Protein 6N6R (pdb70)

Sequence (433 aa):
MQIFVKTLTGKTITLEVEPSDTIENVKAKIQDKEGIPPDQQRLIFAGKQLEDGRTLSDYNIQKESTLHLVLRLRGGMQIFVKTLTGKTITLEVEPSDTIENVKAKIQDKEGIPPDQQRLIFAGKQLEDGRTLSDYNIQKESTLHLVLRRKQELVTQNELLKQQVKIFEEDFQRERSDRERMNEEKEELKKQVEKLQAQVTLTNAQLKTLKEEEKAKKQELVTQNELLKQQVKIFEEDFQRERSDRERMNEEKEELKKQVEKLQAQVTLTNAQLKTLKEEEKAKMQIFVKTLTGKTITLEVEPSDTIENVKAKIQDKEGIPPDQQRLIFAGKQLEDGRTLSDYNIQKESTLHLVLRLRGGMQIFVKTLTGKTITLEVEPSDTIENVKAKIQDKEGIPPDQQRLIFAGKQLEDGRTLSDYNIQKESTLHLVLRLR

Organism: Homo sapiens (NCBI:txid9606)

Radius of gyration: 28.18 Å; Cα contacts (8 Å, |Δi|>4): 672; chains: 4; bounding box: 55×62×99 Å

Secondary structure (DSSP, 8-state):
-EEEEE-SSS-EEEEE--TT-BHHHHHHHHHHHH---GGGEEEEETTEEPPTTSBSGGGT--TT-EEEEEE-S--SEEEEEEETTS-EEEEEE-TT-BHHHHHHHHHHHH---GGGEEEEETTEEPPTTSBTGGGT--TT-EEEEEE-/-HHHHHHHHHHHHHHHHHHHHHHHHHHHHHHHHHHHHHHHHHHHHHHHHHHHHHHHHHHHHHHHHHT-/-EEEEEETTS-EEEEE--TT-BHHHHHHHHHHHSS--GGGEEEEETTEE--TTSBTTTTT--TT-EEEEEE-S--SEEEEEEETTS-EEEEEE-TT-BHHHHHHHHHHHH---GGGEEEEETTEEPPTTSBTGGGT--TT-EEEEEE---/-HHHHHHHHHHHHHHHHHHHHHHHHHHHHHHHHHHHHHHHHHHHHHHHHHHHHHHHHHHHHHHHHH-

B-factor: mean 37.73, std 14.91, range [12.45, 88.71]

Nearest PDB structures (foldseek):
  7eb9-assembly1_A  TM=9.933E-01  e=2.176E-29  Homo sapiens
  5h07-assembly1_A  TM=9.664E-01  e=3.183E-29  Homo sapiens
  5oe7-assembly1_B  TM=5.869E-01  e=2.133E-28  Homo sapiens
  6njd-assembly2_C  TM=5.797E-01  e=1.289E-25  Homo sapiens
  6jh1-assembly1_C  TM=4.983E-01  e=5.734E-14  Bos taurus

Solvent-accessible surface area: 23587 Å² total; per-residue (Å²): 60,80,1,74,4,87,23,55,100,70,106,68,20,42,8,121,8,108,67,81,23,24,0,79,59,1,14,43,71,0,57,126,124,56,56,36,18,38,61,34,5,34,0,0,45,97,23,114,66,5,102,68,55,106,37,0,58,76,26,124,4,123,134,105,21,47,1,34,7,3,72,26,34,7,2,38,21,0,0,0,0,22,23,161,117,34,93,20,10,4,2,36,5,39,70,79,12,39,0,70,67,0,7,42,58,0,76,130,111,66,57,33,52,26,109,82,0,81,0,51,45,96,79,110,87,4,108,64,64,100,29,0,65,76,23,104,2,101,78,18,18,14,0,65,7,36,94,148,174,120,160,88,24,62,56,60,14,88,9,6,103,48,7,14,106,11,8,72,60,1,3,90,134,0,22,59,20,0,38,80,0,2,41,60,20,16,93,19,92,111,63,12,127,138,19,89,62,86,15,96,105,9,67,52,73,15,136,69,20,84,101,108,37,154,91,183,123,127,156,37,52,47,60,7,85,9,7,83,7,28,18,74,0,8,68,66,0,2,84,104,0,19,60,12,0,35,81,1,4,52,65,16,23,91,23,93,80,80,10,115,138,20,81,58,85,18,88,103,11,59,48,76,21,142,68,33,112,103,103,64,152,90,209,59,74,0,70,1,69,17,43,120,53,91,75,11,61,3,122,18,112,69,60,27,38,0,107,71,1,15,44,97,0,69,125,115,48,59,27,20,49,66,16,0,79,2,7,42,83,67,110,116,11,101,69,69,101,24,0,61,70,8,124,8,143,120,106,18,60,0,51,4,2,44,26,27,17,10,62,22,4,0,0,0,31,24,151,112,37,140,24,7,0,3,26,9,92,65,74,16,35,0,93,66,0,13,40,34,0,75,110,109,90,55,35,56,45,123,57,0,72,0,40,44,97,81,123,105,8,106,65,50,124,27,0,65,92,41,110,3,98,108,18,16,15,0,64,4,57,72,122,117,259

Structure (mmCIF, N/CA/C/O backbone):
data_6N6R
#
_entry.id   6N6R
#
_cell.length_a   52.900
_cell.length_b   88.180
_cell.length_c   105.900
_cell.angle_alpha   90.00
_cell.angle_beta   90.00
_cell.angle_gamma   90.00
#
_symmetry.space_group_name_H-M   'P 21 21 21'
#
loop_
_entity.id
_entity.type
_entity.pdbx_description
1 polymer Ubiquitin
2 polymer 'TNFAIP3-interacting protein 1'
3 water water
#
loop_
_atom_site.group_PDB
_atom_site.id
_atom_site.type_symbol
_atom_site.label_atom_id
_atom_site.label_alt_id
_atom_site.label_comp_id
_atom_site.label_asym_id
_atom_site.label_entity_id
_atom_site.label_seq_id
_atom_site.pdbx_PDB_ins_code
_atom_site.Cartn_x
_atom_site.Cartn_y
_atom_site.Cartn_z
_atom_site.occupancy
_atom_site.B_iso_or_equiv
_atom_site.auth_seq_id
_atom_site.auth_comp_id
_atom_site.auth_asym_id
_atom_site.auth_atom_id
_atom_site.pdbx_PDB_model_num
ATOM 1 N N . MET A 1 6 ? 11.553 -49.524 -5.797 1.00 72.63 1 MET A N 1
ATOM 2 C CA . MET A 1 6 ? 11.594 -48.040 -5.990 1.00 71.45 1 MET A CA 1
ATOM 3 C C . MET A 1 6 ? 12.828 -47.435 -5.313 1.00 69.16 1 MET A C 1
ATOM 4 O O . MET A 1 6 ? 13.192 -47.824 -4.202 1.00 68.48 1 MET A O 1
ATOM 9 N N . GLN A 1 7 ? 13.459 -46.487 -6.004 1.00 66.95 2 GLN A N 1
ATOM 10 C CA . GLN A 1 7 ? 14.711 -45.864 -5.572 1.00 64.85 2 GLN A CA 1
ATOM 11 C C . GLN A 1 7 ? 14.607 -44.348 -5.768 1.00 61.06 2 GLN A C 1
ATOM 12 O O . GLN A 1 7 ? 14.354 -43.879 -6.880 1.00 61.10 2 GLN A O 1
ATOM 18 N N . ILE A 1 8 ? 14.816 -43.598 -4.685 1.00 56.77 3 ILE A N 1
ATOM 19 C CA . ILE A 1 8 ? 14.481 -42.166 -4.619 1.00 53.53 3 ILE A CA 1
ATOM 20 C C . ILE A 1 8 ? 15.660 -41.326 -4.118 1.00 51.20 3 ILE A C 1
ATOM 21 O O . ILE A 1 8 ? 16.462 -41.795 -3.314 1.00 50.24 3 ILE A O 1
ATOM 26 N N . PHE A 1 9 ? 15.740 -40.084 -4.605 1.00 49.44 4 PHE A N 1
ATOM 27 C CA . PHE A 1 9 ? 16.736 -39.099 -4.164 1.00 48.62 4 PHE A CA 1
ATOM 28 C C . PHE A 1 9 ? 16.145 -38.182 -3.089 1.00 45.80 4 PHE A C 1
ATOM 29 O O . PHE A 1 9 ? 14.951 -37.870 -3.120 1.00 44.80 4 PHE A O 1
ATOM 37 N N . VAL A 1 10 ? 16.984 -37.755 -2.146 1.00 44.00 5 VAL A N 1
ATOM 38 C CA . VAL A 1 10 ? 16.606 -36.757 -1.137 1.00 42.65 5 VAL A CA 1
ATOM 39 C C . VAL A 1 10 ? 17.696 -35.691 -1.088 1.00 43.50 5 VAL A C 1
ATOM 40 O O . VAL A 1 10 ? 18.868 -36.013 -0.889 1.00 43.41 5 VAL A O 1
ATOM 44 N N . LYS A 1 11 ? 17.286 -34.431 -1.235 1.00 43.99 6 LYS A N 1
ATOM 45 C CA . LYS A 1 11 ? 18.201 -33.309 -1.450 1.00 45.23 6 LYS A CA 1
ATOM 46 C C . LYS A 1 11 ? 17.838 -32.113 -0.561 1.00 44.46 6 LYS A C 1
ATOM 47 O O . LYS A 1 11 ? 16.661 -31.799 -0.401 1.00 42.55 6 LYS A O 1
ATOM 53 N N . THR A 1 12 ? 18.848 -31.457 0.014 1.00 45.14 7 THR A N 1
ATOM 54 C CA . THR A 1 12 ? 18.643 -30.246 0.833 1.00 45.87 7 THR A CA 1
ATOM 55 C C . THR A 1 12 ? 18.936 -28.965 0.041 1.00 48.18 7 THR A C 1
ATOM 56 O O . THR A 1 12 ? 19.325 -29.016 -1.126 1.00 49.24 7 THR A O 1
ATOM 60 N N . LEU A 1 13 ? 18.714 -27.822 0.690 1.00 49.62 8 LEU A N 1
ATOM 61 C CA . LEU A 1 13 ? 19.100 -26.502 0.163 1.00 51.39 8 LEU A CA 1
ATOM 62 C C . LEU A 1 13 ? 20.618 -26.297 0.052 1.00 52.54 8 LEU A C 1
ATOM 63 O O . LEU A 1 13 ? 21.071 -25.452 -0.722 1.00 53.16 8 LEU A O 1
ATOM 68 N N . THR A 1 14 ? 21.392 -27.061 0.824 1.00 53.09 9 THR A N 1
ATOM 69 C CA . THR A 1 14 ? 22.839 -27.184 0.591 1.00 54.79 9 THR A CA 1
ATOM 70 C C . THR A 1 14 ? 23.029 -28.101 -0.631 1.00 56.45 9 THR A C 1
ATOM 71 O O . THR A 1 14 ? 22.056 -28.523 -1.257 1.00 56.57 9 THR A O 1
ATOM 75 N N . GLY A 1 15 ? 24.271 -28.426 -0.967 1.00 58.45 10 GLY A N 1
ATOM 76 C CA . GLY A 1 15 ? 24.542 -29.409 -2.027 1.00 59.34 10 GLY A CA 1
ATOM 77 C C . GLY A 1 15 ? 24.229 -30.866 -1.686 1.00 58.63 10 GLY A C 1
ATOM 78 O O . GLY A 1 15 ? 24.379 -31.742 -2.540 1.00 59.35 10 GLY A O 1
ATOM 79 N N . LYS A 1 16 ? 23.799 -31.122 -0.448 1.00 57.04 11 LYS A N 1
ATOM 80 C CA . LYS A 1 16 ? 23.589 -32.472 0.076 1.00 55.99 11 LYS A CA 1
ATOM 81 C C . LYS A 1 16 ? 22.496 -33.232 -0.673 1.00 54.06 11 LYS A C 1
ATOM 82 O O . LYS A 1 16 ? 21.377 -32.740 -0.805 1.00 52.12 11 LYS A O 1
ATOM 88 N N . THR A 1 17 ? 22.841 -34.419 -1.171 1.00 52.80 12 THR A N 1
ATOM 89 C CA . THR A 1 17 ? 21.858 -35.349 -1.740 1.00 52.02 12 THR A CA 1
ATOM 90 C C . THR A 1 17 ? 22.249 -36.809 -1.470 1.00 50.73 12 THR A C 1
ATOM 91 O O . THR A 1 17 ? 23.429 -37.171 -1.508 1.00 50.74 12 THR A O 1
ATOM 95 N N . ILE A 1 18 ? 21.229 -37.618 -1.182 1.00 48.88 13 ILE A N 1
ATOM 96 C CA . ILE A 1 18 ? 21.363 -39.044 -0.866 1.00 48.20 13 ILE A CA 1
ATOM 97 C C . ILE A 1 18 ? 20.303 -39.843 -1.623 1.00 47.64 13 ILE A C 1
ATOM 98 O O . ILE A 1 18 ? 19.367 -39.266 -2.178 1.00 46.42 13 ILE A O 1
ATOM 103 N N . THR A 1 19 ? 20.454 -41.167 -1.618 1.00 47.74 14 THR A N 1
ATOM 104 C CA . THR A 1 19 ? 19.494 -42.081 -2.245 1.00 48.04 14 THR A CA 1
ATOM 105 C C . THR A 1 19 ? 18.906 -43.047 -1.214 1.00 47.89 14 THR A C 1
ATOM 106 O O . THR A 1 19 ? 19.622 -43.542 -0.339 1.00 47.33 14 THR A O 1
ATOM 110 N N . LEU A 1 20 ? 17.606 -43.310 -1.342 1.00 48.52 15 LEU A N 1
ATOM 111 C CA . LEU A 1 20 ? 16.863 -44.178 -0.421 1.00 49.72 15 LEU A CA 1
ATOM 112 C C . LEU A 1 20 ? 16.214 -45.351 -1.145 1.00 52.65 15 LEU A C 1
ATOM 113 O O . LEU A 1 20 ? 15.749 -45.207 -2.277 1.00 51.64 15 LEU A O 1
ATOM 118 N N . GLU A 1 21 ? 16.183 -46.502 -0.469 1.00 57.25 16 GLU A N 1
ATOM 119 C CA . GLU A 1 21 ? 15.475 -47.699 -0.937 1.00 61.07 16 GLU A CA 1
ATOM 120 C C . GLU A 1 21 ? 14.080 -47.747 -0.314 1.00 61.31 16 GLU A C 1
ATOM 121 O O . GLU A 1 21 ? 13.932 -48.064 0.869 1.00 61.14 16 GLU A O 1
ATOM 127 N N . VAL A 1 22 ? 13.065 -47.423 -1.115 1.00 62.23 17 VAL A N 1
ATOM 128 C CA . VAL A 1 22 ? 11.677 -47.337 -0.638 1.00 63.07 17 VAL A CA 1
ATOM 129 C C . VAL A 1 22 ? 10.729 -48.222 -1.451 1.00 64.44 17 VAL A C 1
ATOM 130 O O . VAL A 1 22 ? 11.134 -48.878 -2.412 1.00 64.91 17 VAL A O 1
ATOM 134 N N . GLU A 1 23 ? 9.469 -48.237 -1.024 1.00 65.13 18 GLU A N 1
ATOM 135 C CA . GLU A 1 23 ? 8.369 -48.862 -1.757 1.00 65.97 18 GLU A CA 1
ATOM 136 C C . GLU A 1 23 ? 7.218 -47.851 -1.828 1.00 63.51 18 GLU A C 1
ATOM 137 O O . GLU A 1 23 ? 7.061 -47.052 -0.908 1.00 61.69 18 GLU A O 1
ATOM 143 N N . PRO A 1 24 ? 6.406 -47.871 -2.910 1.00 61.91 19 PRO A N 1
ATOM 144 C CA . PRO A 1 24 ? 5.280 -46.916 -3.013 1.00 60.49 19 PRO A CA 1
ATOM 145 C C . PRO A 1 24 ? 4.261 -46.948 -1.854 1.00 58.87 19 PRO A C 1
ATOM 146 O O . PRO A 1 24 ? 3.575 -45.950 -1.621 1.00 57.98 19 PRO A O 1
ATOM 150 N N . SER A 1 25 ? 4.168 -48.077 -1.152 1.00 57.58 20 SER A N 1
ATOM 151 C CA . SER A 1 25 ? 3.354 -48.193 0.065 1.00 56.55 20 SER A CA 1
ATOM 152 C C . SER A 1 25 ? 3.955 -47.499 1.298 1.00 54.37 20 SER A C 1
ATOM 153 O O . SER A 1 25 ? 3.221 -47.206 2.243 1.00 54.09 20 SER A O 1
ATOM 156 N N . ASP A 1 26 ? 5.273 -47.265 1.303 1.00 52.28 21 ASP A N 1
ATOM 157 C CA . ASP A 1 26 ? 5.952 -46.609 2.436 1.00 50.42 21 ASP A CA 1
ATOM 158 C C . ASP A 1 26 ? 5.337 -45.260 2.746 1.00 47.94 21 ASP A C 1
ATOM 159 O O . ASP A 1 26 ? 5.121 -44.440 1.849 1.00 46.08 21 ASP A O 1
ATOM 164 N N . THR A 1 27 ? 5.068 -45.046 4.028 1.00 46.44 22 THR A N 1
ATOM 165 C CA . THR A 1 27 ? 4.573 -43.773 4.510 1.00 45.66 22 THR A CA 1
ATOM 166 C C . THR A 1 27 ? 5.733 -42.798 4.615 1.00 44.25 22 THR A C 1
ATOM 167 O O . THR A 1 27 ? 6.896 -43.199 4.651 1.00 43.22 22 THR A O 1
ATOM 171 N N . ILE A 1 28 ? 5.392 -41.519 4.698 1.00 43.94 23 ILE A N 1
ATOM 172 C CA . ILE A 1 28 ? 6.383 -40.451 4.844 1.00 43.57 23 ILE A CA 1
ATOM 173 C C . ILE A 1 28 ? 7.140 -40.622 6.169 1.00 42.82 23 ILE A C 1
ATOM 174 O O . ILE A 1 28 ? 8.344 -40.366 6.230 1.00 41.07 23 ILE A O 1
ATOM 179 N N . GLU A 1 29 ? 6.437 -41.075 7.210 1.00 43.19 24 GLU A N 1
ATOM 180 C CA . GLU A 1 29 ? 7.050 -41.343 8.518 1.00 43.73 24 GLU A CA 1
ATOM 181 C C . GLU A 1 29 ? 8.118 -42.444 8.452 1.00 42.57 24 GLU A C 1
ATOM 182 O O . GLU A 1 29 ? 9.137 -42.356 9.138 1.00 41.23 24 GLU A O 1
ATOM 188 N N . ASN A 1 30 ? 7.883 -43.459 7.616 1.00 41.90 25 ASN A N 1
ATOM 189 C CA . ASN A 1 30 ? 8.861 -44.521 7.374 1.00 41.20 25 ASN A CA 1
ATOM 190 C C . ASN A 1 30 ? 10.049 -43.977 6.594 1.00 38.61 25 ASN A C 1
ATOM 191 O O . ASN A 1 30 ? 11.185 -44.354 6.864 1.00 38.45 25 ASN A O 1
ATOM 196 N N . VAL A 1 31 ? 9.774 -43.103 5.622 1.00 36.00 26 VAL A N 1
ATOM 197 C CA . VAL A 1 31 ? 10.823 -42.432 4.842 1.00 34.54 26 VAL A CA 1
ATOM 198 C C . VAL A 1 31 ? 11.712 -41.607 5.776 1.00 32.88 26 VAL A C 1
ATOM 199 O O . VAL A 1 31 ? 12.935 -41.632 5.645 1.00 31.93 26 VAL A O 1
ATOM 203 N N . LYS A 1 32 ? 11.095 -40.888 6.715 1.00 32.16 27 LYS A N 1
ATOM 204 C CA . LYS A 1 32 ? 11.845 -40.156 7.744 1.00 31.36 27 LYS A CA 1
ATOM 205 C C . LYS A 1 32 ? 12.690 -41.074 8.632 1.00 30.89 27 LYS A C 1
ATOM 206 O O . LYS A 1 32 ? 13.832 -40.740 8.943 1.00 30.09 27 LYS A O 1
ATOM 212 N N . ALA A 1 33 ? 12.134 -42.217 9.038 1.00 31.77 28 ALA A N 1
ATOM 213 C CA . ALA A 1 33 ? 12.900 -43.232 9.787 1.00 32.96 28 ALA A CA 1
ATOM 214 C C . ALA A 1 33 ? 14.096 -43.763 8.981 1.00 33.54 28 ALA A C 1
ATOM 215 O O . ALA A 1 33 ? 15.174 -43.981 9.535 1.00 33.45 28 ALA A O 1
ATOM 217 N N . LYS A 1 34 ? 1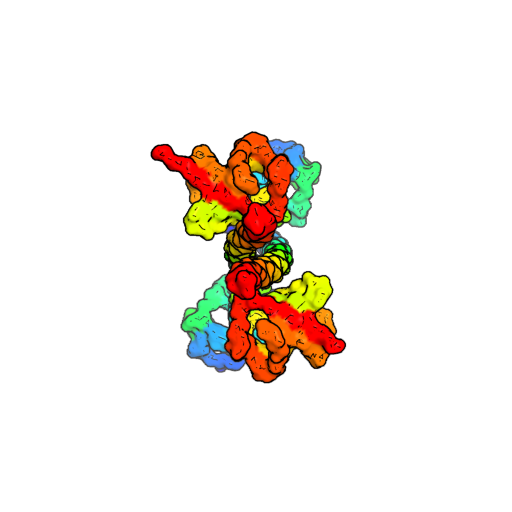3.899 -43.955 7.678 1.00 34.75 29 LYS A N 1
ATOM 218 C CA . LYS A 1 34 ? 14.988 -44.332 6.767 1.00 35.87 29 LYS A CA 1
ATOM 219 C C . LYS A 1 34 ? 16.081 -43.273 6.662 1.00 35.14 29 LYS A C 1
ATOM 220 O O . LYS A 1 34 ? 17.265 -43.610 6.599 1.00 35.27 29 LYS A O 1
ATOM 226 N N . ILE A 1 35 ? 15.679 -42.003 6.633 1.00 33.71 30 ILE A N 1
ATOM 227 C CA . ILE A 1 35 ? 16.633 -40.889 6.629 1.00 33.11 30 ILE A CA 1
ATOM 228 C C . ILE A 1 35 ? 17.442 -40.847 7.934 1.00 32.47 30 ILE A C 1
ATOM 229 O O . ILE A 1 35 ? 18.650 -40.596 7.903 1.00 32.40 30 ILE A O 1
ATOM 234 N N . GLN A 1 36 ? 16.781 -41.099 9.064 1.00 31.55 31 GLN A N 1
ATOM 235 C CA . GLN A 1 36 ? 17.469 -41.198 10.355 1.00 31.68 31 GLN A CA 1
ATOM 236 C C . GLN A 1 36 ? 18.524 -42.308 10.347 1.00 33.47 31 GLN A C 1
ATOM 237 O O . GLN A 1 36 ? 19.653 -42.089 10.797 1.00 32.69 31 GLN A O 1
ATOM 243 N N . ASP A 1 37 ? 18.148 -43.478 9.833 1.00 36.78 32 ASP A N 1
ATOM 244 C CA . ASP A 1 37 ? 19.045 -44.642 9.760 1.00 40.24 32 ASP A CA 1
ATOM 245 C C . ASP A 1 37 ? 20.308 -44.373 8.945 1.00 42.27 32 ASP A C 1
ATOM 246 O O . ASP A 1 37 ? 21.410 -44.693 9.391 1.00 43.40 32 ASP A O 1
ATOM 251 N N . LYS A 1 38 ? 20.142 -43.783 7.763 1.00 44.22 33 LYS A N 1
ATOM 252 C CA . LYS A 1 38 ? 21.280 -43.454 6.896 1.00 46.26 33 LYS A CA 1
ATOM 253 C C . LYS A 1 38 ? 22.061 -42.211 7.349 1.00 45.88 33 LYS A C 1
ATOM 254 O O . LYS A 1 38 ? 23.293 -42.207 7.290 1.00 46.67 33 LYS A O 1
ATOM 260 N N . GLU A 1 39 ? 21.347 -41.176 7.796 1.00 45.09 34 GLU A N 1
ATOM 261 C CA . GLU A 1 39 ? 21.911 -39.818 7.967 1.00 44.21 34 GLU A CA 1
ATOM 262 C C . GLU A 1 39 ? 21.989 -39.269 9.410 1.00 41.01 34 GLU A C 1
ATOM 263 O O . GLU A 1 39 ? 22.624 -38.238 9.639 1.00 40.61 34 GLU A O 1
ATOM 269 N N . GLY A 1 40 ? 21.341 -39.934 10.367 1.00 37.63 35 GLY A N 1
ATOM 270 C CA . GLY A 1 40 ? 21.329 -39.487 11.771 1.00 35.24 35 GLY A CA 1
ATOM 271 C C . GLY A 1 40 ? 20.456 -38.278 12.096 1.00 32.64 35 GLY A C 1
ATOM 272 O O . GLY A 1 40 ? 20.592 -37.689 13.169 1.00 32.61 35 GLY A O 1
ATOM 273 N N . ILE A 1 41 ? 19.556 -37.920 11.183 1.00 30.10 36 ILE A N 1
ATOM 274 C CA . ILE A 1 41 ? 18.637 -36.794 11.369 1.00 28.27 36 ILE A CA 1
ATOM 275 C C . ILE A 1 41 ? 17.362 -37.362 12.009 1.00 26.29 36 ILE A C 1
ATOM 276 O O . ILE A 1 41 ? 16.695 -38.185 11.383 1.00 25.59 36 ILE A O 1
ATOM 281 N N . PRO A 1 42 ? 17.014 -36.937 13.248 1.00 24.34 37 PRO A N 1
ATOM 282 C CA . PRO A 1 42 ? 15.748 -37.408 13.836 1.00 23.67 37 PRO A CA 1
ATOM 283 C C . PRO A 1 42 ? 14.524 -37.017 12.996 1.00 22.92 37 PRO A C 1
ATOM 284 O O . PRO A 1 42 ? 14.522 -35.918 12.433 1.00 21.55 37 PRO A O 1
ATOM 288 N N . PRO A 1 43 ? 13.496 -37.895 12.908 1.00 23.26 38 PRO A N 1
ATOM 289 C CA . PRO A 1 43 ? 12.285 -37.565 12.148 1.00 23.44 38 PRO A CA 1
ATOM 290 C C . PRO A 1 43 ? 11.610 -36.258 12.543 1.00 23.33 38 PRO A C 1
ATOM 291 O O . PRO A 1 43 ? 11.123 -35.541 11.665 1.00 23.12 38 PRO A O 1
ATOM 295 N N . ASP A 1 44 ? 11.608 -35.937 13.837 1.00 23.12 39 ASP A N 1
ATOM 296 C CA . ASP A 1 44 ? 10.995 -34.686 14.306 1.00 23.34 39 ASP A CA 1
ATOM 297 C C . ASP A 1 44 ? 11.772 -33.414 13.909 1.00 22.73 39 ASP A C 1
ATOM 298 O O . ASP A 1 44 ? 11.288 -32.304 14.127 1.00 23.11 39 ASP A O 1
ATOM 303 N N . GLN A 1 45 ? 12.967 -33.572 13.343 1.00 21.95 40 GLN A N 1
ATOM 304 C CA . GLN A 1 45 ? 13.691 -32.457 12.734 1.00 22.48 40 GLN A CA 1
ATOM 305 C C . GLN A 1 45 ? 13.566 -32.378 11.202 1.00 23.70 40 GLN A C 1
ATOM 306 O O . GLN A 1 45 ? 14.157 -31.492 10.586 1.00 24.12 40 GLN A O 1
ATOM 312 N N . GLN A 1 46 ? 12.794 -33.281 10.599 1.00 25.02 41 GLN A N 1
ATOM 313 C CA . GLN A 1 46 ? 12.678 -33.368 9.142 1.00 26.61 41 GLN A CA 1
ATOM 314 C C . GLN A 1 46 ? 11.346 -32.832 8.638 1.00 28.24 41 GLN A C 1
ATOM 315 O O . GLN A 1 46 ? 10.291 -33.156 9.186 1.00 27.84 41 GLN A O 1
ATOM 321 N N . ARG A 1 47 ? 11.409 -32.016 7.590 1.00 30.75 42 ARG A N 1
ATOM 322 C CA . ARG A 1 47 ? 10.239 -31.685 6.778 1.00 33.63 42 ARG A CA 1
ATOM 323 C C . ARG A 1 47 ? 10.566 -32.098 5.344 1.00 33.78 42 ARG A C 1
ATOM 324 O O . ARG A 1 47 ? 11.548 -31.615 4.764 1.00 32.68 42 ARG A O 1
ATOM 332 N N . LEU A 1 48 ? 9.759 -33.009 4.797 1.00 34.15 43 LEU A N 1
ATOM 333 C CA . LEU A 1 48 ? 9.913 -33.477 3.418 1.00 35.91 43 LEU A CA 1
ATOM 334 C C . LEU A 1 48 ? 8.920 -32.769 2.495 1.00 38.63 43 LEU A C 1
ATOM 335 O O . LEU A 1 48 ? 7.750 -32.585 2.851 1.00 38.80 43 LEU A O 1
ATOM 340 N N . ILE A 1 49 ? 9.409 -32.389 1.314 1.00 41.60 44 ILE A N 1
ATOM 341 C CA . ILE A 1 49 ? 8.677 -31.562 0.355 1.00 45.09 44 ILE A CA 1
ATOM 342 C C . ILE A 1 49 ? 8.741 -32.214 -1.031 1.00 48.09 44 ILE A C 1
ATOM 343 O O . ILE A 1 49 ? 9.770 -32.782 -1.417 1.00 45.77 44 ILE A O 1
ATOM 348 N N . PHE A 1 50 ? 7.633 -32.121 -1.765 1.00 53.07 45 PHE A N 1
ATOM 349 C CA . PHE A 1 50 ? 7.540 -32.589 -3.153 1.00 57.37 45 PHE A CA 1
ATOM 350 C C . PHE A 1 50 ? 6.545 -31.710 -3.899 1.00 59.60 45 PHE A C 1
ATOM 351 O O . PHE A 1 50 ? 5.431 -31.503 -3.420 1.00 60.08 45 PHE A O 1
ATOM 359 N N . ALA A 1 51 ? 6.956 -31.202 -5.063 1.00 61.70 46 ALA A N 1
ATOM 360 C CA . ALA A 1 51 ? 6.179 -30.217 -5.841 1.00 63.28 46 ALA A CA 1
ATOM 361 C C . ALA A 1 51 ? 5.783 -28.982 -5.011 1.00 63.73 46 ALA A C 1
ATOM 362 O O . ALA A 1 51 ? 4.681 -28.445 -5.158 1.00 64.69 46 ALA A O 1
ATOM 364 N N . GLY A 1 52 ? 6.687 -28.553 -4.131 1.00 63.06 47 GLY A N 1
ATOM 365 C CA . GLY A 1 52 ? 6.470 -27.381 -3.279 1.00 63.16 47 GLY A CA 1
ATOM 366 C C . GLY A 1 52 ? 5.546 -27.525 -2.074 1.00 62.77 47 GLY A C 1
ATOM 367 O O . GLY A 1 52 ? 5.359 -26.551 -1.342 1.00 62.76 47 GLY A O 1
ATOM 368 N N . LYS A 1 53 ? 4.978 -28.716 -1.854 1.00 62.18 48 LYS A N 1
ATOM 369 C CA . LYS A 1 53 ? 4.049 -28.951 -0.732 1.00 61.88 48 LYS A CA 1
ATOM 370 C C . LYS A 1 53 ? 4.603 -29.930 0.307 1.00 60.01 48 LYS A C 1
ATOM 371 O O . LYS A 1 53 ? 5.434 -30.784 -0.001 1.00 58.25 48 LYS A O 1
ATOM 377 N N . GLN A 1 54 ? 4.084 -29.806 1.524 1.00 59.68 49 GLN A N 1
ATOM 378 C CA . GLN A 1 54 ? 4.594 -30.502 2.706 1.00 59.11 49 GLN A CA 1
ATOM 379 C C . GLN A 1 54 ? 3.924 -31.861 2.848 1.00 57.70 49 GLN A C 1
ATOM 380 O O . GLN A 1 54 ? 2.696 -31.943 2.894 1.00 58.23 49 GLN A O 1
ATOM 386 N N . LEU A 1 55 ? 4.731 -32.917 2.927 1.00 55.68 50 LEU A N 1
ATOM 387 C CA . LEU A 1 55 ? 4.212 -34.283 2.962 1.00 55.06 50 LEU A CA 1
ATOM 388 C C . LEU A 1 55 ? 3.896 -34.690 4.397 1.00 54.88 50 LEU A C 1
ATOM 389 O O . LEU A 1 55 ? 4.747 -34.579 5.283 1.00 54.48 50 LEU A O 1
ATOM 394 N N . GLU A 1 56 ? 2.672 -35.162 4.611 1.00 55.64 51 GLU A N 1
ATOM 395 C CA . GLU A 1 56 ? 2.192 -35.546 5.938 1.00 56.39 51 GLU A CA 1
ATOM 396 C C . GLU A 1 56 ? 2.667 -36.956 6.285 1.00 55.09 51 GLU A C 1
ATOM 397 O O . GLU A 1 56 ? 2.688 -37.838 5.422 1.00 53.56 51 GLU A O 1
ATOM 403 N N . ASP A 1 57 ? 3.031 -37.150 7.553 1.00 54.20 52 ASP A N 1
ATOM 404 C CA . ASP A 1 57 ? 3.653 -38.393 8.046 1.00 54.16 52 ASP A CA 1
ATOM 405 C C . ASP A 1 57 ? 2.855 -39.673 7.774 1.00 55.54 52 ASP A C 1
ATOM 406 O O . ASP A 1 57 ? 3.438 -40.708 7.445 1.00 55.42 52 ASP A O 1
ATOM 411 N N . GLY A 1 58 ? 1.533 -39.589 7.910 1.00 57.08 53 GLY A N 1
ATOM 412 C CA . GLY A 1 58 ? 0.643 -40.746 7.747 1.00 58.54 53 GLY A CA 1
ATOM 413 C C . GLY A 1 58 ? 0.325 -41.182 6.320 1.00 59.62 53 GLY A C 1
ATOM 414 O O . GLY A 1 58 ? -0.166 -42.294 6.116 1.00 60.71 53 GLY A O 1
ATOM 415 N N . ARG A 1 59 ? 0.602 -40.324 5.338 1.00 59.61 54 ARG A N 1
ATOM 416 C CA . ARG A 1 59 ? 0.303 -40.626 3.927 1.00 60.25 54 ARG A CA 1
ATOM 417 C C . ARG A 1 59 ? 1.399 -41.490 3.322 1.00 58.76 54 ARG A C 1
ATOM 418 O O . ARG A 1 59 ? 2.545 -41.435 3.765 1.00 57.83 54 ARG A O 1
ATOM 426 N N . THR A 1 60 ? 1.041 -42.268 2.303 1.00 57.80 55 THR A N 1
ATOM 427 C CA . THR A 1 60 ? 2.014 -43.046 1.529 1.00 56.86 55 THR A CA 1
ATOM 428 C C . THR A 1 60 ? 2.667 -42.166 0.461 1.00 56.02 55 THR A C 1
ATOM 429 O O . THR A 1 60 ? 2.212 -41.047 0.200 1.00 55.96 55 THR A O 1
ATOM 433 N N . LEU A 1 61 ? 3.733 -42.679 -0.147 1.00 55.04 56 LEU A N 1
ATOM 434 C CA . LEU A 1 61 ? 4.383 -42.015 -1.287 1.00 54.69 56 LEU A CA 1
ATOM 435 C C . LEU A 1 61 ? 3.482 -41.991 -2.528 1.00 56.03 56 LEU A C 1
ATOM 436 O O . LEU A 1 61 ? 3.547 -41.050 -3.323 1.00 56.16 56 LEU A O 1
ATOM 441 N N . SER A 1 62 ? 2.656 -43.027 -2.683 1.00 57.63 57 SER A N 1
ATOM 442 C CA . SER A 1 62 ? 1.678 -43.119 -3.778 1.00 58.58 57 SER A CA 1
ATOM 443 C C . SER A 1 62 ? 0.640 -41.998 -3.735 1.00 58.59 57 SER A C 1
ATOM 444 O O . SER A 1 62 ? 0.239 -41.482 -4.781 1.00 58.47 57 SER A O 1
ATOM 447 N N . ASP A 1 63 ? 0.225 -41.622 -2.525 1.00 58.45 58 ASP A N 1
ATOM 448 C CA . ASP A 1 63 ? -0.727 -40.517 -2.314 1.00 58.60 58 ASP A CA 1
ATOM 449 C C . ASP A 1 63 ? -0.261 -39.168 -2.894 1.00 57.89 58 ASP A C 1
ATOM 450 O O . ASP A 1 63 ? -1.094 -38.330 -3.241 1.00 58.41 58 ASP A O 1
ATOM 455 N N . TYR A 1 64 ? 1.056 -38.968 -2.990 1.00 57.14 59 TYR A N 1
ATOM 456 C CA . TYR A 1 64 ? 1.652 -37.763 -3.604 1.00 56.88 59 TYR A CA 1
ATOM 457 C C . TYR A 1 64 ? 2.192 -37.977 -5.034 1.00 58.56 59 TYR A C 1
ATOM 458 O O . TYR A 1 64 ? 2.876 -37.106 -5.579 1.00 58.04 59 TYR A O 1
ATOM 467 N N . ASN A 1 65 ? 1.860 -39.122 -5.634 1.00 61.57 60 ASN A N 1
ATOM 468 C CA . ASN A 1 65 ? 2.312 -39.514 -6.981 1.00 63.44 60 ASN A CA 1
ATOM 469 C C . ASN A 1 65 ? 3.837 -39.445 -7.162 1.00 64.08 60 ASN A C 1
ATOM 470 O O . ASN A 1 65 ? 4.349 -38.897 -8.144 1.00 64.06 60 ASN A O 1
ATOM 475 N N . ILE A 1 66 ? 4.543 -40.023 -6.194 1.00 64.72 61 ILE A N 1
ATOM 476 C CA . ILE A 1 66 ? 6.002 -40.066 -6.198 1.00 65.64 61 ILE A CA 1
ATOM 477 C C . ILE A 1 66 ? 6.434 -41.367 -6.869 1.00 67.38 61 ILE A C 1
ATOM 478 O O . ILE A 1 66 ? 6.039 -42.454 -6.440 1.00 67.19 61 ILE A O 1
ATOM 483 N N . GLN A 1 67 ? 7.240 -41.235 -7.921 1.00 69.73 62 GLN A N 1
ATOM 484 C CA . GLN A 1 67 ? 7.734 -42.372 -8.702 1.00 72.00 62 GLN A CA 1
ATOM 485 C C . GLN A 1 67 ? 9.212 -42.592 -8.401 1.00 71.79 62 GLN A C 1
ATOM 486 O O . GLN A 1 67 ? 9.831 -41.795 -7.693 1.00 70.63 62 GLN A O 1
ATOM 492 N N . LYS A 1 68 ? 9.768 -43.683 -8.927 1.00 72.03 63 LYS A N 1
ATOM 493 C CA . LYS A 1 68 ? 11.212 -43.946 -8.789 1.00 72.03 63 LYS A CA 1
ATOM 494 C C . LYS A 1 68 ? 12.029 -42.938 -9.602 1.00 71.72 63 LYS A C 1
ATOM 495 O O . LYS A 1 68 ? 11.564 -42.428 -10.624 1.00 71.31 63 LYS A O 1
ATOM 501 N N . GLU A 1 69 ? 13.233 -42.645 -9.107 1.00 71.28 64 GLU A N 1
ATOM 502 C CA . GLU A 1 69 ? 14.080 -41.535 -9.592 1.00 70.69 64 GLU A CA 1
ATOM 503 C C . GLU A 1 69 ? 13.483 -40.120 -9.375 1.00 67.64 64 GLU A C 1
ATOM 504 O O . GLU A 1 69 ? 13.980 -39.144 -9.944 1.00 68.06 64 GLU A O 1
ATOM 510 N N . SER A 1 70 ? 12.453 -40.005 -8.532 1.00 63.96 65 SER A N 1
ATOM 511 C CA . SER A 1 70 ? 11.957 -38.699 -8.091 1.00 61.00 65 SER A CA 1
ATOM 512 C C . SER A 1 70 ? 12.916 -38.154 -7.046 1.00 57.09 65 SER A C 1
ATOM 513 O O . SER A 1 70 ? 13.640 -38.916 -6.403 1.00 56.28 65 SER A O 1
ATOM 516 N N . THR A 1 71 ? 12.917 -36.834 -6.893 1.00 53.53 66 THR A N 1
ATOM 517 C CA . THR A 1 71 ? 13.722 -36.157 -5.878 1.00 50.83 66 THR A CA 1
ATOM 518 C C . THR A 1 71 ? 12.786 -35.541 -4.847 1.00 47.90 66 THR A C 1
ATOM 519 O O . THR A 1 71 ? 11.992 -34.658 -5.177 1.00 47.30 66 THR A O 1
ATOM 523 N N . LEU A 1 72 ? 12.871 -36.032 -3.611 1.00 44.96 67 LEU A N 1
ATOM 524 C CA . LEU A 1 72 ? 12.241 -35.379 -2.464 1.00 42.99 67 LEU A CA 1
ATOM 525 C C . LEU A 1 72 ? 13.177 -34.309 -1.940 1.00 41.80 67 LEU A C 1
ATOM 526 O O . LEU A 1 72 ? 14.401 -34.459 -1.999 1.00 41.33 67 LEU A O 1
ATOM 531 N N . HIS A 1 73 ? 12.598 -33.232 -1.425 1.00 40.32 68 HIS A N 1
ATOM 532 C CA . HIS A 1 73 ? 13.381 -32.167 -0.831 1.00 39.54 68 HIS A CA 1
ATOM 533 C C . HIS A 1 73 ? 13.232 -32.202 0.685 1.00 36.69 68 HIS A C 1
ATOM 534 O O . HIS A 1 73 ? 12.118 -32.264 1.206 1.00 35.01 68 HIS A O 1
ATOM 541 N N . LEU A 1 74 ? 14.376 -32.215 1.367 1.00 34.69 69 LEU A N 1
ATOM 542 C CA . LEU A 1 74 ? 14.454 -32.240 2.827 1.00 32.90 69 LEU A CA 1
ATOM 543 C C . LEU A 1 74 ? 14.881 -30.862 3.331 1.00 31.87 69 LEU A C 1
ATOM 544 O O . LEU A 1 74 ? 15.949 -30.359 2.959 1.00 31.43 69 LEU A O 1
ATOM 549 N N . VAL A 1 75 ? 14.044 -30.271 4.180 1.00 30.87 70 VAL A N 1
ATOM 550 C CA . VAL A 1 75 ? 14.378 -29.051 4.909 1.00 30.75 70 VAL A CA 1
ATOM 551 C C . VAL A 1 75 ? 14.463 -29.421 6.387 1.00 29.77 70 VAL A C 1
ATOM 552 O O . VAL A 1 75 ? 13.513 -29.956 6.959 1.00 29.22 70 VAL A O 1
ATOM 556 N N . LEU A 1 76 ? 15.600 -29.117 6.994 1.00 29.35 71 LEU A N 1
ATOM 557 C CA . LEU A 1 76 ? 15.839 -29.438 8.389 1.00 29.06 71 LEU A CA 1
ATOM 558 C C . LEU A 1 76 ? 15.276 -28.342 9.287 1.00 28.32 71 LEU A C 1
ATOM 559 O O . LEU A 1 76 ? 15.441 -27.155 9.002 1.00 28.62 71 LEU A O 1
ATOM 564 N N . ARG A 1 77 ? 14.610 -28.756 10.365 1.00 26.94 72 ARG A N 1
ATOM 565 C CA . ARG A 1 77 ? 14.142 -27.843 11.406 1.00 26.76 72 ARG A CA 1
ATOM 566 C C . ARG A 1 77 ? 15.306 -27.345 12.255 1.00 25.14 72 ARG A C 1
ATOM 567 O O . ARG A 1 77 ? 16.382 -27.945 12.274 1.00 24.48 72 ARG A O 1
ATOM 575 N N . LEU A 1 78 ? 15.067 -26.251 12.968 1.00 23.95 73 LEU A N 1
ATOM 576 C CA . LEU A 1 78 ? 16.020 -25.731 13.947 1.00 23.14 73 LEU A CA 1
ATOM 577 C C . LEU A 1 78 ? 15.994 -26.495 15.271 1.00 21.22 73 LEU A C 1
ATOM 578 O O . LEU A 1 78 ? 16.925 -26.385 16.056 1.00 20.97 73 LEU A O 1
ATOM 583 N N . ARG A 1 79 ? 14.930 -27.255 15.510 1.00 19.70 74 ARG A N 1
ATOM 584 C CA . ARG A 1 79 ? 14.804 -28.064 16.716 1.00 18.88 74 ARG A CA 1
ATOM 585 C C . ARG A 1 79 ? 13.834 -29.209 16.486 1.00 18.74 74 ARG A C 1
ATOM 586 O O . ARG A 1 79 ? 13.037 -29.190 15.538 1.00 19.08 74 ARG A O 1
ATOM 594 N N . GLY A 1 80 ? 13.923 -30.203 17.359 1.00 18.27 75 GLY A N 1
ATOM 595 C CA . GLY A 1 80 ? 12.895 -31.231 17.477 1.00 18.47 75 GLY A CA 1
ATOM 596 C C . GLY A 1 80 ? 11.984 -30.976 18.663 1.00 18.76 75 GLY A C 1
ATOM 597 O O . GLY A 1 80 ? 11.850 -29.840 19.138 1.00 18.72 75 GLY A O 1
ATOM 598 N N . GLY A 1 81 ? 11.370 -32.051 19.145 1.00 19.03 76 GLY A N 1
ATOM 599 C CA . GLY A 1 81 ? 10.408 -32.002 20.243 1.00 19.79 76 GLY A CA 1
ATOM 600 C C . GLY A 1 81 ? 11.010 -31.932 21.634 1.00 19.83 76 GLY A C 1
ATOM 601 O O . GLY A 1 81 ? 10.472 -31.250 22.499 1.00 21.43 76 GLY A O 1
ATOM 602 N N . MET A 1 82 ? 12.133 -32.612 21.852 1.00 18.94 77 MET A N 1
ATOM 603 C CA . MET A 1 82 ? 12.681 -32.782 23.201 1.00 18.20 77 MET A CA 1
ATOM 604 C C . MET A 1 82 ? 14.070 -32.170 23.289 1.00 16.41 77 MET A C 1
ATOM 605 O O . MET A 1 82 ? 14.950 -32.514 22.504 1.00 15.99 77 MET A O 1
ATOM 610 N N . GLN A 1 83 ? 14.251 -31.254 24.236 1.00 15.34 78 GLN A N 1
ATOM 611 C CA . GLN A 1 83 ? 15.587 -30.781 24.602 1.00 14.67 78 GLN A CA 1
ATOM 612 C C . GLN A 1 83 ? 15.884 -31.155 26.040 1.00 14.13 78 GLN A C 1
ATOM 613 O O . GLN A 1 83 ? 14.969 -31.262 26.864 1.00 15.03 78 GLN A O 1
ATOM 619 N N . ILE A 1 84 ? 17.164 -31.356 26.332 1.00 13.41 79 ILE A N 1
ATOM 620 C CA . ILE A 1 84 ? 17.660 -31.397 27.703 1.00 13.17 79 ILE A CA 1
ATOM 621 C C . ILE A 1 84 ? 18.768 -30.367 27.850 1.00 12.68 79 ILE A C 1
ATOM 622 O O . ILE A 1 84 ? 19.391 -29.960 26.870 1.00 12.74 79 ILE A O 1
ATOM 627 N N . PHE A 1 85 ? 19.028 -29.975 29.084 1.00 12.45 80 PHE A N 1
ATOM 628 C CA . PHE A 1 85 ? 20.060 -28.996 29.387 1.00 12.69 80 PHE A CA 1
ATOM 629 C C . PHE A 1 85 ? 21.217 -29.735 30.035 1.00 13.06 80 PHE A C 1
ATOM 630 O O . PHE A 1 85 ? 20.995 -30.677 30.796 1.00 13.33 80 PHE A O 1
ATOM 638 N N . VAL A 1 86 ? 22.441 -29.340 29.704 1.00 13.63 81 VAL A N 1
ATOM 639 C CA . VAL A 1 86 ? 23.635 -29.907 30.330 1.00 14.41 81 VAL A CA 1
ATOM 640 C C . VAL A 1 86 ? 24.419 -28.745 30.932 1.00 15.37 81 VAL A C 1
ATOM 641 O O . VAL A 1 86 ? 24.810 -27.821 30.212 1.00 15.60 81 VAL A O 1
ATOM 645 N N . LYS A 1 87 ? 24.609 -28.800 32.252 1.00 16.54 82 LYS A N 1
ATOM 646 C CA . LYS A 1 87 ? 25.292 -27.760 33.029 1.00 18.35 82 LYS A CA 1
ATOM 647 C C . LYS A 1 87 ? 26.717 -28.214 33.331 1.00 18.33 82 LYS A C 1
ATOM 648 O O . LYS A 1 87 ? 26.921 -29.340 33.799 1.00 16.55 82 LYS A O 1
ATOM 654 N N . THR A 1 88 ? 27.686 -27.339 33.076 1.00 19.45 83 THR A N 1
ATOM 655 C CA . THR A 1 88 ? 29.085 -27.602 33.419 1.00 21.14 83 THR A CA 1
ATOM 656 C C . THR A 1 88 ? 29.399 -27.025 34.790 1.00 22.10 83 THR A C 1
ATOM 657 O O . THR A 1 88 ? 28.625 -26.244 35.356 1.00 20.86 83 THR A O 1
ATOM 661 N N . LEU A 1 89 ? 30.561 -27.406 35.301 1.00 24.31 84 LEU A N 1
ATOM 662 C CA . LEU A 1 89 ? 31.038 -26.943 36.598 1.00 26.43 84 LEU A CA 1
ATOM 663 C C . LEU A 1 89 ? 31.306 -25.440 36.586 1.00 27.61 84 LEU A C 1
ATOM 664 O O . LEU A 1 89 ? 31.147 -24.772 37.605 1.00 28.22 84 LEU A O 1
ATOM 669 N N . THR A 1 90 ? 31.688 -24.920 35.420 1.00 28.45 85 THR A N 1
ATOM 670 C CA . THR A 1 90 ? 31.893 -23.482 35.225 1.00 30.41 85 THR A CA 1
ATOM 671 C C . THR A 1 90 ? 30.605 -22.652 35.036 1.00 30.35 85 THR A C 1
ATOM 672 O O . THR A 1 90 ? 30.688 -21.467 34.720 1.00 31.04 85 THR A O 1
ATOM 676 N N . GLY A 1 91 ? 29.436 -23.268 35.211 1.00 29.19 86 GLY A N 1
ATOM 677 C CA . GLY A 1 91 ? 28.155 -22.563 35.129 1.00 29.53 86 GLY A CA 1
ATOM 678 C C . GLY A 1 91 ? 27.624 -22.354 33.721 1.00 29.42 86 GLY A C 1
ATOM 679 O O . GLY A 1 91 ? 26.630 -21.651 33.539 1.00 29.84 86 GLY A O 1
ATOM 680 N N . LYS A 1 92 ? 28.270 -22.963 32.728 1.00 28.97 87 LYS A N 1
ATOM 681 C CA . LYS A 1 92 ? 27.823 -22.877 31.347 1.00 29.44 87 LYS A CA 1
ATOM 682 C C . LYS A 1 92 ? 26.729 -23.916 31.134 1.00 26.94 87 LYS A C 1
ATOM 683 O O . LYS A 1 92 ? 26.768 -24.996 31.723 1.00 24.08 87 LYS A O 1
ATOM 689 N N . THR A 1 93 ? 25.759 -23.565 30.298 1.00 26.08 88 THR A N 1
ATOM 690 C CA . THR A 1 93 ? 24.651 -24.441 29.962 1.00 26.10 88 THR A CA 1
ATOM 691 C C . THR A 1 93 ? 24.688 -24.677 28.468 1.00 26.36 88 THR A C 1
ATOM 692 O O . THR A 1 93 ? 24.900 -23.746 27.689 1.00 28.28 88 THR A O 1
ATOM 696 N N . ILE A 1 94 ? 24.499 -25.921 28.064 1.00 25.24 89 ILE A N 1
ATOM 697 C CA . ILE A 1 94 ? 24.239 -26.195 26.662 1.00 25.02 89 ILE A CA 1
ATOM 698 C C . ILE A 1 94 ? 22.948 -26.971 26.557 1.00 22.73 89 ILE A C 1
ATOM 699 O O . ILE A 1 94 ? 22.603 -27.726 27.463 1.00 22.24 89 ILE A O 1
ATOM 704 N N . THR A 1 95 ? 22.220 -26.771 25.470 1.00 21.08 90 THR A N 1
ATOM 705 C CA . THR A 1 95 ? 20.998 -27.546 25.268 1.00 19.95 90 THR A CA 1
ATOM 706 C C . THR A 1 95 ? 21.192 -28.446 24.071 1.00 18.68 90 THR A C 1
ATOM 707 O O . THR A 1 95 ? 21.841 -28.081 23.080 1.00 18.27 90 THR A O 1
ATOM 711 N N . LEU A 1 96 ? 20.708 -29.668 24.246 1.00 17.15 91 LEU A N 1
ATOM 712 C CA . LEU A 1 96 ? 20.851 -30.718 23.271 1.00 16.63 91 LEU A CA 1
ATOM 713 C C . LEU A 1 96 ? 19.480 -31.109 22.778 1.00 16.27 91 LEU A C 1
ATOM 714 O O . LEU A 1 96 ? 18.535 -31.205 23.561 1.00 15.26 91 LEU A O 1
ATOM 719 N N . GLU A 1 97 ? 19.394 -31.324 21.473 1.00 16.61 92 GLU A N 1
ATOM 720 C CA . GLU A 1 97 ? 18.248 -31.947 20.849 1.00 17.18 92 GLU A CA 1
ATOM 721 C C . GLU A 1 97 ? 18.429 -33.449 21.008 1.00 17.03 92 GLU A C 1
ATOM 722 O O . GLU A 1 97 ? 19.421 -34.013 20.532 1.00 17.73 92 GLU A O 1
ATOM 728 N N . VAL A 1 98 ? 17.486 -34.077 21.706 1.00 16.90 93 VAL A N 1
ATOM 729 C CA . VAL A 1 98 ? 17.540 -35.502 22.022 1.00 17.07 93 VAL A CA 1
ATOM 730 C C . VAL A 1 98 ? 16.181 -36.160 21.774 1.00 17.94 93 VAL A C 1
ATOM 731 O O . VAL A 1 98 ? 15.179 -35.479 21.555 1.00 17.34 93 VAL A O 1
ATOM 735 N N . GLU A 1 99 ? 16.190 -37.490 21.772 1.00 19.34 94 GLU A N 1
ATOM 736 C CA . GLU A 1 99 ? 14.991 -38.330 21.816 1.00 20.95 94 GLU A CA 1
ATOM 737 C C . GLU A 1 99 ? 15.117 -39.228 23.044 1.00 21.03 94 GLU A C 1
ATOM 738 O O . GLU A 1 99 ? 16.237 -39.513 23.474 1.00 20.41 94 GLU A O 1
ATOM 744 N N . PRO A 1 100 ? 13.987 -39.701 23.605 1.00 21.67 95 PRO A N 1
ATOM 745 C CA . PRO A 1 100 ? 14.108 -40.570 24.782 1.00 22.34 95 PRO A CA 1
ATOM 746 C C . PRO A 1 100 ? 14.905 -41.866 24.541 1.00 22.96 95 PRO A C 1
ATOM 747 O O . PRO A 1 100 ? 15.473 -42.415 25.485 1.00 23.46 95 PRO A O 1
ATOM 751 N N . SER A 1 101 ? 14.954 -42.323 23.289 1.00 23.26 96 SER A N 1
ATOM 752 C CA . SER A 1 101 ? 15.727 -43.506 22.901 1.00 24.08 96 SER A CA 1
ATOM 753 C C . SER A 1 101 ? 17.231 -43.253 22.714 1.00 23.74 96 SER A C 1
ATOM 754 O O . SER A 1 101 ? 17.973 -44.196 22.435 1.00 23.97 96 SER A O 1
ATOM 757 N N . ASP A 1 102 ? 17.681 -42.000 22.829 1.00 23.12 97 ASP A N 1
ATOM 758 C CA . ASP A 1 102 ? 19.117 -41.708 22.806 1.00 23.43 97 ASP A CA 1
ATOM 759 C C . ASP A 1 102 ? 19.793 -42.436 23.945 1.00 23.43 97 ASP A C 1
ATOM 760 O O . ASP A 1 102 ? 19.308 -42.415 25.073 1.00 23.36 97 ASP A O 1
ATOM 765 N N . THR A 1 103 ? 20.891 -43.110 23.620 1.00 24.27 98 THR A N 1
ATOM 766 C CA . THR A 1 103 ? 21.768 -43.718 24.611 1.00 25.16 98 THR A CA 1
ATOM 767 C C . THR A 1 103 ? 22.644 -42.630 25.236 1.00 24.85 98 THR A C 1
ATOM 768 O O . THR A 1 103 ? 22.820 -41.559 24.653 1.00 23.93 98 THR A O 1
ATOM 772 N N . ILE A 1 104 ? 23.217 -42.917 26.398 1.00 25.50 99 ILE A N 1
ATOM 773 C CA . ILE A 1 104 ? 24.122 -41.968 27.058 1.00 26.09 99 ILE A CA 1
ATOM 774 C C . ILE A 1 104 ? 25.345 -41.672 26.183 1.00 26.75 99 ILE A C 1
ATOM 775 O O . ILE A 1 104 ? 25.778 -40.522 26.110 1.00 24.63 99 ILE A O 1
ATOM 780 N N . GLU A 1 105 ? 25.881 -42.687 25.503 1.00 28.73 100 GLU A N 1
ATOM 781 C CA . GLU A 1 105 ? 26.960 -42.459 24.531 1.00 30.14 100 GLU A CA 1
ATOM 782 C C . GLU A 1 105 ? 26.521 -41.553 23.364 1.00 27.95 100 GLU A C 1
ATOM 783 O O . GLU A 1 105 ? 27.316 -40.742 22.896 1.00 26.94 100 GLU A O 1
ATOM 789 N N . ASN A 1 106 ? 25.275 -41.683 22.899 1.00 26.23 101 ASN A N 1
ATOM 790 C CA . ASN A 1 106 ? 24.739 -40.752 21.882 1.00 24.74 101 ASN A CA 1
ATOM 791 C C . ASN A 1 106 ? 24.746 -39.305 22.387 1.00 22.26 101 ASN A C 1
ATOM 792 O O . ASN A 1 106 ? 25.090 -38.385 21.640 1.00 21.50 101 ASN A O 1
ATOM 797 N N . VAL A 1 107 ? 24.351 -39.119 23.646 1.00 20.54 102 VAL A N 1
ATOM 798 C CA . VAL A 1 107 ? 24.325 -37.796 24.285 1.00 19.64 102 VAL A CA 1
ATOM 799 C C . VAL A 1 107 ? 25.734 -37.221 24.411 1.00 19.37 102 VAL A C 1
ATOM 800 O O . VAL A 1 107 ? 25.967 -36.060 24.087 1.00 18.52 102 VAL A O 1
ATOM 804 N N . LYS A 1 108 ? 26.676 -38.044 24.860 1.00 20.05 103 LYS A N 1
ATOM 805 C CA . LYS A 1 108 ? 28.072 -37.629 24.932 1.00 20.48 103 LYS A CA 1
ATOM 806 C C . LYS A 1 108 ? 28.641 -37.229 23.564 1.00 20.54 103 LYS A C 1
ATOM 807 O O . LYS A 1 108 ? 29.373 -36.241 23.472 1.00 20.45 103 LYS A O 1
ATOM 813 N N . ALA A 1 109 ? 28.284 -37.962 22.509 1.00 21.05 104 ALA A N 1
ATOM 814 C CA . ALA A 1 109 ? 28.688 -37.595 21.138 1.00 21.83 104 ALA A CA 1
ATOM 815 C C . ALA A 1 109 ? 28.126 -36.245 20.691 1.00 21.75 104 ALA A C 1
ATOM 816 O O . ALA A 1 109 ? 28.814 -35.479 20.006 1.00 22.10 104 ALA A O 1
ATOM 818 N N . LYS A 1 110 ? 26.889 -35.952 21.090 1.00 21.45 105 LYS A N 1
ATOM 819 C CA . LYS A 1 110 ? 26.279 -34.650 20.827 1.00 21.57 105 LYS A CA 1
ATOM 820 C C . LYS A 1 110 ? 27.016 -33.531 21.554 1.00 21.17 105 LYS A C 1
ATOM 821 O O . LYS A 1 110 ? 27.189 -32.446 21.001 1.00 20.57 105 LYS A O 1
ATOM 827 N N . ILE A 1 111 ? 27.453 -33.806 22.784 1.00 20.87 106 ILE A N 1
ATOM 828 C CA . ILE A 1 111 ? 28.243 -32.846 23.549 1.00 21.15 106 ILE A CA 1
ATOM 829 C C . ILE A 1 111 ? 29.597 -32.608 22.875 1.00 22.93 106 ILE A C 1
ATOM 830 O O . ILE A 1 111 ? 30.041 -31.466 22.795 1.00 23.08 106 ILE A O 1
ATOM 835 N N . GLN A 1 112 ? 30.244 -33.679 22.408 1.00 25.08 107 GLN A N 1
ATOM 836 C CA . GLN A 1 112 ? 31.489 -33.569 21.627 1.00 27.83 107 GLN A CA 1
ATOM 837 C C . GLN A 1 112 ? 31.294 -32.715 20.371 1.00 29.86 107 GLN A C 1
ATOM 838 O O . GLN A 1 112 ? 32.140 -31.879 20.058 1.00 30.01 107 GLN A O 1
ATOM 844 N N . ASP A 1 113 ? 30.195 -32.947 19.656 1.00 32.47 108 ASP A N 1
ATOM 845 C CA . ASP A 1 113 ? 29.803 -32.116 18.498 1.00 35.44 108 ASP A CA 1
ATOM 846 C C . ASP A 1 113 ? 29.749 -30.617 18.801 1.00 36.36 108 ASP A C 1
ATOM 847 O O . ASP A 1 113 ? 30.252 -29.810 18.020 1.00 37.55 108 ASP A O 1
ATOM 852 N N . LYS A 1 114 ? 29.137 -30.255 19.927 1.00 36.99 109 LYS A N 1
ATOM 853 C CA . LYS A 1 114 ? 28.972 -28.845 20.304 1.00 38.07 109 LYS A CA 1
ATOM 854 C C . LYS A 1 114 ? 30.187 -28.220 20.977 1.00 37.82 109 LYS A C 1
ATOM 855 O O . LYS A 1 114 ? 30.507 -27.063 20.705 1.00 38.02 109 LYS A O 1
ATOM 861 N N . GLU A 1 115 ? 30.839 -28.965 21.868 1.00 37.22 110 GLU A N 1
ATOM 862 C CA . GLU A 1 115 ? 31.894 -28.400 22.726 1.00 37.68 110 GLU A CA 1
ATOM 863 C C . GLU A 1 115 ? 33.313 -28.969 22.560 1.00 36.46 110 GLU A C 1
ATOM 864 O O . GLU A 1 115 ? 34.259 -28.437 23.151 1.00 36.68 110 GLU A O 1
ATOM 870 N N . GLY A 1 116 ? 33.462 -30.025 21.763 1.00 34.72 111 GLY A N 1
ATOM 871 C CA . GLY A 1 116 ? 34.774 -30.623 21.477 1.00 34.66 111 GLY A CA 1
ATOM 872 C C . GLY A 1 116 ? 35.356 -31.555 22.532 1.00 33.50 111 GLY A C 1
ATOM 873 O O . GLY A 1 116 ? 36.501 -31.988 22.406 1.00 34.55 111 GLY A O 1
ATOM 874 N N . ILE A 1 117 ? 34.573 -31.880 23.560 1.00 31.23 112 ILE A N 1
ATOM 875 C CA . ILE A 1 117 ? 35.047 -32.681 24.692 1.00 30.11 112 ILE A CA 1
ATOM 876 C C . ILE A 1 117 ? 34.869 -34.166 24.339 1.00 28.74 112 ILE A C 1
ATOM 877 O O . ILE A 1 117 ? 33.744 -34.584 24.068 1.00 27.53 112 ILE A O 1
ATOM 882 N N . PRO A 1 118 ? 35.964 -34.965 24.340 1.00 28.81 113 PRO A N 1
ATOM 883 C CA . PRO A 1 118 ? 35.832 -36.404 24.044 1.00 28.49 113 PRO A CA 1
ATOM 884 C C . PRO A 1 118 ? 34.895 -37.137 25.018 1.00 26.94 113 PRO A C 1
ATOM 885 O O . PRO A 1 118 ? 34.951 -36.859 26.215 1.00 25.87 113 PRO A O 1
ATOM 889 N N . PRO A 1 119 ? 34.048 -38.064 24.516 1.00 26.55 114 PRO A N 1
ATOM 890 C CA . PRO A 1 119 ? 33.110 -38.772 25.396 1.00 26.22 114 PRO A CA 1
ATOM 891 C C . PRO A 1 119 ? 33.719 -39.504 26.589 1.00 27.02 114 PRO A C 1
ATOM 892 O O . PRO A 1 119 ? 33.116 -39.509 27.660 1.00 25.41 114 PRO A O 1
ATOM 896 N N . ASP A 1 120 ? 34.899 -40.095 26.425 1.00 28.83 115 ASP A N 1
ATOM 897 C CA . ASP A 1 120 ? 35.513 -40.837 27.536 1.00 30.50 115 ASP A CA 1
ATOM 898 C C . ASP A 1 120 ? 35.993 -39.933 28.686 1.00 29.93 115 ASP A C 1
ATOM 899 O O . ASP A 1 120 ? 36.181 -40.412 29.803 1.00 29.77 115 ASP A O 1
ATOM 904 N N . GLN A 1 121 ? 36.179 -38.640 28.410 1.00 29.25 116 GLN A N 1
ATOM 905 C CA . GLN A 1 121 ? 36.448 -37.647 29.456 1.00 29.04 116 GLN A CA 1
ATOM 906 C C . GLN A 1 121 ? 35.200 -36.994 30.079 1.00 26.44 116 GLN A C 1
ATOM 907 O O . GLN A 1 121 ? 35.334 -36.203 31.005 1.00 25.75 116 GLN A O 1
ATOM 913 N N . GLN A 1 122 ? 34.008 -37.344 29.596 1.00 24.47 117 GLN A N 1
ATOM 914 C CA . GLN A 1 122 ? 32.749 -36.825 30.135 1.00 22.96 117 GLN A CA 1
ATOM 915 C C . GLN A 1 122 ? 32.141 -37.768 31.172 1.00 23.07 117 GLN A C 1
ATOM 916 O O . GLN A 1 122 ? 32.045 -38.975 30.938 1.00 22.89 117 GLN A O 1
ATOM 922 N N . ARG A 1 123 ? 31.737 -37.204 32.306 1.00 23.63 118 ARG A N 1
ATOM 923 C CA . ARG A 1 123 ? 30.851 -37.865 33.257 1.00 25.11 118 ARG A CA 1
ATOM 924 C C . ARG A 1 123 ? 29.547 -37.086 33.283 1.00 23.06 118 ARG A C 1
ATOM 925 O O . ARG A 1 123 ? 29.548 -35.890 33.586 1.00 21.75 118 ARG A O 1
ATOM 933 N N . LEU A 1 124 ? 28.448 -37.754 32.945 1.00 21.93 119 LEU A N 1
ATOM 934 C CA . LEU A 1 124 ? 27.121 -37.159 33.050 1.00 21.11 119 LEU A CA 1
ATOM 935 C C . LEU A 1 124 ? 26.471 -37.643 34.333 1.00 21.75 119 LEU A C 1
ATOM 936 O O . LEU A 1 124 ? 26.511 -38.837 34.644 1.00 21.92 119 LEU A O 1
ATOM 941 N N . ILE A 1 125 ? 25.904 -36.700 35.080 1.00 22.10 120 ILE A N 1
ATOM 942 C CA . ILE A 1 125 ? 25.232 -36.982 36.345 1.00 23.42 120 ILE A CA 1
ATOM 943 C C . ILE A 1 125 ? 23.789 -36.477 36.281 1.00 23.45 120 ILE A C 1
ATOM 944 O O . ILE A 1 125 ? 23.530 -35.369 35.810 1.00 22.07 120 ILE A O 1
ATOM 949 N N . PHE A 1 126 ? 22.862 -37.297 36.771 1.00 24.67 121 PHE A N 1
ATOM 950 C CA . PHE A 1 126 ? 21.453 -36.926 36.912 1.00 25.51 121 PHE A CA 1
ATOM 951 C C . PHE A 1 126 ? 20.925 -37.539 38.201 1.00 28.04 121 PHE A C 1
ATOM 952 O O . PHE A 1 126 ? 21.074 -38.741 38.411 1.00 27.80 121 PHE A O 1
ATOM 960 N N . ALA A 1 127 ? 20.306 -36.715 39.045 1.00 30.92 122 ALA A N 1
ATOM 961 C CA . ALA A 1 127 ? 19.787 -37.144 40.356 1.00 33.84 122 ALA A CA 1
ATOM 962 C C . ALA A 1 127 ? 20.841 -37.891 41.193 1.00 35.99 122 ALA A C 1
ATOM 963 O O . ALA A 1 127 ? 20.581 -38.974 41.726 1.00 37.61 122 ALA A O 1
ATOM 965 N N . GLY A 1 128 ? 22.043 -37.320 41.261 1.00 37.24 123 GLY A N 1
ATOM 966 C CA . GLY A 1 128 ? 23.158 -37.898 42.021 1.00 38.69 123 GLY A CA 1
ATOM 967 C C . GLY A 1 128 ? 23.855 -39.134 41.458 1.00 40.22 123 GLY A C 1
ATOM 968 O O . GLY A 1 128 ? 24.845 -39.593 42.035 1.00 41.44 123 GLY A O 1
ATOM 969 N N . LYS A 1 129 ? 23.360 -39.666 40.341 1.00 40.54 124 LYS A N 1
ATOM 970 C CA . LYS A 1 129 ? 23.870 -40.907 39.753 1.00 41.20 124 LYS A CA 1
ATOM 971 C C . LYS A 1 129 ? 24.665 -40.593 38.494 1.00 38.83 124 LYS A C 1
ATOM 972 O O . LYS A 1 129 ? 24.211 -39.809 37.661 1.00 36.12 124 LYS A O 1
ATOM 978 N N . GLN A 1 130 ? 25.844 -41.201 38.355 1.00 38.15 125 GLN A N 1
ATOM 979 C CA . GLN A 1 130 ? 26.571 -41.170 37.082 1.00 37.45 125 GLN A CA 1
ATOM 980 C C . GLN A 1 130 ? 25.884 -42.114 36.088 1.00 36.25 125 GLN A C 1
ATOM 981 O O . GLN A 1 130 ? 25.509 -43.233 36.448 1.00 36.75 125 GLN A O 1
ATOM 987 N N . LEU A 1 131 ? 25.736 -41.654 34.845 1.00 33.85 126 LEU A N 1
ATOM 988 C CA . LEU A 1 131 ? 24.955 -42.359 33.821 1.00 33.29 126 LEU A CA 1
ATOM 989 C C . LEU A 1 131 ? 25.836 -43.291 32.973 1.00 34.87 126 LEU A C 1
ATOM 990 O O . LEU A 1 131 ? 26.915 -42.898 32.525 1.00 33.30 126 LEU A O 1
ATOM 995 N N . GLU A 1 132 ? 25.356 -44.520 32.767 1.00 37.80 127 GLU A N 1
ATOM 996 C CA . GLU A 1 132 ? 26.083 -45.574 32.043 1.00 41.00 127 GLU A CA 1
ATOM 997 C C . GLU A 1 132 ? 25.885 -45.436 30.533 1.00 40.73 127 GLU A C 1
ATOM 998 O O . GLU A 1 132 ? 24.768 -45.198 30.078 1.00 39.45 127 GLU A O 1
ATOM 1004 N N . ASP A 1 133 ? 26.961 -45.649 29.776 1.00 41.76 128 ASP A N 1
ATOM 1005 C CA . ASP A 1 133 ? 26.994 -45.416 28.319 1.00 42.65 128 ASP A CA 1
ATOM 1006 C C . ASP A 1 133 ? 25.974 -46.210 27.483 1.00 42.78 128 ASP A C 1
ATOM 1007 O O . ASP A 1 133 ? 25.405 -45.671 26.526 1.00 42.11 128 ASP A O 1
ATOM 1012 N N . GLY A 1 134 ? 25.748 -47.473 27.844 1.00 42.80 129 GLY A N 1
ATOM 1013 C CA . GLY A 1 134 ? 24.828 -48.350 27.103 1.00 42.88 129 GLY A CA 1
ATOM 1014 C C . GLY A 1 134 ? 23.338 -48.168 27.366 1.00 41.81 129 GLY A C 1
ATOM 1015 O O . GLY A 1 134 ? 22.513 -48.761 26.667 1.00 42.27 129 GLY A O 1
ATOM 1016 N N . ARG A 1 135 ? 22.989 -47.370 28.374 1.00 39.72 130 ARG A N 1
ATOM 1017 C CA . ARG A 1 135 ? 21.590 -47.128 28.725 1.00 38.98 130 ARG A CA 1
ATOM 1018 C C . ARG A 1 135 ? 21.060 -45.903 27.990 1.00 34.99 130 ARG A C 1
ATOM 1019 O O . ARG A 1 135 ? 21.836 -45.095 27.480 1.00 33.65 130 ARG A O 1
ATOM 1027 N N . THR A 1 136 ? 19.736 -45.790 27.929 1.00 32.05 131 THR A N 1
ATOM 1028 C CA . THR A 1 136 ? 19.061 -44.668 27.265 1.00 29.23 131 THR A CA 1
ATOM 1029 C C . THR A 1 136 ? 18.615 -43.605 28.255 1.00 26.90 131 THR A C 1
ATOM 1030 O O . THR A 1 136 ? 18.590 -43.837 29.462 1.00 26.92 131 THR A O 1
ATOM 1034 N N . LEU A 1 137 ? 18.241 -42.444 27.724 1.00 24.46 132 LEU A N 1
ATOM 1035 C CA . LEU A 1 137 ? 17.621 -41.389 28.521 1.00 23.43 132 LEU A CA 1
ATOM 1036 C C . LEU A 1 137 ? 16.352 -41.870 29.224 1.00 24.47 132 LEU A C 1
ATOM 1037 O O . LEU A 1 137 ? 16.162 -41.600 30.412 1.00 23.79 132 LEU A O 1
ATOM 1042 N N . SER A 1 138 ? 15.504 -42.593 28.497 1.00 26.24 133 SER A N 1
ATOM 1043 C CA . SER A 1 138 ? 14.269 -43.140 29.072 1.00 28.68 133 SER A CA 1
ATOM 1044 C C . SER A 1 138 ? 14.515 -44.151 30.207 1.00 30.35 133 SER A C 1
ATOM 1045 O O . SER A 1 138 ? 13.695 -44.247 31.125 1.00 31.18 133 SER A O 1
ATOM 1048 N N . ASP A 1 139 ? 15.628 -44.887 30.156 1.00 31.26 134 ASP A N 1
ATOM 1049 C CA . ASP A 1 139 ? 16.016 -45.787 31.263 1.00 32.92 134 ASP A CA 1
ATOM 1050 C C . ASP A 1 139 ? 16.207 -45.070 32.605 1.00 32.86 134 ASP A C 1
ATOM 1051 O O . ASP A 1 139 ? 15.948 -45.658 33.651 1.00 33.68 134 ASP A O 1
ATOM 1056 N N . TYR A 1 140 ? 16.650 -43.812 32.568 1.00 31.92 135 TYR A N 1
ATOM 1057 C CA . TYR A 1 140 ? 16.819 -42.996 33.783 1.00 31.83 135 TYR A CA 1
ATOM 1058 C C . TYR A 1 140 ? 15.654 -42.052 34.091 1.00 32.58 135 TYR A C 1
ATOM 1059 O O . TYR A 1 140 ? 15.752 -41.224 35.001 1.00 32.58 135 TYR A O 1
ATOM 1068 N N . ASN A 1 141 ? 14.559 -42.187 33.348 1.00 33.89 136 ASN A N 1
ATOM 1069 C CA . ASN A 1 141 ? 13.426 -41.263 33.411 1.00 35.12 136 ASN A CA 1
ATOM 1070 C C . ASN A 1 141 ? 13.850 -39.788 33.232 1.00 32.96 136 ASN A C 1
ATOM 1071 O O . ASN A 1 141 ? 13.363 -38.894 33.928 1.00 33.31 136 ASN A O 1
ATOM 1076 N N . ILE A 1 142 ? 14.765 -39.555 32.294 1.00 30.44 137 ILE A N 1
ATOM 1077 C CA . ILE A 1 142 ? 15.197 -38.201 31.948 1.00 28.65 137 ILE A CA 1
ATOM 1078 C C . ILE A 1 142 ? 14.160 -37.640 30.978 1.00 29.07 137 ILE A C 1
ATOM 1079 O O . ILE A 1 142 ? 14.012 -38.133 29.856 1.00 28.85 137 ILE A O 1
ATOM 1084 N N . GLN A 1 143 ? 13.445 -36.616 31.440 1.00 29.59 138 GLN A N 1
ATOM 1085 C CA . GLN A 1 143 ? 12.357 -35.978 30.693 1.00 30.40 138 GLN A CA 1
ATOM 1086 C C . GLN A 1 143 ? 12.830 -34.752 29.919 1.00 27.87 138 GLN A C 1
ATOM 1087 O O . GLN A 1 143 ? 13.936 -34.250 30.126 1.00 25.55 138 GLN A O 1
ATOM 1093 N N . LYS A 1 144 ? 11.956 -34.281 29.033 1.00 26.50 139 LYS A N 1
ATOM 1094 C CA . LYS A 1 144 ? 12.081 -32.974 28.394 1.00 25.37 139 LYS A CA 1
ATOM 1095 C C . LYS A 1 144 ? 12.431 -31.918 29.435 1.00 23.04 139 LYS A C 1
ATOM 1096 O O . LYS A 1 144 ? 11.806 -31.855 30.495 1.00 22.17 139 LYS A O 1
ATOM 1102 N N . GLU A 1 145 ? 13.454 -31.123 29.122 1.00 20.78 140 GLU A N 1
ATOM 1103 C CA . GLU A 1 145 ? 13.949 -30.040 29.972 1.00 20.16 140 GLU A CA 1
ATOM 1104 C C . GLU A 1 145 ? 14.560 -30.455 31.318 1.00 18.49 140 GLU A C 1
ATOM 1105 O O . GLU A 1 145 ? 14.738 -29.620 32.197 1.00 17.46 140 GLU A O 1
ATOM 1111 N N . SER A 1 146 ? 14.927 -31.727 31.468 1.00 17.52 141 SER A N 1
ATOM 1112 C CA . SER A 1 146 ? 15.747 -32.145 32.592 1.00 17.26 141 SER A CA 1
ATOM 1113 C C . SER A 1 146 ? 17.131 -31.515 32.451 1.00 16.05 141 SER A C 1
ATOM 1114 O O . SER A 1 146 ? 17.570 -31.204 31.343 1.00 14.90 141 SER A O 1
ATOM 1117 N N . THR A 1 147 ? 17.808 -31.329 33.572 1.00 15.77 142 THR A N 1
ATOM 1118 C CA . THR A 1 147 ? 19.171 -30.811 33.563 1.00 16.09 142 THR A CA 1
ATOM 1119 C C . THR A 1 147 ? 20.132 -31.906 34.017 1.00 16.28 142 THR A C 1
ATOM 1120 O O . THR A 1 147 ? 19.981 -32.444 35.106 1.00 16.89 142 THR A O 1
ATOM 1124 N N . LEU A 1 148 ? 21.098 -32.241 33.166 1.00 16.55 143 LEU A N 1
ATOM 1125 C CA . LEU A 1 148 ? 22.181 -33.149 33.528 1.00 17.33 143 LEU A CA 1
ATOM 1126 C C . LEU A 1 148 ? 23.380 -32.307 33.910 1.00 17.58 143 LEU A C 1
ATOM 1127 O O . LEU A 1 148 ? 23.509 -31.164 33.468 1.00 17.14 143 LEU A O 1
ATOM 1132 N N . HIS A 1 149 ? 24.262 -32.877 34.717 1.00 18.22 144 HIS A N 1
ATOM 1133 C CA . HIS A 1 149 ? 25.499 -32.206 35.083 1.00 19.13 144 HIS A CA 1
ATOM 1134 C C . HIS A 1 149 ? 26.676 -32.910 34.418 1.00 18.69 144 HIS A C 1
ATOM 1135 O O . HIS A 1 149 ? 26.816 -34.131 34.505 1.00 18.98 144 HIS A O 1
ATOM 1142 N N . LEU A 1 150 ? 27.472 -32.130 33.691 1.00 17.98 145 LEU A N 1
ATOM 1143 C CA . LEU A 1 150 ? 28.697 -32.604 33.065 1.00 18.18 145 LEU A CA 1
ATOM 1144 C C . LEU A 1 150 ? 29.886 -32.291 33.971 1.00 18.75 145 LEU A C 1
ATOM 1145 O O . LEU A 1 150 ? 30.105 -31.135 34.334 1.00 18.46 145 LEU A O 1
ATOM 1150 N N . VAL A 1 151 ? 30.638 -33.326 34.335 1.00 20.01 146 VAL A N 1
ATOM 1151 C CA . VAL A 1 151 ? 31.911 -33.166 35.043 1.00 21.69 146 VAL A CA 1
ATOM 1152 C C . VAL A 1 151 ? 32.985 -33.847 34.206 1.00 22.92 146 VAL A C 1
ATOM 1153 O O . VAL A 1 151 ? 32.758 -34.922 33.653 1.00 22.29 146 VAL A O 1
ATOM 1157 N N . LEU A 1 152 ? 34.147 -33.213 34.096 1.00 24.96 147 LEU A N 1
ATOM 1158 C CA . LEU A 1 152 ? 35.216 -33.756 33.274 1.00 27.63 147 LEU A CA 1
ATOM 1159 C C . LEU A 1 152 ? 36.132 -34.630 34.118 1.00 30.31 147 LEU A C 1
ATOM 1160 O O . LEU A 1 152 ? 36.331 -34.370 35.305 1.00 29.66 147 LEU A O 1
ATOM 1165 N N . ARG A 1 153 ? 36.654 -35.685 33.499 1.00 34.68 148 ARG A N 1
ATOM 1166 C CA . ARG A 1 153 ? 37.658 -36.542 34.123 1.00 38.78 148 ARG A CA 1
ATOM 1167 C C . ARG A 1 153 ? 38.997 -35.821 34.213 1.00 40.45 148 ARG A C 1
ATOM 1168 O O . ARG A 1 153 ? 39.442 -35.205 33.246 1.00 41.63 148 ARG A O 1
ATOM 1176 N N . ARG B 2 2 ? 10.674 -11.488 -15.157 1.00 67.86 464 ARG B N 1
ATOM 1177 C CA . ARG B 2 2 ? 10.302 -12.733 -14.399 1.00 68.04 464 ARG B CA 1
ATOM 1178 C C . ARG B 2 2 ? 11.500 -13.359 -13.669 1.00 67.01 464 ARG B C 1
ATOM 1179 O O . ARG B 2 2 ? 11.379 -13.722 -12.498 1.00 65.91 464 ARG B O 1
ATOM 1187 N N . LYS B 2 3 ? 12.641 -13.487 -14.347 1.00 66.46 465 LYS B N 1
ATOM 1188 C CA . LYS B 2 3 ? 13.859 -13.987 -13.695 1.00 67.13 465 LYS B CA 1
ATOM 1189 C C . LYS B 2 3 ? 14.410 -12.967 -12.689 1.00 66.74 465 LYS B C 1
ATOM 1190 O O . LYS B 2 3 ? 14.881 -13.350 -11.622 1.00 66.24 465 LYS B O 1
ATOM 1196 N N . GLN B 2 4 ? 14.332 -11.679 -13.027 1.00 66.47 466 GLN B N 1
ATOM 1197 C CA . GLN B 2 4 ? 14.618 -10.598 -12.069 1.00 66.62 466 GLN B CA 1
ATOM 1198 C C . GLN B 2 4 ? 13.592 -10.550 -10.924 1.00 65.53 466 GLN B C 1
ATOM 1199 O O . GLN B 2 4 ? 13.953 -10.283 -9.778 1.00 64.51 466 GLN B O 1
ATOM 1205 N N . GLU B 2 5 ? 12.324 -10.810 -11.246 1.00 64.86 467 GLU B N 1
ATOM 1206 C CA . GLU B 2 5 ? 11.255 -10.904 -10.242 1.00 64.73 467 GLU B CA 1
ATOM 1207 C C . GLU B 2 5 ? 11.430 -12.105 -9.294 1.00 62.76 467 GLU B C 1
ATOM 1208 O O . GLU B 2 5 ? 11.183 -11.988 -8.092 1.00 61.86 467 GLU B O 1
ATOM 1214 N N . LEU B 2 6 ? 11.848 -13.248 -9.838 1.00 60.76 468 LEU B N 1
ATOM 1215 C CA . LEU B 2 6 ? 12.094 -14.454 -9.029 1.00 59.44 468 LEU B CA 1
ATOM 1216 C C . LEU B 2 6 ? 13.401 -14.376 -8.227 1.00 57.73 468 LEU B C 1
ATOM 1217 O O . LEU B 2 6 ? 13.460 -14.894 -7.111 1.00 57.05 468 LEU B O 1
ATOM 1222 N N . VAL B 2 7 ? 14.432 -13.737 -8.785 1.00 56.05 469 VAL B N 1
ATOM 1223 C CA . VAL B 2 7 ? 15.672 -13.460 -8.036 1.00 55.28 469 VAL B CA 1
ATOM 1224 C C . VAL B 2 7 ? 15.391 -12.493 -6.871 1.00 54.68 469 VAL B C 1
ATOM 1225 O O . VAL B 2 7 ? 15.941 -12.662 -5.785 1.00 54.65 469 VAL B O 1
ATOM 1229 N N . THR B 2 8 ? 14.537 -11.494 -7.103 1.00 53.78 470 THR B N 1
ATOM 1230 C CA . THR B 2 8 ? 14.099 -10.558 -6.050 1.00 53.33 470 THR B CA 1
ATOM 1231 C C . THR B 2 8 ? 13.461 -11.294 -4.869 1.00 51.68 470 THR B C 1
ATOM 1232 O O . THR B 2 8 ? 13.825 -11.059 -3.714 1.00 49.21 470 THR B O 1
ATOM 1236 N N . GLN B 2 9 ? 12.498 -12.161 -5.174 1.00 50.42 471 GLN B N 1
ATOM 1237 C CA . GLN B 2 9 ? 11.828 -12.979 -4.157 1.00 50.37 471 GLN B CA 1
ATOM 1238 C C . GLN B 2 9 ? 12.803 -13.957 -3.484 1.00 48.89 471 GLN B C 1
ATOM 1239 O O . GLN B 2 9 ? 12.746 -14.137 -2.267 1.00 49.42 471 GLN B O 1
ATOM 1245 N N . ASN B 2 10 ? 13.682 -14.575 -4.277 1.00 47.42 472 ASN B N 1
ATOM 1246 C CA . ASN B 2 10 ? 14.781 -15.422 -3.767 1.00 46.85 472 ASN B CA 1
ATOM 1247 C C . ASN B 2 10 ? 15.606 -14.716 -2.689 1.00 46.13 472 ASN B C 1
ATOM 1248 O O . ASN B 2 10 ? 15.857 -15.279 -1.624 1.00 44.88 472 ASN B O 1
ATOM 1253 N N . GLU B 2 11 ? 16.025 -13.487 -2.988 1.00 46.10 473 GLU B N 1
ATOM 1254 C CA . GLU B 2 11 ? 16.813 -12.661 -2.063 1.00 46.68 473 GLU B CA 1
ATOM 1255 C C . GLU B 2 11 ? 16.049 -12.322 -0.780 1.00 44.88 473 GLU B C 1
ATOM 1256 O O . GLU B 2 11 ? 16.576 -12.491 0.320 1.00 45.23 473 GLU B O 1
ATOM 1262 N N . LEU B 2 12 ? 14.822 -11.828 -0.935 1.00 43.07 474 LEU B N 1
ATOM 1263 C CA . LEU B 2 12 ? 13.952 -11.494 0.209 1.00 42.92 474 LEU B CA 1
ATOM 1264 C C . LEU B 2 12 ? 13.627 -12.709 1.094 1.00 40.95 474 LEU B C 1
ATOM 1265 O O . LEU B 2 12 ? 13.628 -12.597 2.323 1.00 39.94 474 LEU B O 1
ATOM 1270 N N . LEU B 2 13 ? 13.355 -13.853 0.465 1.00 39.32 475 LEU B N 1
ATOM 1271 C CA . LEU B 2 13 ? 13.102 -15.108 1.185 1.00 38.65 475 LEU B CA 1
ATOM 1272 C C . LEU B 2 13 ? 14.324 -15.590 1.970 1.00 38.27 475 LEU B C 1
ATOM 1273 O O . LEU B 2 13 ? 14.198 -15.963 3.138 1.00 37.57 475 LEU B O 1
ATOM 1278 N N . LYS B 2 14 ? 15.491 -15.582 1.329 1.00 38.57 476 LYS B N 1
ATOM 1279 C CA . LYS B 2 14 ? 16.753 -15.926 1.999 1.00 39.79 476 LYS B CA 1
ATOM 1280 C C . LYS B 2 14 ? 17.022 -15.044 3.216 1.00 39.07 476 LYS B C 1
ATOM 1281 O O . LYS B 2 14 ? 17.431 -15.542 4.269 1.00 39.08 476 LYS B O 1
ATOM 1287 N N . GLN B 2 15 ? 16.794 -13.741 3.061 1.00 38.32 477 GLN B N 1
ATOM 1288 C CA . GLN B 2 15 ? 16.936 -12.803 4.174 1.00 37.83 477 GLN B CA 1
ATOM 1289 C C . GLN B 2 15 ? 15.939 -13.089 5.299 1.00 34.90 477 GLN B C 1
ATOM 1290 O O . GLN B 2 15 ? 16.308 -13.013 6.461 1.00 34.19 477 GLN B O 1
ATOM 1296 N N . GLN B 2 16 ? 14.695 -13.435 4.960 1.00 32.13 478 GLN B N 1
ATOM 1297 C CA . GLN B 2 16 ? 13.690 -13.767 5.981 1.00 30.96 478 GLN B CA 1
ATOM 1298 C C . GLN B 2 16 ? 14.063 -15.022 6.784 1.00 30.12 478 GLN B C 1
ATOM 1299 O O . GLN B 2 16 ? 13.896 -15.050 8.010 1.00 29.07 478 GLN B O 1
ATOM 1305 N N . VAL B 2 17 ? 14.559 -16.042 6.081 1.00 29.46 479 VAL B N 1
ATOM 1306 C CA . VAL B 2 17 ? 15.080 -17.269 6.696 1.00 29.76 479 VAL B CA 1
ATOM 1307 C C . VAL B 2 17 ? 16.229 -16.988 7.667 1.00 29.76 479 VAL B C 1
ATOM 1308 O O . VAL B 2 17 ? 16.249 -17.542 8.766 1.00 28.36 479 VAL B O 1
ATOM 1312 N N . LYS B 2 18 ? 17.182 -16.151 7.257 1.00 30.95 480 LYS B N 1
ATOM 1313 C CA . LYS B 2 18 ? 18.343 -15.828 8.103 1.00 32.59 480 LYS B CA 1
ATOM 1314 C C . LYS B 2 18 ? 17.925 -15.097 9.380 1.00 32.30 480 LYS B C 1
ATOM 1315 O O . LYS B 2 18 ? 18.413 -15.413 10.463 1.00 31.78 480 LYS B O 1
ATOM 1321 N N . ILE B 2 19 ? 17.024 -14.126 9.235 1.00 32.18 481 ILE B N 1
ATOM 1322 C CA . ILE B 2 19 ? 16.492 -13.364 10.369 1.00 32.34 481 ILE B CA 1
ATOM 1323 C C . ILE B 2 19 ? 15.793 -14.318 11.346 1.00 30.17 481 ILE B C 1
ATOM 1324 O O . ILE B 2 19 ? 16.038 -14.259 12.549 1.00 29.87 481 ILE B O 1
ATOM 1329 N N . PHE B 2 20 ? 14.923 -15.180 10.821 1.00 28.54 482 PHE B N 1
ATOM 1330 C CA . PHE B 2 20 ? 14.191 -16.151 11.642 1.00 27.68 482 PHE B CA 1
ATOM 1331 C C . PHE B 2 20 ? 15.116 -17.135 12.360 1.00 27.03 482 PHE B C 1
ATOM 1332 O O . PHE B 2 20 ? 14.845 -17.509 13.499 1.00 26.25 482 PHE B O 1
ATOM 1340 N N . GLU B 2 21 ? 16.199 -17.544 11.702 1.00 27.42 483 GLU B N 1
ATOM 1341 C CA . GLU B 2 21 ? 17.198 -18.402 12.335 1.00 27.85 483 GLU B CA 1
ATOM 1342 C C . GLU B 2 21 ? 17.936 -17.673 13.466 1.00 26.99 483 GLU B C 1
ATOM 1343 O O . GLU B 2 21 ? 18.139 -18.249 14.533 1.00 25.48 483 GLU B O 1
ATOM 1349 N N . GLU B 2 22 ? 18.328 -16.419 13.232 1.00 26.71 484 GLU B N 1
ATOM 1350 C CA . GLU B 2 22 ? 18.927 -15.573 14.279 1.00 27.25 484 GLU B CA 1
ATOM 1351 C C . GLU B 2 22 ? 17.998 -15.353 15.480 1.00 25.46 484 GLU B C 1
ATOM 1352 O O . GLU B 2 22 ? 18.448 -15.424 16.625 1.00 25.15 484 GLU B O 1
ATOM 1358 N N . ASP B 2 23 ? 16.720 -15.078 15.203 1.00 23.90 485 ASP B N 1
ATOM 1359 C CA . ASP B 2 23 ? 15.690 -14.928 16.244 1.00 23.04 485 ASP B CA 1
ATOM 1360 C C . ASP B 2 23 ? 15.580 -16.191 17.100 1.00 20.97 485 ASP B C 1
ATOM 1361 O O . ASP B 2 23 ? 15.556 -16.112 18.331 1.00 20.33 485 ASP B O 1
ATOM 1366 N N . PHE B 2 24 ? 15.502 -17.344 16.438 1.00 19.63 486 PHE B N 1
ATOM 1367 C CA . PHE B 2 24 ? 15.483 -18.629 17.135 1.00 18.83 486 PHE B CA 1
ATOM 1368 C C . PHE B 2 24 ? 16.685 -18.810 18.064 1.00 18.76 486 PHE B C 1
ATOM 1369 O O . PHE B 2 24 ? 16.515 -19.185 19.224 1.00 17.68 486 PHE B O 1
ATOM 1377 N N . GLN B 2 25 ? 17.891 -18.558 17.562 1.00 19.81 487 GLN B N 1
ATOM 1378 C CA . GLN B 2 25 ? 19.093 -18.762 18.371 1.00 21.25 487 GLN B CA 1
ATOM 1379 C C . GLN B 2 25 ? 19.140 -17.879 19.616 1.00 21.11 487 GLN B C 1
ATOM 1380 O O . GLN B 2 25 ? 19.606 -18.319 20.667 1.00 20.19 487 GLN B O 1
ATOM 1386 N N . ARG B 2 26 ? 18.629 -16.655 19.496 1.00 21.52 488 ARG B N 1
ATOM 1387 C CA . ARG B 2 26 ? 18.541 -15.730 20.619 1.00 22.41 488 ARG B CA 1
ATOM 1388 C C . ARG B 2 26 ? 17.485 -16.192 21.641 1.00 19.31 488 ARG B C 1
ATOM 1389 O O . ARG B 2 26 ? 17.710 -16.104 22.847 1.00 17.99 488 ARG B O 1
ATOM 1397 N N . GLU B 2 27 ? 16.345 -16.687 21.152 1.00 17.28 489 GLU B N 1
ATOM 1398 C CA . GLU B 2 27 ? 15.293 -17.247 22.014 1.00 16.24 489 GLU B CA 1
ATOM 1399 C C . GLU B 2 27 ? 15.807 -18.461 22.796 1.00 15.35 489 GLU B C 1
ATOM 1400 O O . GLU B 2 27 ? 15.550 -18.596 23.992 1.00 15.01 489 GLU B O 1
ATOM 1406 N N . ARG B 2 28 ? 16.522 -19.335 22.094 1.00 15.00 490 ARG B N 1
ATOM 1407 C CA . ARG B 2 28 ? 17.182 -20.501 22.686 1.00 15.25 490 ARG B CA 1
ATOM 1408 C C . ARG B 2 28 ? 18.197 -20.108 23.767 1.00 15.39 490 ARG B C 1
ATOM 1409 O O . ARG B 2 28 ? 18.232 -20.711 24.834 1.00 14.78 490 ARG B O 1
ATOM 1417 N N . SER B 2 29 ? 19.025 -19.108 23.484 1.00 16.13 491 SER B N 1
ATOM 1418 C CA . SER B 2 29 ? 19.984 -18.610 24.472 1.00 17.13 491 SER B CA 1
ATOM 1419 C C . SER B 2 29 ? 19.298 -18.052 25.736 1.00 16.84 491 SER B C 1
ATOM 1420 O O . SER B 2 29 ? 19.754 -18.306 26.852 1.00 16.35 491 SER B O 1
ATOM 1423 N N . ASP B 2 30 ? 18.196 -17.316 25.560 1.00 16.64 492 ASP B N 1
ATOM 1424 C CA . ASP B 2 30 ? 17.408 -16.826 26.693 1.00 17.09 492 ASP B CA 1
ATOM 1425 C C . ASP B 2 30 ? 16.781 -17.974 27.493 1.00 16.32 492 ASP B C 1
ATOM 1426 O O . ASP B 2 30 ? 16.717 -17.921 28.721 1.00 16.01 492 ASP B O 1
ATOM 1431 N N . ARG B 2 31 ? 16.330 -19.014 26.800 1.00 16.14 493 ARG B N 1
ATOM 1432 C CA . ARG B 2 31 ? 15.760 -20.173 27.477 1.00 16.16 493 ARG B CA 1
ATOM 1433 C C . ARG B 2 31 ? 16.797 -20.927 28.327 1.00 16.83 493 ARG B C 1
ATOM 1434 O O . ARG B 2 31 ? 16.488 -21.375 29.445 1.00 15.53 493 ARG B O 1
ATOM 1442 N N . GLU B 2 32 ? 18.019 -21.047 27.805 1.00 18.58 494 GLU B N 1
ATOM 1443 C CA . GLU B 2 32 ? 19.151 -21.600 28.569 1.00 20.94 494 GLU B CA 1
ATOM 1444 C C . GLU B 2 32 ? 19.432 -20.854 29.858 1.00 22.25 494 GLU B C 1
ATOM 1445 O O . GLU B 2 32 ? 19.603 -21.465 30.911 1.00 22.14 494 GLU B O 1
ATOM 1451 N N . ARG B 2 33 ? 19.533 -19.533 29.745 1.00 24.32 495 ARG B N 1
ATOM 1452 C CA . ARG B 2 33 ? 19.722 -18.659 30.910 1.00 26.14 495 ARG B CA 1
ATOM 1453 C C . ARG B 2 33 ? 18.639 -18.836 31.957 1.00 25.66 495 ARG B C 1
ATOM 1454 O O . ARG B 2 33 ? 18.922 -18.828 33.157 1.00 25.77 495 ARG B O 1
ATOM 1462 N N . MET B 2 34 ? 17.402 -18.970 31.490 1.00 25.10 496 MET B N 1
ATOM 1463 C CA . MET B 2 34 ? 16.267 -19.150 32.381 1.00 25.99 496 MET B CA 1
ATOM 1464 C C . MET B 2 34 ? 16.311 -20.478 33.108 1.00 23.36 496 MET B C 1
ATOM 1465 O O . MET B 2 34 ? 15.897 -20.555 34.262 1.00 22.78 496 MET B O 1
ATOM 1470 N N . ASN B 2 35 ? 16.805 -21.517 32.437 1.00 20.98 497 ASN B N 1
ATOM 1471 C CA . ASN B 2 35 ? 17.032 -22.789 33.105 1.00 20.02 497 ASN B CA 1
ATOM 1472 C C . ASN B 2 35 ? 18.026 -22.651 34.248 1.00 21.00 497 ASN B C 1
ATOM 1473 O O . ASN B 2 35 ? 17.827 -23.202 35.324 1.00 20.06 497 ASN B O 1
ATOM 1478 N N . GLU B 2 36 ? 19.107 -21.932 33.977 1.00 23.79 498 GLU B N 1
ATOM 1479 C CA . GLU B 2 36 ? 20.144 -21.655 34.966 1.00 26.68 498 GLU B CA 1
ATOM 1480 C C . GLU B 2 36 ? 19.552 -20.935 36.195 1.00 26.19 498 GLU B C 1
ATOM 1481 O O . GLU B 2 36 ? 19.867 -21.286 37.333 1.00 25.72 498 GLU B O 1
ATOM 1487 N N . GLU B 2 37 ? 18.670 -19.967 35.954 1.00 25.56 499 GLU B N 1
ATOM 1488 C CA . GLU B 2 37 ? 17.950 -19.266 37.026 1.00 25.92 499 GLU B CA 1
ATOM 1489 C C . GLU B 2 37 ? 16.985 -20.171 37.796 1.00 24.21 499 GLU B C 1
ATOM 1490 O O . GLU B 2 37 ? 16.845 -20.035 39.011 1.00 22.64 499 GLU B O 1
ATOM 1496 N N . LYS B 2 38 ? 16.315 -21.074 37.080 1.00 23.38 500 LYS B N 1
ATOM 1497 C CA . LYS B 2 38 ? 15.461 -22.088 37.692 1.00 23.92 500 LYS B CA 1
ATOM 1498 C C . LYS B 2 38 ? 16.280 -23.011 38.598 1.00 22.94 500 LYS B C 1
ATOM 1499 O O . LYS B 2 38 ? 15.867 -23.306 39.721 1.00 21.82 500 LYS B O 1
ATOM 1505 N N . GLU B 2 39 ? 17.443 -23.441 38.112 1.00 22.60 501 GLU B N 1
ATOM 1506 C CA . GLU B 2 39 ? 18.338 -24.306 38.882 1.00 23.78 501 GLU B CA 1
ATOM 1507 C C . GLU B 2 39 ? 18.848 -23.648 40.160 1.00 23.74 501 GLU B C 1
ATOM 1508 O O . GLU B 2 39 ? 18.914 -24.300 41.198 1.00 22.77 501 GLU B O 1
ATOM 1514 N N . GLU B 2 40 ? 19.190 -22.364 40.091 1.00 25.07 502 GLU B N 1
ATOM 1515 C CA . GLU B 2 40 ? 19.572 -21.623 41.299 1.00 26.41 502 GLU B CA 1
ATOM 1516 C C . GLU B 2 40 ? 18.408 -21.464 42.292 1.00 24.18 502 GLU B C 1
ATOM 1517 O O . GLU B 2 40 ? 18.628 -21.543 43.503 1.00 23.62 502 GLU B O 1
ATOM 1523 N N . LEU B 2 41 ? 17.181 -21.298 41.794 1.00 22.19 503 LEU B N 1
ATOM 1524 C CA . LEU B 2 41 ? 15.997 -21.300 42.669 1.00 21.65 503 LEU B CA 1
ATOM 1525 C C . LEU B 2 41 ? 15.796 -22.655 43.346 1.00 21.51 503 LEU B C 1
ATOM 1526 O O . LEU B 2 41 ? 15.454 -22.698 44.518 1.00 20.05 503 LEU B O 1
ATOM 1531 N N . LYS B 2 42 ? 16.009 -23.750 42.612 1.00 22.05 504 LYS B N 1
ATOM 1532 C CA . LYS B 2 42 ? 15.927 -25.097 43.192 1.00 23.46 504 LYS B CA 1
ATOM 1533 C C . LYS B 2 42 ? 16.954 -25.326 44.312 1.00 23.76 504 LYS B C 1
ATOM 1534 O O . LYS B 2 42 ? 16.628 -25.962 45.315 1.00 23.82 504 LYS B O 1
ATOM 1540 N N . LYS B 2 43 ? 18.172 -24.811 44.135 1.00 24.54 505 LYS B N 1
ATOM 1541 C CA . LYS B 2 43 ? 19.209 -24.859 45.179 1.00 26.30 505 LYS B CA 1
ATOM 1542 C C . LYS B 2 43 ? 18.782 -24.060 46.409 1.00 25.50 505 LYS B C 1
ATOM 1543 O O . LYS B 2 43 ? 18.986 -24.509 47.529 1.00 24.76 505 LYS B O 1
ATOM 1549 N N . GLN B 2 44 ? 18.180 -22.888 46.190 1.00 25.11 506 GLN B N 1
ATOM 1550 C CA . GLN B 2 44 ? 17.633 -22.076 47.286 1.00 25.37 506 GLN B CA 1
ATOM 1551 C C . GLN B 2 44 ? 16.535 -22.813 48.065 1.00 24.53 506 GLN B C 1
ATOM 1552 O O . GLN B 2 44 ? 16.533 -22.800 49.300 1.00 24.01 506 GLN B O 1
ATOM 1558 N N . VAL B 2 45 ? 15.617 -23.453 47.342 1.00 23.44 507 VAL B N 1
ATOM 1559 C CA . VAL B 2 45 ? 14.573 -24.276 47.962 1.00 24.28 507 VAL B CA 1
ATOM 1560 C C . VAL B 2 45 ? 15.197 -25.379 48.825 1.00 24.84 507 VAL B C 1
ATOM 1561 O O . VAL B 2 45 ? 14.821 -25.531 49.988 1.00 23.64 507 VAL B O 1
ATOM 1565 N N . GLU B 2 46 ? 16.145 -26.127 48.256 1.00 26.49 508 GLU B N 1
ATOM 1566 C CA . GLU B 2 46 ? 16.858 -27.203 48.979 1.00 28.41 508 GLU B CA 1
ATOM 1567 C C . GLU B 2 46 ? 17.487 -26.690 50.272 1.00 27.49 508 GLU B C 1
ATOM 1568 O O . GLU B 2 46 ? 17.356 -27.303 51.332 1.00 26.49 508 GLU B O 1
ATOM 1574 N N . LYS B 2 47 ? 18.159 -25.551 50.153 1.00 27.08 509 LYS B N 1
ATOM 1575 C CA . LYS B 2 47 ? 18.852 -24.905 51.268 1.00 27.85 509 LYS B CA 1
ATOM 1576 C C . LYS B 2 47 ? 17.880 -24.473 52.370 1.00 25.65 509 LYS B C 1
ATOM 1577 O O . LYS B 2 47 ? 18.115 -24.729 53.553 1.00 25.01 509 LYS B O 1
ATOM 1583 N N . LEU B 2 48 ? 16.795 -23.819 51.967 1.00 23.91 510 LEU B N 1
ATOM 1584 C CA . LEU B 2 48 ? 15.737 -23.414 52.888 1.00 23.22 510 LEU B CA 1
ATOM 1585 C C . LEU B 2 48 ? 14.994 -24.587 53.541 1.00 23.47 510 LEU B C 1
ATOM 1586 O O . LEU B 2 48 ? 14.700 -24.537 54.736 1.00 23.01 510 LEU B O 1
ATOM 1591 N N . GLN B 2 49 ? 14.705 -25.638 52.774 1.00 24.05 511 GLN B N 1
ATOM 1592 C CA . GLN B 2 49 ? 14.097 -26.858 53.336 1.00 25.11 511 GLN B CA 1
ATOM 1593 C C . GLN B 2 49 ? 14.976 -27.475 54.436 1.00 24.50 511 GLN B C 1
ATOM 1594 O O . GLN B 2 49 ? 14.464 -27.936 55.461 1.00 24.66 511 GLN B O 1
ATOM 1600 N N . ALA B 2 50 ? 16.290 -27.466 54.217 1.00 24.00 512 ALA B N 1
ATOM 1601 C CA . ALA B 2 50 ? 17.252 -27.929 55.220 1.00 24.28 512 ALA B CA 1
ATOM 1602 C C . ALA B 2 50 ? 17.264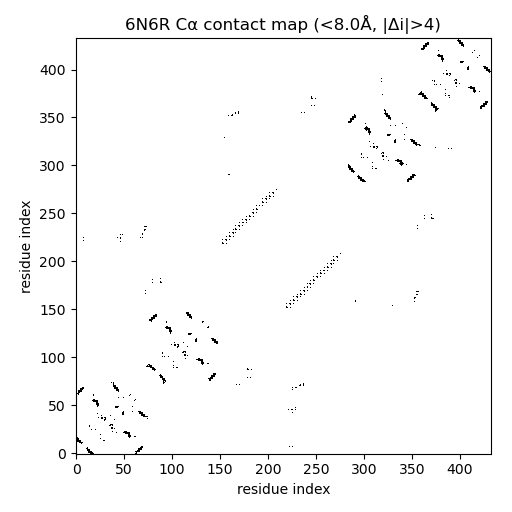 -27.041 56.474 1.00 24.33 512 ALA B C 1
ATOM 1603 O O . ALA B 2 50 ? 17.352 -27.555 57.592 1.00 24.11 512 ALA B O 1
ATOM 1605 N N . GLN B 2 51 ? 17.162 -25.723 56.292 1.00 24.43 513 GLN B N 1
ATOM 1606 C CA . GLN B 2 51 ? 17.068 -24.794 57.428 1.00 25.14 513 GLN B CA 1
ATOM 1607 C C . GLN B 2 51 ? 15.808 -25.027 58.260 1.00 23.83 513 GLN B C 1
ATOM 1608 O O . GLN B 2 51 ? 15.882 -25.046 59.484 1.00 23.21 513 GLN B O 1
ATOM 1614 N N . VAL B 2 52 ? 14.664 -25.202 57.599 1.00 23.25 514 VAL B N 1
ATOM 1615 C CA . VAL B 2 52 ? 13.389 -25.436 58.302 1.00 23.74 514 VAL B CA 1
ATOM 1616 C C . VAL B 2 52 ? 13.436 -26.760 59.080 1.00 23.16 514 VAL B C 1
ATOM 1617 O O . VAL B 2 52 ? 13.015 -26.819 60.236 1.00 22.76 514 VAL B O 1
ATOM 1621 N N . THR B 2 53 ? 13.945 -27.806 58.428 1.00 22.93 515 THR B N 1
ATOM 1622 C CA . THR B 2 53 ? 14.141 -29.124 59.049 1.00 23.48 515 THR B CA 1
ATOM 1623 C C . THR B 2 53 ? 15.007 -29.010 60.307 1.00 22.13 515 THR B C 1
ATOM 1624 O O . THR B 2 53 ? 14.635 -29.534 61.358 1.00 21.80 515 THR B O 1
ATOM 1628 N N . LEU B 2 54 ? 16.132 -28.300 60.200 1.00 21.27 516 LEU B N 1
ATOM 1629 C CA . LEU B 2 54 ? 17.016 -28.083 61.347 1.00 21.17 516 LEU B CA 1
ATOM 1630 C C . LEU B 2 54 ? 16.324 -27.299 62.464 1.00 20.54 516 LEU B C 1
ATOM 1631 O O . LEU B 2 54 ? 16.395 -27.697 63.620 1.00 19.97 516 LEU B O 1
ATOM 1636 N N . THR B 2 55 ? 15.667 -26.188 62.132 1.00 20.23 517 THR B N 1
ATOM 1637 C CA . THR B 2 55 ? 15.060 -25.357 63.186 1.00 21.00 517 THR B CA 1
ATOM 1638 C C . THR B 2 55 ? 13.890 -26.072 63.871 1.00 20.96 517 THR B C 1
ATOM 1639 O O . THR B 2 55 ? 13.716 -25.939 65.084 1.00 21.23 517 THR B O 1
ATOM 1643 N N . ASN B 2 56 ? 13.110 -26.836 63.105 1.00 21.31 518 ASN B N 1
ATOM 1644 C CA . ASN B 2 56 ? 12.041 -27.671 63.675 1.00 22.19 518 ASN B CA 1
ATOM 1645 C C . ASN B 2 56 ? 12.590 -28.676 64.688 1.00 21.04 518 ASN B C 1
ATOM 1646 O O . ASN B 2 56 ? 11.996 -28.883 65.739 1.00 20.78 518 ASN B O 1
ATOM 1651 N N . ALA B 2 57 ? 13.731 -29.278 64.364 1.00 20.01 519 ALA B N 1
ATOM 1652 C CA . ALA B 2 57 ? 14.382 -30.251 65.235 1.00 19.64 519 ALA B CA 1
ATOM 1653 C C . ALA B 2 57 ? 14.930 -29.574 66.492 1.00 18.99 519 ALA B C 1
ATOM 1654 O O . ALA B 2 57 ? 14.831 -30.117 67.594 1.00 18.82 519 ALA B O 1
ATOM 1656 N N . GLN B 2 58 ? 15.507 -28.386 66.318 1.00 18.86 520 GLN B N 1
ATOM 1657 C CA . GLN B 2 58 ? 15.968 -27.582 67.446 1.00 19.27 520 GLN B CA 1
ATOM 1658 C C . GLN B 2 58 ? 14.841 -27.193 68.377 1.00 20.23 520 GLN B C 1
ATOM 1659 O O . GLN B 2 58 ? 15.007 -27.248 69.591 1.00 20.49 520 GLN B O 1
ATOM 1665 N N . LEU B 2 59 ? 13.698 -26.809 67.810 1.00 21.69 521 LEU B N 1
ATOM 1666 C CA . LEU B 2 59 ? 12.519 -26.478 68.615 1.00 23.32 521 LEU B CA 1
ATOM 1667 C C . LEU B 2 59 ? 12.066 -27.655 69.479 1.00 23.85 521 LEU B C 1
ATOM 1668 O O . LEU B 2 59 ? 11.882 -27.496 70.684 1.00 23.87 521 LEU B O 1
ATOM 1673 N N . LYS B 2 60 ? 11.895 -28.821 68.855 1.00 25.18 522 LYS B N 1
ATOM 1674 C CA . LYS B 2 60 ? 11.553 -30.061 69.571 1.00 26.96 522 LYS B CA 1
ATOM 1675 C C . LYS B 2 60 ? 12.569 -30.408 70.639 1.00 26.03 522 LYS B C 1
ATOM 1676 O O . LYS B 2 60 ? 12.204 -30.818 71.738 1.00 25.50 522 LYS B O 1
ATOM 1682 N N . THR B 2 61 ? 13.847 -30.269 70.292 1.00 25.15 523 THR B N 1
ATOM 1683 C CA . THR B 2 61 ? 14.940 -30.611 71.199 1.00 25.15 523 THR B CA 1
ATOM 1684 C C . THR B 2 61 ? 14.943 -29.686 72.414 1.00 26.97 523 THR B C 1
ATOM 1685 O O . THR B 2 61 ? 15.102 -30.149 73.546 1.00 27.00 523 THR B O 1
ATOM 1689 N N . LEU B 2 62 ? 14.768 -28.391 72.166 1.00 29.46 524 LEU B N 1
ATOM 1690 C CA . LEU B 2 62 ? 14.725 -27.376 73.228 1.00 32.20 524 LEU B CA 1
ATOM 1691 C C . LEU B 2 62 ? 13.629 -27.707 74.263 1.00 33.61 524 LEU B C 1
ATOM 1692 O O . LEU B 2 62 ? 13.862 -27.629 75.468 1.00 33.04 524 LEU B O 1
ATOM 1697 N N . LYS B 2 63 ? 12.457 -28.111 73.776 1.00 35.39 525 LYS B N 1
ATOM 1698 C CA . LYS B 2 63 ? 11.348 -28.542 74.632 1.00 37.89 525 LYS B CA 1
ATOM 1699 C C . LYS B 2 63 ? 11.647 -29.813 75.445 1.00 39.26 525 LYS B C 1
ATOM 1700 O O . LYS B 2 63 ? 11.234 -29.918 76.599 1.00 39.89 525 LYS B O 1
ATOM 1706 N N . GLU B 2 64 ? 12.353 -30.770 74.847 1.00 40.80 526 GLU B N 1
ATOM 1707 C CA . GLU B 2 64 ? 12.759 -31.985 75.565 1.00 42.62 526 GLU B CA 1
ATOM 1708 C C . GLU B 2 64 ? 13.876 -31.728 76.569 1.00 42.72 526 GLU B C 1
ATOM 1709 O O . GLU B 2 64 ? 13.853 -32.284 77.670 1.00 42.44 526 GLU B O 1
ATOM 1715 N N . GLU B 2 65 ? 14.845 -30.894 76.190 1.00 43.00 527 GLU B N 1
ATOM 1716 C CA . GLU B 2 65 ? 15.873 -30.420 77.125 1.00 44.55 527 GLU B CA 1
ATOM 1717 C C . GLU B 2 65 ? 15.238 -29.765 78.354 1.00 46.25 527 GLU B C 1
ATOM 1718 O O . GLU B 2 65 ? 15.733 -29.938 79.474 1.00 45.37 527 GLU B O 1
ATOM 1724 N N . GLU B 2 66 ? 14.135 -29.043 78.143 1.00 49.10 528 GLU B N 1
ATOM 1725 C CA . GLU B 2 66 ? 13.374 -28.453 79.242 1.00 52.12 528 GLU B CA 1
ATOM 1726 C C . GLU B 2 66 ? 12.700 -29.475 80.130 1.00 52.66 528 GLU B C 1
ATOM 1727 O O . GLU B 2 66 ? 12.827 -29.410 81.350 1.00 52.96 528 GLU B O 1
ATOM 1733 N N . LYS B 2 67 ? 11.965 -30.405 79.530 1.00 53.81 529 LYS B N 1
ATOM 1734 C CA . LYS B 2 67 ? 11.299 -31.460 80.306 1.00 55.10 529 LYS B CA 1
ATOM 1735 C C . LYS B 2 67 ? 12.285 -32.329 81.101 1.00 55.58 529 LYS B C 1
ATOM 1736 O O . LYS B 2 67 ? 11.955 -32.802 82.191 1.00 54.66 529 LYS B O 1
ATOM 1742 N N . ALA B 2 68 ? 13.488 -32.521 80.556 1.00 56.31 530 ALA B N 1
ATOM 1743 C CA . ALA B 2 68 ? 14.566 -33.243 81.247 1.00 58.23 530 ALA B CA 1
ATOM 1744 C C . ALA B 2 68 ? 15.030 -32.572 82.553 1.00 59.67 530 ALA B C 1
ATOM 1745 O O . ALA B 2 68 ? 15.629 -33.234 83.402 1.00 60.03 530 ALA B O 1
ATOM 1747 N N . LYS B 2 69 ? 14.767 -31.272 82.701 1.00 61.89 531 LYS B N 1
ATOM 1748 C CA . LYS B 2 69 ? 14.899 -30.589 83.997 1.00 63.90 531 LYS B CA 1
ATOM 1749 C C . LYS B 2 69 ? 13.888 -31.186 84.981 1.00 64.54 531 LYS B C 1
ATOM 1750 O O . LYS B 2 69 ? 13.627 -30.632 86.049 1.00 65.80 531 LYS B O 1
ATOM 1756 N N . LYS C 2 3 ? 15.807 -21.059 -14.698 1.00 83.90 465 LYS D N 1
ATOM 1757 C CA . LYS C 2 3 ? 14.601 -20.378 -14.114 1.00 83.46 465 LYS D CA 1
ATOM 1758 C C . LYS C 2 3 ? 13.708 -21.325 -13.303 1.00 81.68 465 LYS D C 1
ATOM 1759 O O . LYS C 2 3 ? 13.230 -20.948 -12.237 1.00 81.34 465 LYS D O 1
ATOM 1765 N N . GLN C 2 4 ? 13.484 -22.538 -13.812 1.00 79.79 466 GLN D N 1
ATOM 1766 C CA . GLN C 2 4 ? 12.745 -23.581 -13.081 1.00 77.88 466 GLN D CA 1
ATOM 1767 C C . GLN C 2 4 ? 13.483 -24.029 -11.809 1.00 75.84 466 GLN D C 1
ATOM 1768 O O . GLN C 2 4 ? 12.854 -24.365 -10.804 1.00 75.10 466 GLN D O 1
ATOM 1774 N N . GLU C 2 5 ? 14.813 -24.044 -11.877 1.00 73.86 467 GLU D N 1
ATOM 1775 C CA . GLU C 2 5 ? 15.670 -24.298 -10.712 1.00 72.40 467 GLU D CA 1
ATOM 1776 C C . GLU C 2 5 ? 15.477 -23.208 -9.646 1.00 70.08 467 GLU D C 1
ATOM 1777 O O . GLU C 2 5 ? 15.416 -23.499 -8.449 1.00 70.17 467 GLU D O 1
ATOM 1783 N N . LEU C 2 6 ? 15.379 -21.962 -10.107 1.00 67.41 468 LEU D N 1
ATOM 1784 C CA . LEU C 2 6 ? 15.080 -20.797 -9.263 1.00 65.03 468 LEU D CA 1
ATOM 1785 C C . LEU C 2 6 ? 13.670 -20.861 -8.658 1.00 62.35 468 LEU D C 1
ATOM 1786 O O . LEU C 2 6 ? 13.476 -20.514 -7.490 1.00 61.65 468 LEU D O 1
ATOM 1791 N N . VAL C 2 7 ? 12.700 -21.286 -9.473 1.00 59.62 469 VAL D N 1
ATOM 1792 C CA . VAL C 2 7 ? 11.298 -21.482 -9.053 1.00 58.05 469 VAL D CA 1
ATOM 1793 C C . VAL C 2 7 ? 11.186 -22.470 -7.891 1.00 56.65 469 VAL D C 1
ATOM 1794 O O . VAL C 2 7 ? 10.443 -22.230 -6.937 1.00 56.48 469 VAL D O 1
ATOM 1798 N N . THR C 2 8 ? 11.915 -23.579 -7.990 1.00 55.30 470 THR D N 1
ATOM 1799 C CA . THR C 2 8 ? 11.933 -24.603 -6.945 1.00 54.56 470 THR D CA 1
ATOM 1800 C C . THR C 2 8 ? 12.586 -24.099 -5.655 1.00 53.72 470 THR D C 1
ATOM 1801 O O . THR C 2 8 ? 12.097 -24.396 -4.562 1.00 53.65 470 THR D O 1
ATOM 1805 N N . GLN C 2 9 ? 13.681 -23.349 -5.785 1.00 52.84 471 GLN D N 1
ATOM 1806 C CA . GLN C 2 9 ? 14.411 -22.841 -4.616 1.00 51.95 471 GLN D CA 1
ATOM 1807 C C . GLN C 2 9 ? 13.584 -21.826 -3.820 1.00 50.74 471 GLN D C 1
ATOM 1808 O O . GLN C 2 9 ? 13.639 -21.822 -2.592 1.00 49.86 471 GLN D O 1
ATOM 1814 N N . ASN C 2 10 ? 12.815 -20.987 -4.516 1.00 49.95 472 ASN D N 1
ATOM 1815 C CA . ASN C 2 10 ? 11.884 -20.051 -3.864 1.00 49.65 472 ASN D CA 1
ATOM 1816 C C . ASN C 2 10 ? 10.759 -20.754 -3.101 1.00 49.62 472 ASN D C 1
ATOM 1817 O O . ASN C 2 10 ? 10.346 -20.283 -2.039 1.00 49.95 472 ASN D O 1
ATOM 1822 N N . GLU C 2 11 ? 10.266 -21.870 -3.636 1.00 49.62 473 GLU D N 1
ATOM 1823 C CA . GLU C 2 11 ? 9.212 -22.634 -2.960 1.00 49.57 473 GLU D CA 1
ATOM 1824 C C . GLU C 2 11 ? 9.744 -23.402 -1.744 1.00 46.96 473 GLU D C 1
ATOM 1825 O O . GLU C 2 11 ? 9.037 -23.542 -0.748 1.00 46.80 473 GLU D O 1
ATOM 1831 N N . LEU C 2 12 ? 10.988 -23.872 -1.824 1.00 43.42 474 LEU D N 1
ATOM 1832 C CA . LEU C 2 12 ? 11.668 -24.488 -0.681 1.00 41.23 474 LEU D CA 1
ATOM 1833 C C . LEU C 2 12 ? 11.996 -23.470 0.397 1.00 41.30 474 LEU D C 1
ATOM 1834 O O . LEU C 2 12 ? 11.818 -23.731 1.586 1.00 41.20 474 LEU D O 1
ATOM 1839 N N . LEU C 2 13 ? 12.505 -22.321 -0.035 1.00 41.49 475 LEU D N 1
ATOM 1840 C CA . LEU C 2 13 ? 12.769 -21.194 0.860 1.00 41.05 475 LEU D CA 1
ATOM 1841 C C . LEU C 2 13 ? 11.514 -20.710 1.597 1.00 40.79 475 LEU D C 1
ATOM 1842 O O . LEU C 2 13 ? 11.591 -20.382 2.778 1.00 40.04 475 LEU D O 1
ATOM 1847 N N . LYS C 2 14 ? 10.378 -20.683 0.900 1.00 40.60 476 LYS D N 1
ATOM 1848 C CA . LYS C 2 14 ? 9.077 -20.359 1.496 1.00 41.84 476 LYS D CA 1
ATOM 1849 C C . LYS C 2 14 ? 8.719 -21.356 2.601 1.00 40.82 476 LYS D C 1
ATOM 1850 O O . LYS C 2 14 ? 8.276 -20.955 3.681 1.00 40.07 476 LYS D O 1
ATOM 1856 N N . GLN C 2 15 ? 8.901 -22.644 2.317 1.00 39.61 477 GLN D N 1
ATOM 1857 C CA . GLN C 2 15 ? 8.674 -23.694 3.311 1.00 39.06 477 GLN D CA 1
ATOM 1858 C C . GLN C 2 15 ? 9.585 -23.527 4.527 1.00 36.60 477 GLN D C 1
ATOM 1859 O O . GLN C 2 15 ? 9.136 -23.676 5.662 1.00 35.39 477 GLN D O 1
ATOM 1865 N N . GLN C 2 16 ? 10.853 -23.208 4.269 1.00 34.58 478 GLN D N 1
ATOM 1866 C CA . GLN C 2 16 ? 11.845 -22.981 5.316 1.00 33.96 478 GLN D CA 1
ATOM 1867 C C . GLN C 2 16 ? 11.468 -21.814 6.231 1.00 32.63 478 GLN D C 1
ATOM 1868 O O . GLN C 2 16 ? 11.670 -21.896 7.445 1.00 30.96 478 GLN D O 1
ATOM 1874 N N . VAL C 2 17 ? 10.924 -20.742 5.640 1.00 31.84 479 VAL D N 1
ATOM 1875 C CA . VAL C 2 17 ? 10.405 -19.595 6.402 1.00 31.79 479 VAL D CA 1
ATOM 1876 C C . VAL C 2 17 ? 9.287 -20.037 7.347 1.00 31.94 479 VAL D C 1
ATOM 1877 O O . VAL C 2 17 ? 9.286 -19.658 8.517 1.00 31.77 479 VAL D O 1
ATOM 1881 N N . LYS C 2 18 ? 8.336 -20.818 6.836 1.00 32.79 480 LYS D N 1
ATOM 1882 C CA . LYS C 2 18 ? 7.218 -21.312 7.649 1.00 34.27 480 LYS D CA 1
ATOM 1883 C C . LYS C 2 18 ? 7.667 -22.285 8.751 1.00 32.59 480 LYS D C 1
ATOM 1884 O O . LYS C 2 18 ? 7.172 -22.214 9.872 1.00 32.07 480 LYS D O 1
ATOM 1890 N N . ILE C 2 19 ? 8.600 -23.177 8.418 1.00 31.32 481 ILE D N 1
ATOM 1891 C CA . ILE C 2 19 ? 9.215 -24.102 9.382 1.00 31.05 481 ILE D CA 1
ATOM 1892 C C . ILE C 2 19 ? 9.932 -23.365 10.507 1.00 28.55 481 ILE D C 1
ATOM 1893 O O . ILE C 2 19 ? 9.738 -23.675 11.682 1.00 28.10 481 ILE D O 1
ATOM 1898 N N . PHE C 2 20 ? 10.764 -22.399 10.136 1.00 26.59 482 PHE D N 1
ATOM 1899 C CA . PHE C 2 20 ? 11.574 -21.661 11.102 1.00 26.19 482 PHE D CA 1
ATOM 1900 C C . PHE C 2 20 ? 10.738 -20.792 12.047 1.00 26.55 482 PHE D C 1
ATOM 1901 O O . PHE C 2 20 ? 11.112 -20.623 13.213 1.00 25.66 482 PHE D O 1
ATOM 1909 N N . GLU C 2 21 ? 9.622 -20.247 11.554 1.00 27.67 483 GLU D N 1
ATOM 1910 C CA . GLU C 2 21 ? 8.673 -19.518 12.409 1.00 28.64 483 GLU D CA 1
ATOM 1911 C C . GLU C 2 21 ? 7.961 -20.451 13.397 1.00 27.18 483 GLU D C 1
ATOM 1912 O O . GLU C 2 21 ? 7.785 -20.090 14.556 1.00 25.94 483 GLU D O 1
ATOM 1918 N N . GLU C 2 22 ? 7.532 -21.623 12.927 1.00 27.03 484 GLU D N 1
ATOM 1919 C CA . GLU C 2 22 ? 6.975 -22.672 13.794 1.00 27.62 484 GLU D CA 1
ATOM 1920 C C . GLU C 2 22 ? 7.957 -23.054 14.908 1.00 25.54 484 GLU D C 1
ATOM 1921 O O . GLU C 2 22 ? 7.569 -23.155 16.071 1.00 24.99 484 GLU D O 1
ATOM 1927 N N . ASP C 2 23 ? 9.215 -23.282 14.530 1.00 23.81 485 ASP D N 1
ATOM 1928 C CA . ASP C 2 23 ? 10.292 -23.607 15.484 1.00 22.89 485 ASP D CA 1
ATOM 1929 C C . ASP C 2 23 ? 10.501 -22.521 16.521 1.00 21.67 485 ASP D C 1
ATOM 1930 O O . ASP C 2 23 ? 10.609 -22.818 17.712 1.00 21.20 485 ASP D O 1
ATOM 1935 N N . PHE C 2 24 ? 10.561 -21.271 16.065 1.00 20.98 486 PHE D N 1
ATOM 1936 C CA . PHE C 2 24 ? 10.631 -20.138 16.977 1.00 20.59 486 PHE D CA 1
ATOM 1937 C C . PHE C 2 24 ? 9.442 -20.091 17.943 1.00 20.54 486 PHE D C 1
ATOM 1938 O O . PHE C 2 24 ? 9.635 -19.869 19.137 1.00 19.89 486 PHE D O 1
ATOM 1946 N N . GLN C 2 25 ? 8.224 -20.268 17.428 1.00 21.53 487 GLN D N 1
ATOM 1947 C CA . GLN C 2 25 ? 7.024 -20.197 18.274 1.00 22.66 487 GLN D CA 1
ATOM 1948 C C . GLN C 2 25 ? 7.001 -21.296 19.343 1.00 21.76 487 GLN D C 1
ATOM 1949 O O . GLN C 2 25 ? 6.563 -21.062 20.469 1.00 21.29 487 GLN D O 1
ATOM 1955 N N . ARG C 2 26 ? 7.488 -22.480 18.996 1.00 21.87 488 ARG D N 1
ATOM 1956 C CA . ARG C 2 26 ? 7.636 -23.562 19.977 1.00 22.51 488 ARG D CA 1
ATOM 1957 C C . ARG C 2 26 ? 8.671 -23.224 21.057 1.00 19.73 488 ARG D C 1
ATOM 1958 O O . ARG C 2 26 ? 8.447 -23.486 22.233 1.00 18.13 488 ARG D O 1
ATOM 1966 N N . GLU C 2 27 ? 9.790 -22.631 20.644 1.00 18.18 489 GLU D N 1
ATOM 1967 C CA . GLU C 2 27 ? 10.850 -22.225 21.566 1.00 17.31 489 GLU D CA 1
ATOM 1968 C C . GLU C 2 27 ? 10.351 -21.159 22.531 1.00 16.76 489 GLU D C 1
ATOM 1969 O O . GLU C 2 27 ? 10.649 -21.208 23.723 1.00 15.79 489 GLU D O 1
ATOM 1975 N N . ARG C 2 28 ? 9.599 -20.196 21.995 1.00 16.80 490 ARG D N 1
ATOM 1976 C CA . ARG C 2 28 ? 8.951 -19.146 22.793 1.00 17.16 490 ARG D CA 1
ATOM 1977 C C . ARG C 2 28 ? 7.959 -19.735 23.799 1.00 16.93 490 ARG D C 1
ATOM 1978 O O . ARG C 2 28 ? 7.974 -19.372 24.974 1.00 16.28 490 ARG D O 1
ATOM 1986 N N . SER C 2 29 ? 7.109 -20.645 23.329 1.00 17.29 491 SER D N 1
ATOM 1987 C CA . SER C 2 29 ? 6.156 -21.340 24.190 1.00 18.36 491 SER D CA 1
ATOM 1988 C C . SER C 2 29 ? 6.870 -22.084 25.336 1.00 17.86 491 SER D C 1
ATOM 1989 O O . SER C 2 29 ? 6.440 -22.029 26.496 1.00 17.64 491 SER D O 1
ATOM 1992 N N . ASP C 2 30 ? 7.973 -22.751 25.006 1.00 17.63 492 ASP D N 1
ATOM 1993 C CA . ASP C 2 30 ? 8.793 -23.440 26.004 1.00 17.96 492 ASP D CA 1
ATOM 1994 C C . ASP C 2 30 ? 9.420 -22.483 27.022 1.00 17.55 492 ASP D C 1
ATOM 1995 O O . ASP C 2 30 ? 9.491 -22.814 28.212 1.00 17.38 492 ASP D O 1
ATOM 2000 N N . ARG C 2 31 ? 9.878 -21.314 26.566 1.00 17.71 493 ARG D N 1
ATOM 2001 C CA . ARG C 2 31 ? 10.425 -20.309 27.481 1.00 18.35 493 ARG D CA 1
ATOM 2002 C C . ARG C 2 31 ? 9.348 -19.748 28.424 1.00 18.49 493 ARG D C 1
ATOM 2003 O O . ARG C 2 31 ? 9.614 -19.530 29.605 1.00 17.20 493 ARG D O 1
ATOM 2011 N N . GLU C 2 32 ? 8.139 -19.527 27.908 1.00 19.60 494 GLU D N 1
ATOM 2012 C CA . GLU C 2 32 ? 7.011 -19.084 28.741 1.00 21.17 494 GLU D CA 1
ATOM 2013 C C . GLU C 2 32 ? 6.675 -20.067 29.857 1.00 21.70 494 GLU D C 1
ATOM 2014 O O . GLU C 2 32 ? 6.454 -19.666 31.001 1.00 21.23 494 GLU D O 1
ATOM 2020 N N . ARG C 2 33 ? 6.627 -21.350 29.513 1.00 22.95 495 ARG D N 1
ATOM 2021 C CA . ARG C 2 33 ? 6.348 -22.403 30.485 1.00 24.56 495 ARG D CA 1
ATOM 2022 C C . ARG C 2 33 ? 7.460 -22.505 31.535 1.00 24.01 495 ARG D C 1
ATOM 2023 O O . ARG C 2 33 ? 7.186 -22.736 32.716 1.00 24.78 495 ARG D O 1
ATOM 2031 N N . MET C 2 34 ? 8.704 -22.315 31.099 1.00 23.02 496 MET D N 1
ATOM 2032 C CA . MET C 2 34 ? 9.855 -22.207 31.997 1.00 23.10 496 MET D CA 1
ATOM 2033 C C . MET C 2 34 ? 9.730 -21.014 32.951 1.00 21.27 496 MET D C 1
ATOM 2034 O O . MET C 2 34 ? 10.075 -21.136 34.124 1.00 20.66 496 MET D O 1
ATOM 2039 N N . ASN C 2 35 ? 9.251 -19.870 32.461 1.00 19.61 497 ASN D N 1
ATOM 2040 C CA . ASN C 2 35 ? 8.987 -18.745 33.355 1.00 19.24 497 ASN D CA 1
ATOM 2041 C C . ASN C 2 35 ? 7.960 -19.100 34.434 1.00 19.86 497 ASN D C 1
ATOM 2042 O O . ASN C 2 35 ? 8.134 -18.736 35.594 1.00 19.15 497 ASN D O 1
ATOM 2047 N N . GLU C 2 36 ? 6.903 -19.809 34.040 1.00 22.01 498 GLU D N 1
ATOM 2048 C CA . GLU C 2 36 ? 5.867 -20.266 34.976 1.00 24.71 498 GLU D CA 1
ATOM 2049 C C . GLU C 2 36 ? 6.458 -21.192 36.043 1.00 24.37 498 GLU D C 1
ATOM 2050 O O . GLU C 2 36 ? 6.128 -21.070 37.227 1.00 23.74 498 GLU D O 1
ATOM 2056 N N . GLU C 2 37 ? 7.356 -22.085 35.624 1.00 24.37 499 GLU D N 1
ATOM 2057 C CA . GLU C 2 37 ? 8.064 -22.975 36.547 1.00 25.30 499 GLU D CA 1
ATOM 2058 C C . GLU C 2 37 ? 8.960 -22.195 37.517 1.00 24.34 499 GLU D C 1
ATOM 2059 O O . GLU C 2 37 ? 8.964 -22.487 38.715 1.00 23.59 499 GLU D O 1
ATOM 2065 N N . LYS C 2 38 ? 9.690 -21.201 37.003 1.00 23.90 500 LYS D N 1
ATOM 2066 C CA . LYS C 2 38 ? 10.461 -20.264 37.843 1.00 24.50 500 LYS D CA 1
ATOM 2067 C C . LYS C 2 38 ? 9.590 -19.553 38.873 1.00 23.66 500 LYS D C 1
ATOM 2068 O O . LYS C 2 38 ? 9.982 -19.422 40.034 1.00 22.30 500 LYS D O 1
ATOM 2074 N N . GLU C 2 39 ? 8.432 -19.066 38.431 1.00 23.91 501 GLU D N 1
ATOM 2075 C CA . GLU C 2 39 ? 7.501 -18.361 39.320 1.00 24.87 501 GLU D CA 1
ATOM 2076 C C . GLU C 2 39 ? 6.963 -19.252 40.445 1.00 25.09 501 GLU D C 1
ATOM 2077 O O . GLU C 2 39 ? 6.802 -18.793 41.577 1.00 24.18 501 GLU D O 1
ATOM 2083 N N . GLU C 2 40 ? 6.695 -20.518 40.131 1.00 26.24 502 GLU D N 1
ATOM 2084 C CA . GLU C 2 40 ? 6.275 -21.490 41.142 1.00 27.53 502 GLU D CA 1
ATOM 2085 C C . GLU C 2 40 ? 7.365 -21.737 42.183 1.00 25.66 502 GLU D C 1
ATOM 2086 O O . GLU C 2 40 ? 7.074 -21.805 43.380 1.00 24.91 502 GLU D O 1
ATOM 2092 N N . LEU C 2 41 ? 8.612 -21.853 41.729 1.00 23.95 503 LEU D N 1
ATOM 2093 C CA . LEU C 2 41 ? 9.751 -22.003 42.632 1.00 23.65 503 LEU D CA 1
ATOM 2094 C C . LEU C 2 41 ? 9.963 -20.776 43.513 1.00 23.58 503 LEU D C 1
ATOM 2095 O O . LEU C 2 41 ? 10.295 -20.914 44.690 1.00 22.62 503 LEU D O 1
ATOM 2100 N N . LYS C 2 42 ? 9.786 -19.585 42.940 1.00 23.99 504 LYS D N 1
ATOM 2101 C CA . LYS C 2 42 ? 9.826 -18.339 43.717 1.00 25.14 504 LYS D CA 1
ATOM 2102 C C . LYS C 2 42 ? 8.767 -18.312 44.830 1.00 25.09 504 LYS D C 1
ATOM 2103 O O . LYS C 2 42 ? 9.054 -17.843 45.933 1.00 24.80 504 LYS D O 1
ATOM 2109 N N . LYS C 2 43 ? 7.563 -18.820 44.550 1.00 26.15 505 LYS D N 1
ATOM 2110 C CA . LYS C 2 43 ? 6.517 -18.959 45.583 1.00 27.64 505 LYS D CA 1
ATOM 2111 C C . LYS C 2 43 ? 6.933 -19.920 46.692 1.00 26.68 505 LYS D C 1
ATOM 2112 O O . LYS C 2 43 ? 6.680 -19.649 47.862 1.00 26.06 505 LYS D O 1
ATOM 2118 N N . GLN C 2 44 ? 7.537 -21.047 46.316 1.00 26.20 506 GLN D N 1
ATOM 2119 C CA . GLN C 2 44 ? 8.064 -22.012 47.290 1.00 26.41 506 GLN D CA 1
ATOM 2120 C C .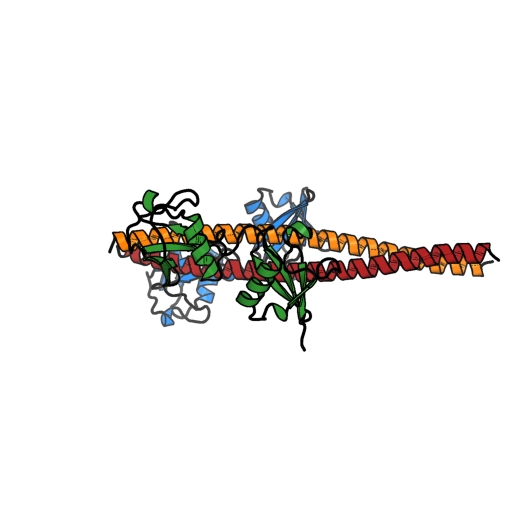 GLN C 2 44 ? 9.124 -21.383 48.180 1.00 25.23 506 GLN D C 1
ATOM 2121 O O . GLN C 2 44 ? 9.109 -21.583 49.393 1.00 25.19 506 GLN D O 1
ATOM 2127 N N . VAL C 2 45 ? 10.048 -20.644 47.568 1.00 24.38 507 VAL D N 1
ATOM 2128 C CA . VAL C 2 45 ? 11.078 -19.898 48.310 1.00 24.47 507 VAL D CA 1
ATOM 2129 C C . VAL C 2 45 ? 10.446 -18.925 49.317 1.00 25.34 507 VAL D C 1
ATOM 2130 O O . VAL C 2 45 ? 10.881 -18.857 50.469 1.00 24.45 507 VAL D O 1
ATOM 2134 N N . GLU C 2 46 ? 9.438 -18.176 48.870 1.00 27.07 508 GLU D N 1
ATOM 2135 C CA . GLU C 2 46 ? 8.711 -17.235 49.736 1.00 29.14 508 GLU D CA 1
ATOM 2136 C C . GLU C 2 46 ? 8.074 -17.932 50.937 1.00 28.60 508 GLU D C 1
ATOM 2137 O O . GLU C 2 46 ? 8.214 -17.450 52.063 1.00 27.99 508 GLU D O 1
ATOM 2143 N N . LYS C 2 47 ? 7.368 -19.040 50.692 1.00 28.82 509 LYS D N 1
ATOM 2144 C CA . LYS C 2 47 ? 6.762 -19.831 51.782 1.00 29.91 509 LYS D CA 1
ATOM 2145 C C . LYS C 2 47 ? 7.833 -20.330 52.745 1.00 27.45 509 LYS D C 1
ATOM 2146 O O . LYS C 2 47 ? 7.646 -20.300 53.958 1.00 26.98 509 LYS D O 1
ATOM 2152 N N . LEU C 2 48 ? 8.947 -20.797 52.192 1.00 25.45 510 LEU D N 1
ATOM 2153 C CA . LEU C 2 48 ? 10.030 -21.355 52.992 1.00 25.21 510 LEU D CA 1
ATOM 2154 C C . LEU C 2 48 ? 10.743 -20.311 53.833 1.00 24.57 510 LEU D C 1
ATOM 2155 O O . LEU C 2 48 ? 11.075 -20.567 54.996 1.00 24.91 510 LEU D O 1
ATOM 2160 N N . GLN C 2 49 ? 10.968 -19.143 53.244 1.00 24.34 511 GLN D N 1
ATOM 2161 C CA . GLN C 2 49 ? 11.533 -18.010 53.969 1.00 25.03 511 GLN D CA 1
ATOM 2162 C C . GLN C 2 49 ? 10.636 -17.595 55.128 1.00 24.14 511 GLN D C 1
ATOM 2163 O O . GLN C 2 49 ? 11.133 -17.335 56.216 1.00 24.25 511 GLN D O 1
ATOM 2169 N N . ALA C 2 50 ? 9.327 -17.561 54.885 1.00 23.34 512 ALA D N 1
ATOM 2170 C CA . ALA C 2 50 ? 8.337 -17.291 55.931 1.00 23.51 512 ALA D CA 1
ATOM 2171 C C . ALA C 2 50 ? 8.411 -18.302 57.080 1.00 23.16 512 ALA D C 1
ATOM 2172 O O . ALA C 2 50 ? 8.321 -17.921 58.247 1.00 22.34 512 ALA D O 1
ATOM 2174 N N . GLN C 2 51 ? 8.585 -19.580 56.744 1.00 23.56 513 GLN D N 1
ATOM 2175 C CA . GLN C 2 51 ? 8.720 -20.637 57.751 1.00 24.30 513 GLN D CA 1
ATOM 2176 C C . GLN C 2 51 ? 10.006 -20.509 58.560 1.00 23.50 513 GLN D C 1
ATOM 2177 O O . GLN C 2 51 ? 9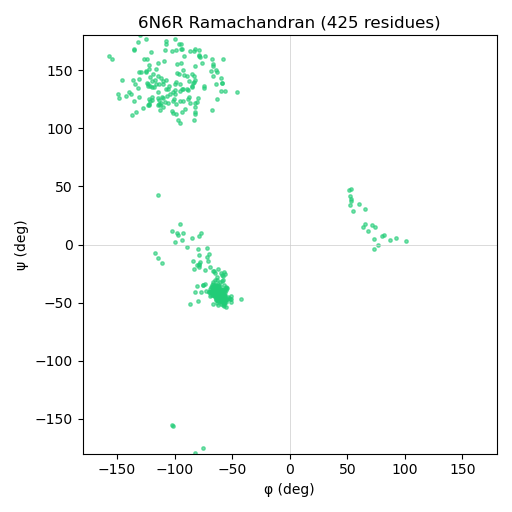.994 -20.756 59.761 1.00 23.15 513 GLN D O 1
ATOM 2183 N N . VAL C 2 52 ? 11.102 -20.131 57.898 1.00 23.18 514 VAL D N 1
ATOM 2184 C CA . VAL C 2 52 ? 12.369 -19.851 58.578 1.00 24.02 514 VAL D CA 1
ATOM 2185 C C . VAL C 2 52 ? 12.234 -18.687 59.560 1.00 23.54 514 VAL D C 1
ATOM 2186 O O . VAL C 2 52 ? 12.694 -18.804 60.687 1.00 23.34 514 VAL D O 1
ATOM 2190 N N . THR C 2 53 ? 11.594 -17.590 59.156 1.00 23.77 515 THR D N 1
ATOM 2191 C CA . THR C 2 53 ? 11.496 -16.425 60.072 1.00 24.46 515 THR D CA 1
ATOM 2192 C C . THR C 2 53 ? 10.635 -16.783 61.278 1.00 23.03 515 THR D C 1
ATOM 2193 O O . THR C 2 53 ? 10.983 -16.416 62.396 1.00 23.15 515 THR D O 1
ATOM 2197 N N . LEU C 2 54 ? 9.553 -17.531 61.053 1.00 21.95 516 LEU D N 1
ATOM 2198 C CA . LEU C 2 54 ? 8.677 -17.974 62.143 1.00 21.47 516 LEU D CA 1
ATOM 2199 C C . LEU C 2 54 ? 9.407 -18.878 63.125 1.00 20.44 516 LEU D C 1
ATOM 2200 O O . LEU C 2 54 ? 9.389 -18.624 64.326 1.00 20.12 516 LEU D O 1
ATOM 2205 N N . THR C 2 55 ? 10.055 -19.921 62.611 1.00 20.00 517 THR D N 1
ATOM 2206 C CA . THR C 2 55 ? 10.725 -20.898 63.468 1.00 20.03 517 THR D CA 1
ATOM 2207 C C . THR C 2 55 ? 11.922 -20.292 64.203 1.00 20.30 517 THR D C 1
ATOM 2208 O O . THR C 2 55 ? 12.121 -20.589 65.372 1.00 19.85 517 THR D O 1
ATOM 2212 N N . ASN C 2 56 ? 12.696 -19.438 63.521 1.00 21.25 518 ASN D N 1
ATOM 2213 C CA . ASN C 2 56 ? 13.786 -18.665 64.155 1.00 22.67 518 ASN D CA 1
ATOM 2214 C C . ASN C 2 56 ? 13.252 -17.814 65.308 1.00 21.91 518 ASN D C 1
ATOM 2215 O O . ASN C 2 56 ? 13.856 -17.753 66.386 1.00 21.69 518 ASN D O 1
ATOM 2220 N N . ALA C 2 57 ? 12.124 -17.150 65.060 1.00 21.11 519 ALA D N 1
ATOM 2221 C CA . ALA C 2 57 ? 11.470 -16.327 66.069 1.00 21.03 519 ALA D CA 1
ATOM 2222 C C . ALA C 2 57 ? 10.957 -17.167 67.238 1.00 20.74 519 ALA D C 1
ATOM 2223 O O . ALA C 2 57 ? 11.099 -16.758 68.377 1.00 20.48 519 ALA D O 1
ATOM 2225 N N . GLN C 2 58 ? 10.404 -18.348 66.958 1.00 20.69 520 GLN D N 1
ATOM 2226 C CA . GLN C 2 58 ? 9.954 -19.264 68.013 1.00 21.09 520 GLN D CA 1
ATOM 2227 C C . GLN C 2 58 ? 11.094 -19.797 68.883 1.00 21.84 520 GLN D C 1
ATOM 2228 O O . GLN C 2 58 ? 10.932 -19.913 70.099 1.00 20.95 520 GLN D O 1
ATOM 2234 N N . LEU C 2 59 ? 12.229 -20.122 68.256 1.00 23.07 521 LEU D N 1
ATOM 2235 C CA . LEU C 2 59 ? 13.446 -20.519 68.987 1.00 24.88 521 LEU D CA 1
ATOM 2236 C C . LEU C 2 59 ? 13.901 -19.447 69.969 1.00 25.11 521 LEU D C 1
ATOM 2237 O O . LEU C 2 59 ? 14.129 -19.734 71.149 1.00 24.28 521 LEU D O 1
ATOM 2242 N N . LYS C 2 60 ? 14.048 -18.223 69.463 1.00 26.03 522 LYS D N 1
ATOM 2243 C CA . LYS C 2 60 ? 14.443 -17.077 70.288 1.00 27.88 522 LYS D CA 1
ATOM 2244 C C . LYS C 2 60 ? 13.477 -16.830 71.456 1.00 27.17 522 LYS D C 1
ATOM 2245 O O . LYS C 2 60 ? 13.927 -16.589 72.584 1.00 26.32 522 LYS D O 1
ATOM 2251 N N . THR C 2 61 ? 12.165 -16.914 71.208 1.00 26.60 523 THR D N 1
ATOM 2252 C CA . THR C 2 61 ? 11.207 -16.635 72.307 1.00 27.43 523 THR D CA 1
ATOM 2253 C C . THR C 2 61 ? 11.129 -17.787 73.309 1.00 27.91 523 THR D C 1
ATOM 2254 O O . THR C 2 61 ? 10.989 -17.526 74.500 1.00 27.75 523 THR D O 1
ATOM 2258 N N . LEU C 2 62 ? 11.246 -19.039 72.856 1.00 28.76 524 LEU D N 1
ATOM 2259 C CA . LEU C 2 62 ? 11.371 -20.179 73.797 1.00 30.78 524 LEU D CA 1
ATOM 2260 C C . LEU C 2 62 ? 12.527 -20.004 74.777 1.00 32.03 524 LEU D C 1
ATOM 2261 O O . LEU C 2 62 ? 12.369 -20.226 75.982 1.00 31.29 524 LEU D O 1
ATOM 2266 N N . LYS C 2 63 ? 13.688 -19.637 74.241 1.00 33.83 525 LYS D N 1
ATOM 2267 C CA . LYS C 2 63 ? 14.868 -19.339 75.056 1.00 36.32 525 LYS D CA 1
ATOM 2268 C C . LYS C 2 63 ? 14.614 -18.197 76.041 1.00 37.14 525 LYS D C 1
ATOM 2269 O O . LYS C 2 63 ? 15.026 -18.276 77.198 1.00 37.66 525 LYS D O 1
ATOM 2275 N N . GLU C 2 64 ? 13.917 -17.159 75.581 1.00 38.03 526 GLU D N 1
ATOM 2276 C CA . GLU C 2 64 ? 13.562 -16.011 76.430 1.00 39.67 526 GLU D CA 1
ATOM 2277 C C . GLU C 2 64 ? 12.500 -16.360 77.488 1.00 39.15 526 GLU D C 1
ATOM 2278 O O . GLU C 2 64 ? 12.597 -15.907 78.631 1.00 39.25 526 GLU D O 1
ATOM 2284 N N . GLU C 2 65 ? 11.500 -17.154 77.100 1.00 38.54 527 GLU D N 1
ATOM 2285 C CA . GLU C 2 65 ? 10.456 -17.642 78.020 1.00 39.54 527 GLU D CA 1
ATOM 2286 C C . GLU C 2 65 ? 11.037 -18.522 79.120 1.00 41.75 527 GLU D C 1
ATOM 2287 O O . GLU C 2 65 ? 10.643 -18.414 80.282 1.00 41.42 527 GLU D O 1
ATOM 2293 N N . GLU C 2 66 ? 11.968 -19.390 78.744 1.00 44.78 528 GLU D N 1
ATOM 2294 C CA . GLU C 2 66 ? 12.660 -20.220 79.716 1.00 47.92 528 GLU D CA 1
ATOM 2295 C C . GLU C 2 66 ? 13.550 -19.415 80.657 1.00 49.18 528 GLU D C 1
ATOM 2296 O O . GLU C 2 66 ? 13.548 -19.670 81.869 1.00 49.62 528 GLU D O 1
ATOM 2302 N N . LYS C 2 67 ? 14.294 -18.448 80.122 1.00 50.22 529 LYS D N 1
ATOM 2303 C CA . LYS C 2 67 ? 15.056 -17.522 80.970 1.00 52.26 529 LYS D CA 1
ATOM 2304 C C . LYS C 2 67 ? 14.177 -16.837 82.020 1.00 52.17 529 LYS D C 1
ATOM 2305 O O . LYS C 2 67 ? 14.562 -16.738 83.186 1.00 52.66 529 LYS D O 1
ATOM 2311 N N . ALA C 2 68 ? 13.008 -16.367 81.592 1.00 51.66 530 ALA D N 1
ATOM 2312 C CA . ALA C 2 68 ? 12.116 -15.572 82.442 1.00 52.44 530 ALA D CA 1
ATOM 2313 C C . ALA C 2 68 ? 11.547 -16.329 83.649 1.00 53.52 530 ALA D C 1
ATOM 2314 O O . ALA C 2 68 ? 11.170 -15.705 84.642 1.00 54.75 530 ALA D O 1
ATOM 2316 N N . LYS C 2 69 ? 11.480 -17.657 83.560 1.00 54.75 531 LYS D N 1
ATOM 2317 C CA . LYS C 2 69 ? 11.106 -18.495 84.702 1.00 55.90 531 LYS D CA 1
ATOM 2318 C C . LYS C 2 69 ? 12.295 -18.656 85.652 1.00 57.18 531 LYS D C 1
ATOM 2319 O O . LYS C 2 69 ? 13.034 -19.643 85.595 1.00 58.27 531 LYS D O 1
ATOM 2325 N N . MET D 1 6 ? 2.223 12.414 -1.309 1.00 70.59 1 MET C N 1
ATOM 2326 C CA . MET D 1 6 ? 3.000 11.171 -1.623 1.00 69.41 1 MET C CA 1
ATOM 2327 C C . MET D 1 6 ? 2.501 9.983 -0.790 1.00 67.87 1 MET C C 1
ATOM 2328 O O . MET D 1 6 ? 2.363 10.095 0.430 1.00 67.41 1 MET C O 1
ATOM 2333 N N . GLN D 1 7 ? 2.234 8.860 -1.459 1.00 66.57 2 GLN C N 1
ATOM 2334 C CA . GLN D 1 7 ? 1.708 7.650 -0.809 1.00 65.37 2 GLN C CA 1
ATOM 2335 C C . GLN D 1 7 ? 2.399 6.377 -1.305 1.00 62.67 2 GLN C C 1
ATOM 2336 O O . GLN D 1 7 ? 2.208 5.982 -2.453 1.00 63.63 2 GLN C O 1
ATOM 2342 N N . ILE D 1 8 ? 3.175 5.734 -0.427 1.00 58.96 3 ILE C N 1
ATOM 2343 C CA . ILE D 1 8 ? 3.912 4.503 -0.764 1.00 55.81 3 ILE C CA 1
ATOM 2344 C C . ILE D 1 8 ? 3.242 3.244 -0.215 1.00 53.95 3 ILE C C 1
ATOM 2345 O O . ILE D 1 8 ? 2.352 3.315 0.638 1.00 53.77 3 ILE C O 1
ATOM 2350 N N . PHE D 1 9 ? 3.700 2.099 -0.717 1.00 51.90 4 PHE C N 1
ATOM 2351 C CA . PHE D 1 9 ? 3.192 0.784 -0.323 1.00 50.63 4 PHE C CA 1
ATOM 2352 C C . PHE D 1 9 ? 4.280 -0.014 0.393 1.00 48.51 4 PHE C C 1
ATOM 2353 O O . PHE D 1 9 ? 5.459 0.104 0.063 1.00 47.70 4 PHE C O 1
ATOM 2361 N N . VAL D 1 10 ? 3.874 -0.806 1.383 1.00 47.16 5 VAL C N 1
ATOM 2362 C CA . VAL D 1 10 ? 4.792 -1.640 2.168 1.00 45.80 5 VAL C CA 1
ATOM 2363 C C . VAL D 1 10 ? 4.250 -3.065 2.140 1.00 45.76 5 VAL C C 1
ATOM 2364 O O . VAL D 1 10 ? 3.156 -3.317 2.641 1.00 44.42 5 VAL C O 1
ATOM 2368 N N . LYS D 1 11 ? 5.029 -3.982 1.568 1.00 46.06 6 LYS C N 1
ATOM 2369 C CA . LYS D 1 11 ? 4.592 -5.356 1.317 1.00 47.26 6 LYS C CA 1
ATOM 2370 C C . LYS D 1 11 ? 5.370 -6.355 2.169 1.00 45.93 6 LYS C C 1
ATOM 2371 O O . LYS D 1 11 ? 6.595 -6.420 2.078 1.00 44.94 6 LYS C O 1
ATOM 2377 N N . THR D 1 12 ? 4.663 -7.125 2.997 1.00 45.67 7 THR C N 1
ATOM 2378 C CA . THR D 1 12 ? 5.269 -8.251 3.719 1.00 45.48 7 THR C CA 1
ATOM 2379 C C . THR D 1 12 ? 5.405 -9.450 2.776 1.00 47.22 7 THR C C 1
ATOM 2380 O O . THR D 1 12 ? 4.739 -9.509 1.736 1.00 46.80 7 THR C O 1
ATOM 2384 N N . LEU D 1 13 ? 6.257 -10.405 3.148 1.00 48.56 8 LEU C N 1
ATOM 2385 C CA . LEU D 1 13 ? 6.319 -11.709 2.462 1.00 50.47 8 LEU C CA 1
ATOM 2386 C C . LEU D 1 13 ? 5.040 -12.543 2.670 1.00 52.40 8 LEU C C 1
ATOM 2387 O O . LEU D 1 13 ? 4.741 -13.435 1.877 1.00 53.34 8 LEU C O 1
ATOM 2392 N N . THR D 1 14 ? 4.307 -12.240 3.743 1.00 53.76 9 THR C N 1
ATOM 2393 C CA . THR D 1 14 ? 2.950 -12.764 4.001 1.00 55.67 9 THR C CA 1
ATOM 2394 C C . THR D 1 14 ? 1.922 -12.480 2.874 1.00 56.12 9 THR C C 1
ATOM 2395 O O . THR D 1 14 ? 0.959 -13.231 2.721 1.00 57.28 9 THR C O 1
ATOM 2399 N N . GLY D 1 15 ? 2.144 -11.426 2.090 1.00 55.33 10 GLY C N 1
ATOM 2400 C CA . GLY D 1 15 ? 1.195 -10.977 1.062 1.00 55.91 10 GLY C CA 1
ATOM 2401 C C . GLY D 1 15 ? 0.364 -9.780 1.502 1.00 55.85 10 GLY C C 1
ATOM 2402 O O . GLY D 1 15 ? -0.506 -9.319 0.760 1.00 55.93 10 GLY C O 1
ATOM 2403 N N . LYS D 1 16 ? 0.642 -9.273 2.703 1.00 55.71 11 LYS C N 1
ATOM 2404 C CA . LYS D 1 16 ? -0.069 -8.129 3.271 1.00 56.55 11 LYS C CA 1
ATOM 2405 C C . LYS D 1 16 ? 0.554 -6.861 2.698 1.00 56.15 11 LYS C C 1
ATOM 2406 O O . LYS D 1 16 ? 1.760 -6.646 2.840 1.00 55.17 11 LYS C O 1
ATOM 2412 N N . THR D 1 17 ? -0.262 -6.046 2.034 1.00 56.75 12 THR C N 1
ATOM 2413 C CA . THR D 1 17 ? 0.169 -4.746 1.512 1.00 56.88 12 THR C CA 1
ATOM 2414 C C . THR D 1 17 ? -0.551 -3.654 2.291 1.00 57.00 12 THR C C 1
ATOM 2415 O O . THR D 1 17 ? -1.785 -3.623 2.307 1.00 57.31 12 THR C O 1
ATOM 2419 N N . ILE D 1 18 ? 0.207 -2.781 2.952 1.00 56.16 13 ILE C N 1
ATOM 2420 C CA . ILE D 1 18 ? -0.369 -1.570 3.546 1.00 56.84 13 ILE C CA 1
ATOM 2421 C C . ILE D 1 18 ? 0.072 -0.344 2.765 1.00 55.96 13 ILE C C 1
ATOM 2422 O O . ILE D 1 18 ? 1.086 -0.366 2.066 1.00 54.58 13 ILE C O 1
ATOM 2427 N N . THR D 1 19 ? -0.707 0.720 2.906 1.00 56.46 14 THR C N 1
ATOM 2428 C CA . THR D 1 19 ? -0.502 1.963 2.162 1.00 56.98 14 THR C CA 1
ATOM 2429 C C . THR D 1 19 ? -0.254 3.074 3.187 1.00 56.46 14 THR C C 1
ATOM 2430 O O . THR D 1 19 ? -1.029 3.244 4.130 1.00 55.87 14 THR C O 1
ATOM 2434 N N . LEU D 1 20 ? 0.848 3.800 3.003 1.00 56.51 15 LEU C N 1
ATOM 2435 C CA . LEU D 1 20 ? 1.305 4.810 3.962 1.00 56.74 15 LEU C CA 1
ATOM 2436 C C . LEU D 1 20 ? 1.346 6.188 3.320 1.00 57.84 15 LEU C C 1
ATOM 2437 O O . LEU D 1 20 ? 1.645 6.311 2.134 1.00 57.18 15 LEU C O 1
ATOM 2442 N N . GLU D 1 21 ? 1.059 7.213 4.121 1.00 59.72 16 GLU C N 1
ATOM 2443 C CA . GLU D 1 21 ? 1.135 8.608 3.686 1.00 61.67 16 GLU C CA 1
ATOM 2444 C C . GLU D 1 21 ? 2.452 9.209 4.160 1.00 61.05 16 GLU C C 1
ATOM 2445 O O . GLU D 1 21 ? 2.666 9.385 5.360 1.00 60.77 16 GLU C O 1
ATOM 2451 N N . VAL D 1 22 ? 3.328 9.514 3.206 1.00 61.06 17 VAL C N 1
ATOM 2452 C CA . VAL D 1 22 ? 4.701 9.933 3.496 1.00 61.20 17 VAL C CA 1
ATOM 2453 C C . VAL D 1 22 ? 5.052 11.212 2.734 1.00 62.40 17 VAL C C 1
ATOM 2454 O O . VAL D 1 22 ? 4.227 11.779 2.018 1.00 63.00 17 VAL C O 1
ATOM 2458 N N . GLU D 1 23 ? 6.280 11.665 2.940 1.00 63.00 18 GLU C N 1
ATOM 2459 C CA . GLU D 1 23 ? 6.841 12.825 2.266 1.00 64.60 18 GLU C CA 1
ATOM 2460 C C . GLU D 1 23 ? 8.247 12.393 1.878 1.00 63.57 18 GLU C C 1
ATOM 2461 O O . GLU D 1 23 ? 8.882 11.676 2.659 1.00 62.74 18 GLU C O 1
ATOM 2467 N N . PRO D 1 24 ? 8.745 12.795 0.686 1.00 63.20 19 PRO C N 1
ATOM 2468 C CA . PRO D 1 24 ? 10.117 12.373 0.407 1.00 62.27 19 PRO C CA 1
ATOM 2469 C C . PRO D 1 24 ? 11.048 12.892 1.493 1.00 61.63 19 PRO C C 1
ATOM 2470 O O . PRO D 1 24 ? 10.710 13.865 2.213 1.00 62.12 19 PRO C O 1
ATOM 2474 N N . SER D 1 25 ? 12.205 12.274 1.627 1.00 59.68 20 SER C N 1
ATOM 2475 C CA . SER D 1 25 ? 13.117 12.586 2.736 1.00 59.04 20 SER C CA 1
ATOM 2476 C C . SER D 1 25 ? 12.479 12.463 4.164 1.00 57.38 20 SER C C 1
ATOM 2477 O O . SER D 1 25 ? 12.882 13.144 5.113 1.00 57.47 20 SER C O 1
ATOM 2480 N N . ASP D 1 26 ? 11.487 11.577 4.279 1.00 54.66 21 ASP C N 1
ATOM 2481 C CA . ASP D 1 26 ? 11.044 11.030 5.555 1.00 52.51 21 ASP C CA 1
ATOM 2482 C C . ASP D 1 26 ? 12.163 10.078 5.853 1.00 49.83 21 ASP C C 1
ATOM 2483 O O . ASP D 1 26 ? 12.600 9.358 4.954 1.00 48.88 21 ASP C O 1
ATOM 2488 N N . THR D 1 27 ? 12.651 10.076 7.084 1.00 48.13 22 THR C N 1
ATOM 2489 C CA . THR D 1 27 ? 13.620 9.063 7.472 1.00 46.75 22 THR C CA 1
ATOM 2490 C C . THR D 1 27 ? 12.915 7.710 7.466 1.00 45.53 22 THR C C 1
ATOM 2491 O O . THR D 1 27 ? 11.692 7.632 7.624 1.00 44.16 22 THR C O 1
ATOM 2495 N N . ILE D 1 28 ? 13.690 6.650 7.289 1.00 45.83 23 ILE C N 1
ATOM 2496 C CA . ILE D 1 28 ? 13.141 5.295 7.324 1.00 45.25 23 ILE C CA 1
ATOM 2497 C C . ILE D 1 28 ? 12.556 5.031 8.723 1.00 44.69 23 ILE C C 1
ATOM 2498 O O . ILE D 1 28 ? 11.535 4.351 8.850 1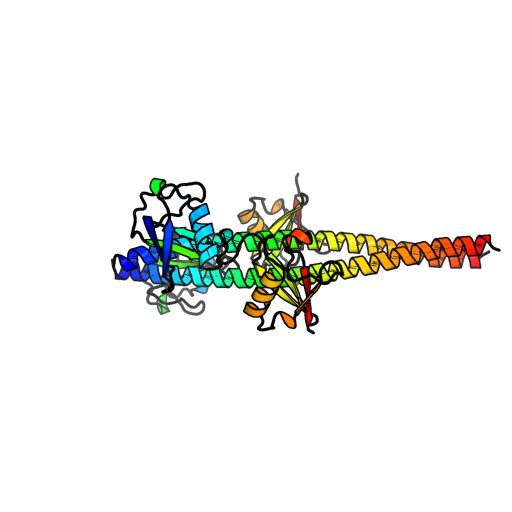.00 43.97 23 ILE C O 1
ATOM 2503 N N . GLU D 1 29 ? 13.190 5.606 9.750 1.00 44.34 24 GLU C N 1
ATOM 2504 C CA . GLU D 1 29 ? 12.677 5.588 11.130 1.00 43.80 24 GLU C CA 1
ATOM 2505 C C . GLU D 1 29 ? 11.216 6.062 11.234 1.00 42.63 24 GLU C C 1
ATOM 2506 O O . GLU D 1 29 ? 10.401 5.421 11.903 1.00 41.82 24 GLU C O 1
ATOM 2512 N N . ASN D 1 30 ? 10.899 7.177 10.576 1.00 41.97 25 ASN C N 1
ATOM 2513 C CA . ASN D 1 30 ? 9.519 7.706 10.539 1.00 41.44 25 ASN C CA 1
ATOM 2514 C C . ASN D 1 30 ? 8.530 6.748 9.864 1.00 39.44 25 ASN C C 1
ATOM 2515 O O . ASN D 1 30 ? 7.397 6.596 10.327 1.00 38.00 25 ASN C O 1
ATOM 2520 N N . VAL D 1 31 ? 8.964 6.113 8.776 1.00 37.97 26 VAL C N 1
ATOM 2521 C CA . VAL D 1 31 ? 8.132 5.144 8.047 1.00 37.34 26 VAL C CA 1
ATOM 2522 C C . VAL D 1 31 ? 7.831 3.933 8.944 1.00 36.83 26 VAL C C 1
ATOM 2523 O O . VAL D 1 31 ? 6.701 3.438 8.967 1.00 36.61 26 VAL C O 1
ATOM 2527 N N . LYS D 1 32 ? 8.844 3.466 9.678 1.00 36.37 27 LYS C N 1
ATOM 2528 C CA . LYS D 1 32 ? 8.673 2.351 10.623 1.00 36.07 27 LYS C CA 1
ATOM 2529 C C . LYS D 1 32 ? 7.686 2.680 11.758 1.00 36.38 27 LYS C C 1
ATOM 2530 O O . LYS D 1 32 ? 6.931 1.804 12.191 1.00 34.44 27 LYS C O 1
ATOM 2536 N N . ALA D 1 33 ? 7.685 3.935 12.218 1.00 37.74 28 ALA C N 1
ATOM 2537 C CA . ALA D 1 33 ? 6.707 4.414 13.218 1.00 39.36 28 ALA C CA 1
ATOM 2538 C C . ALA D 1 33 ? 5.269 4.420 12.689 1.00 40.84 28 ALA C C 1
ATOM 2539 O O . ALA D 1 33 ? 4.339 4.064 13.417 1.00 40.91 28 ALA C O 1
ATOM 2541 N N . LYS D 1 34 ? 5.097 4.846 11.437 1.00 42.66 29 LYS C N 1
ATOM 2542 C CA . LYS D 1 34 ? 3.799 4.747 10.740 1.00 44.18 29 LYS C CA 1
ATOM 2543 C C . LYS D 1 34 ? 3.290 3.299 10.685 1.00 42.36 29 LYS C C 1
ATOM 2544 O O . LYS D 1 34 ? 2.097 3.051 10.863 1.00 41.97 29 LYS C O 1
ATOM 2550 N N . ILE D 1 35 ? 4.203 2.356 10.443 1.00 40.25 30 ILE C N 1
ATOM 2551 C CA . ILE D 1 35 ? 3.861 0.930 10.416 1.00 39.33 30 ILE C CA 1
ATOM 2552 C C . ILE D 1 35 ? 3.427 0.430 11.810 1.00 39.68 30 ILE C C 1
ATOM 2553 O O . ILE D 1 35 ? 2.491 -0.363 11.906 1.00 39.26 30 ILE C O 1
ATOM 2558 N N . GLN D 1 36 ? 4.081 0.900 12.876 1.00 40.57 31 GLN C N 1
ATOM 2559 C CA . GLN D 1 36 ? 3.698 0.524 14.257 1.00 42.08 31 GLN C CA 1
ATOM 2560 C C . GLN D 1 36 ? 2.342 1.104 14.691 1.00 44.59 31 GLN C C 1
ATOM 2561 O O . GLN D 1 36 ? 1.612 0.463 15.446 1.00 44.35 31 GLN C O 1
ATOM 2567 N N . ASP D 1 37 ? 2.028 2.323 14.255 1.00 47.92 32 ASP C N 1
ATOM 2568 C CA . ASP D 1 37 ? 0.696 2.910 14.492 1.00 51.10 32 ASP C CA 1
ATOM 2569 C C . ASP D 1 37 ? -0.425 2.129 13.789 1.00 52.70 32 ASP C C 1
ATOM 2570 O O . ASP D 1 37 ? -1.531 2.017 14.319 1.00 53.16 32 ASP C O 1
ATOM 2575 N N . LYS D 1 38 ? -0.121 1.591 12.609 1.00 54.35 33 LYS C N 1
ATOM 2576 C CA . LYS D 1 38 ? -1.102 0.904 11.758 1.00 56.17 33 LYS C CA 1
ATOM 2577 C C . LYS D 1 38 ? -1.235 -0.581 12.113 1.00 55.90 33 LYS C C 1
ATOM 2578 O O . LYS D 1 38 ? -2.342 -1.083 12.316 1.00 55.66 33 LYS C O 1
ATOM 2584 N N . GLU D 1 39 ? -0.094 -1.265 12.170 1.00 55.15 34 GLU C N 1
ATOM 2585 C CA . GLU D 1 39 ? -0.010 -2.697 12.494 1.00 55.37 34 GLU C CA 1
ATOM 2586 C C . GLU D 1 39 ? 0.571 -2.860 13.900 1.00 53.15 34 GLU C C 1
ATOM 2587 O O . GLU D 1 39 ? 0.997 -1.887 14.514 1.00 53.18 34 GLU C O 1
ATOM 2593 N N . GLY D 1 40 ? 0.629 -4.087 14.402 1.00 50.76 35 GLY C N 1
ATOM 2594 C CA . GLY D 1 40 ? 1.123 -4.331 15.768 1.00 49.26 35 GLY C CA 1
ATOM 2595 C C . GLY D 1 40 ? 2.633 -4.288 16.006 1.00 46.61 35 GLY C C 1
ATOM 2596 O O . GLY D 1 40 ? 3.082 -4.624 17.105 1.00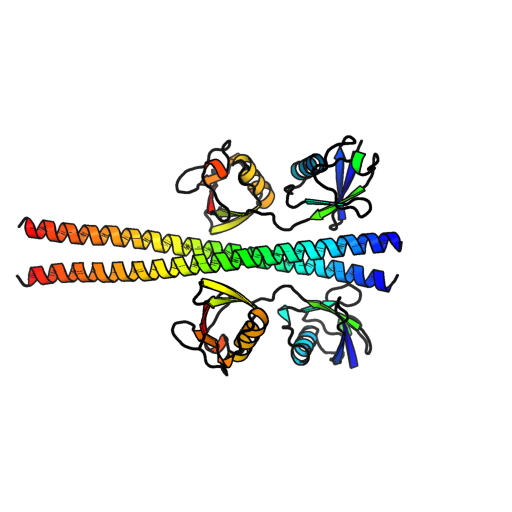 47.52 35 GLY C O 1
ATOM 2597 N N . ILE D 1 41 ? 3.408 -3.831 15.018 1.00 43.24 36 ILE C N 1
ATOM 2598 C CA . ILE D 1 41 ? 4.831 -4.201 14.882 1.00 40.31 36 ILE C CA 1
ATOM 2599 C C . ILE D 1 41 ? 5.811 -3.108 15.358 1.00 37.65 36 ILE C C 1
ATOM 2600 O O . ILE D 1 41 ? 5.872 -2.035 14.752 1.00 36.83 36 ILE C O 1
ATOM 2605 N N . PRO D 1 42 ? 6.596 -3.380 16.429 1.00 35.31 37 PRO C N 1
ATOM 2606 C CA . PRO D 1 42 ? 7.632 -2.427 16.867 1.00 34.26 37 PRO C CA 1
ATOM 2607 C C . PRO D 1 42 ? 8.730 -2.193 15.816 1.00 32.75 37 PRO C C 1
ATOM 2608 O O . PRO D 1 42 ? 9.042 -3.120 15.070 1.00 31.82 37 PRO C O 1
ATOM 2612 N N . PRO D 1 43 ? 9.323 -0.976 15.762 1.00 32.15 38 PRO C N 1
ATOM 2613 C CA . PRO D 1 43 ? 10.357 -0.726 14.746 1.00 31.82 38 PRO C CA 1
ATOM 2614 C C . PRO D 1 43 ? 11.572 -1.657 14.781 1.00 31.14 38 PRO C C 1
ATOM 2615 O O . PRO D 1 43 ? 12.138 -1.928 13.727 1.00 30.26 38 PRO C O 1
ATOM 2619 N N . ASP D 1 44 ? 11.952 -2.167 15.955 1.00 31.50 39 ASP C N 1
ATOM 2620 C CA . ASP D 1 44 ? 13.100 -3.086 16.041 1.00 32.03 39 ASP C CA 1
ATOM 2621 C C . ASP D 1 44 ? 12.834 -4.494 15.466 1.00 30.54 39 ASP C C 1
ATOM 2622 O O . ASP D 1 44 ? 13.774 -5.276 15.312 1.00 30.42 39 ASP C O 1
ATOM 2627 N N . GLN D 1 45 ? 11.567 -4.806 15.173 1.00 29.18 40 GLN C N 1
ATOM 2628 C CA . GLN D 1 45 ? 11.195 -6.003 14.403 1.00 28.75 40 GLN C CA 1
ATOM 2629 C C . GLN D 1 45 ? 10.952 -5.729 12.906 1.00 28.61 40 GLN C C 1
ATOM 2630 O O . GLN D 1 45 ? 10.479 -6.616 12.190 1.00 27.65 40 GLN C O 1
ATOM 2636 N N . GLN D 1 46 ? 11.298 -4.529 12.435 1.00 28.47 41 GLN C N 1
ATOM 2637 C CA . GLN D 1 46 ? 11.041 -4.115 11.051 1.00 28.76 41 GLN C CA 1
ATOM 2638 C C . GLN D 1 46 ? 12.332 -3.912 10.308 1.00 29.30 41 GLN C C 1
ATOM 2639 O O . GLN D 1 46 ? 13.229 -3.231 10.797 1.00 28.59 41 GLN C O 1
ATOM 2645 N N . ARG D 1 47 ? 12.412 -4.495 9.118 1.00 30.82 42 ARG C N 1
ATOM 2646 C CA . ARG D 1 47 ? 13.537 -4.274 8.222 1.00 32.79 42 ARG C CA 1
ATOM 2647 C C . ARG D 1 47 ? 12.971 -3.993 6.836 1.00 31.93 42 ARG C C 1
ATOM 2648 O O . ARG D 1 47 ? 12.322 -4.852 6.241 1.00 31.08 42 ARG C O 1
ATOM 2656 N N . LEU D 1 48 ? 13.183 -2.767 6.362 1.00 31.86 43 LEU C N 1
ATOM 2657 C CA . LEU D 1 48 ? 12.648 -2.306 5.078 1.00 32.18 43 LEU C CA 1
ATOM 2658 C C . LEU D 1 48 ? 13.715 -2.395 3.997 1.00 33.64 43 LEU C C 1
ATOM 2659 O O . LEU D 1 48 ? 14.884 -2.086 4.242 1.00 33.33 43 LEU C O 1
ATOM 2664 N N . ILE D 1 49 ? 13.294 -2.831 2.809 1.00 35.82 44 ILE C N 1
ATOM 2665 C CA . ILE D 1 49 ? 14.180 -3.083 1.668 1.00 37.48 44 ILE C CA 1
ATOM 2666 C C . ILE D 1 49 ? 13.583 -2.422 0.429 1.00 38.71 44 ILE C C 1
ATOM 2667 O O . ILE D 1 49 ? 12.382 -2.540 0.180 1.00 36.82 44 ILE C O 1
ATOM 2672 N N . PHE D 1 50 ? 14.425 -1.727 -0.335 1.00 41.30 45 PHE C N 1
ATOM 2673 C CA . PHE D 1 50 ? 14.041 -1.172 -1.639 1.00 43.73 45 PHE C CA 1
ATOM 2674 C C . PHE D 1 50 ? 15.172 -1.344 -2.641 1.00 46.27 45 PHE C C 1
ATOM 2675 O O . PHE D 1 50 ? 16.317 -1.013 -2.337 1.00 47.25 45 PHE C O 1
ATOM 2683 N N . ALA D 1 51 ? 14.844 -1.854 -3.830 1.00 49.01 46 ALA C N 1
ATOM 2684 C CA . ALA D 1 51 ? 15.817 -2.048 -4.918 1.00 50.94 46 ALA C CA 1
ATOM 2685 C C . ALA D 1 51 ? 17.050 -2.858 -4.476 1.00 52.24 46 ALA C C 1
ATOM 2686 O O . ALA D 1 51 ? 18.184 -2.553 -4.858 1.00 52.58 46 ALA C O 1
ATOM 2688 N N . GLY D 1 52 ? 16.811 -3.880 -3.654 1.00 52.95 47 GLY C N 1
ATOM 2689 C CA . GLY D 1 52 ? 17.885 -4.702 -3.082 1.00 53.93 47 GLY C CA 1
ATOM 2690 C C . GLY D 1 52 ? 18.735 -4.074 -1.980 1.00 54.12 47 GLY C C 1
ATOM 2691 O O . GLY D 1 52 ? 19.688 -4.700 -1.521 1.00 54.71 47 GLY C O 1
ATOM 2692 N N . LYS D 1 53 ? 18.393 -2.860 -1.544 1.00 54.18 48 LYS C N 1
ATOM 2693 C CA . LYS D 1 53 ? 19.149 -2.131 -0.515 1.00 54.91 48 LYS C CA 1
ATOM 2694 C C . LYS D 1 53 ? 18.457 -2.256 0.838 1.00 53.61 48 LYS C C 1
ATOM 2695 O O . LYS D 1 53 ? 17.280 -1.917 0.952 1.00 52.52 48 LYS C O 1
ATOM 2701 N N . GLN D 1 54 ? 19.184 -2.722 1.855 1.00 53.25 49 GLN C N 1
ATOM 2702 C CA . GLN D 1 54 ? 18.702 -2.667 3.240 1.00 52.70 49 GLN C CA 1
ATOM 2703 C C . GLN D 1 54 ? 18.648 -1.200 3.670 1.00 51.20 49 GLN C C 1
ATOM 2704 O O . GLN D 1 54 ? 19.683 -0.538 3.747 1.00 51.54 49 GLN C O 1
ATOM 2710 N N . LEU D 1 55 ? 17.446 -0.706 3.949 1.00 49.59 50 LEU C N 1
ATOM 2711 C CA . LEU D 1 55 ? 17.238 0.716 4.226 1.00 48.90 50 LEU C CA 1
ATOM 2712 C C . LEU D 1 55 ? 17.600 1.069 5.669 1.00 49.67 50 LEU C C 1
ATOM 2713 O O . LEU D 1 55 ? 17.050 0.495 6.611 1.00 49.54 50 LEU C O 1
ATOM 2718 N N . GLU D 1 56 ? 18.528 2.013 5.824 1.00 51.06 51 GLU C N 1
ATOM 2719 C CA . GLU D 1 56 ? 19.012 2.451 7.139 1.00 52.24 51 GLU C CA 1
ATOM 2720 C C . GLU D 1 56 ? 18.076 3.495 7.751 1.00 51.60 51 GLU C C 1
ATOM 2721 O O . GLU D 1 56 ? 17.590 4.383 7.048 1.00 50.92 51 GLU C O 1
ATOM 2727 N N . ASP D 1 57 ? 17.853 3.386 9.062 1.00 51.44 52 ASP C N 1
ATOM 2728 C CA . ASP D 1 57 ? 16.919 4.254 9.802 1.00 51.75 52 ASP C CA 1
ATOM 2729 C C . ASP D 1 57 ? 17.215 5.753 9.692 1.00 51.58 52 ASP C C 1
ATOM 2730 O O . ASP D 1 57 ? 16.289 6.558 9.596 1.00 50.96 52 ASP C O 1
ATOM 2735 N N . GLY D 1 58 ? 18.498 6.111 9.716 1.00 51.25 53 GLY C N 1
ATOM 2736 C CA . GLY D 1 58 ? 18.932 7.517 9.712 1.00 51.72 53 GLY C CA 1
ATOM 2737 C C . GLY D 1 58 ? 18.904 8.230 8.369 1.00 51.59 53 GLY C C 1
ATOM 2738 O O . GLY D 1 58 ? 18.960 9.465 8.322 1.00 51.87 53 GLY C O 1
ATOM 2739 N N . ARG D 1 59 ? 18.833 7.460 7.285 1.00 50.61 54 ARG C N 1
ATOM 2740 C CA . ARG D 1 59 ? 18.721 8.007 5.932 1.00 50.69 54 ARG C CA 1
ATOM 2741 C C . ARG D 1 59 ? 17.250 8.081 5.513 1.00 47.78 54 ARG C C 1
ATOM 2742 O O . ARG D 1 59 ? 16.366 7.607 6.227 1.00 46.06 54 ARG C O 1
ATOM 2750 N N . THR D 1 60 ? 17.013 8.699 4.364 1.00 45.96 55 THR C N 1
ATOM 2751 C CA . THR D 1 60 ? 15.683 9.164 3.966 1.00 45.07 55 THR C CA 1
ATOM 2752 C C . THR D 1 60 ? 15.134 8.569 2.664 1.00 44.50 55 THR C C 1
ATOM 2753 O O . THR D 1 60 ? 15.869 7.988 1.874 1.00 43.43 55 THR C O 1
ATOM 2757 N N . LEU D 1 61 ? 13.834 8.744 2.436 1.00 44.50 56 LEU C N 1
ATOM 2758 C CA . LEU D 1 61 ? 13.194 8.280 1.191 1.00 45.10 56 LEU C CA 1
ATOM 2759 C C . LEU D 1 61 ? 13.861 8.887 -0.049 1.00 46.21 56 LEU C C 1
ATOM 2760 O O . LEU D 1 61 ? 14.071 8.190 -1.055 1.00 45.55 56 LEU C O 1
ATOM 2765 N N . SER D 1 62 ? 14.237 10.163 0.060 1.00 48.43 57 SER C N 1
ATOM 2766 C CA . SER D 1 62 ? 14.900 10.923 -1.001 1.00 49.76 57 SER C CA 1
ATOM 2767 C C . SER D 1 62 ? 16.251 10.288 -1.276 1.00 50.90 57 SER C C 1
ATOM 2768 O O . SER D 1 62 ? 16.632 10.048 -2.424 1.00 50.81 57 SER C O 1
ATOM 2771 N N . ASP D 1 63 ? 16.953 10.033 -0.178 1.00 52.27 58 ASP C N 1
ATOM 2772 C CA . ASP D 1 63 ? 18.217 9.296 -0.129 1.00 53.50 58 ASP C CA 1
ATOM 2773 C C . ASP D 1 63 ? 18.250 8.054 -1.025 1.00 52.71 58 ASP C C 1
ATOM 2774 O O . ASP D 1 63 ? 19.214 7.824 -1.755 1.00 53.05 58 ASP C O 1
ATOM 2779 N N . TYR D 1 64 ? 17.181 7.269 -0.945 1.00 51.75 59 TYR C N 1
ATOM 2780 C CA . TYR D 1 64 ? 17.051 6.003 -1.674 1.00 51.36 59 TYR C CA 1
ATOM 2781 C C . TYR D 1 64 ? 16.310 6.073 -3.025 1.00 53.71 59 TYR C C 1
ATOM 2782 O O . TYR D 1 64 ? 15.899 5.037 -3.559 1.00 53.04 59 TYR C O 1
ATOM 2791 N N . ASN D 1 65 ? 16.168 7.278 -3.584 1.00 57.33 60 ASN C N 1
ATOM 2792 C CA . ASN D 1 65 ? 15.459 7.506 -4.862 1.00 60.13 60 ASN C CA 1
ATOM 2793 C C . ASN D 1 65 ? 14.039 6.907 -4.892 1.00 61.24 60 ASN C C 1
ATOM 2794 O O . ASN D 1 65 ? 13.560 6.464 -5.942 1.00 61.29 60 ASN C O 1
ATOM 2799 N N . ILE D 1 66 ? 13.373 6.912 -3.737 1.00 62.66 61 ILE C N 1
ATOM 2800 C CA . ILE D 1 66 ? 12.055 6.289 -3.587 1.00 63.74 61 ILE C CA 1
ATOM 2801 C C . ILE D 1 66 ? 10.988 7.276 -4.066 1.00 65.68 61 ILE C C 1
ATOM 2802 O O . ILE D 1 66 ? 10.696 8.263 -3.389 1.00 65.49 61 ILE C O 1
ATOM 2807 N N . GLN D 1 67 ? 10.419 6.984 -5.236 1.00 68.40 62 GLN C N 1
ATOM 2808 C CA . GLN D 1 67 ? 9.432 7.845 -5.905 1.00 70.77 62 GLN C CA 1
ATOM 2809 C C . GLN D 1 67 ? 8.010 7.625 -5.351 1.00 71.47 62 GLN C C 1
ATOM 2810 O O . GLN D 1 67 ? 7.817 6.802 -4.453 1.00 70.45 62 GLN C O 1
ATOM 2816 N N . LYS D 1 68 ? 7.031 8.345 -5.907 1.00 73.29 63 LYS C N 1
ATOM 2817 C CA . LYS D 1 68 ? 5.739 8.610 -5.239 1.00 74.53 63 LYS C CA 1
ATOM 2818 C C . LYS D 1 68 ? 4.952 7.384 -4.763 1.00 72.34 63 LYS C C 1
ATOM 2819 O O . LYS D 1 68 ? 4.574 7.315 -3.591 1.00 72.90 63 LYS C O 1
ATOM 2825 N N . GLU D 1 69 ? 4.709 6.435 -5.667 1.00 69.02 64 GLU C N 1
ATOM 2826 C CA . GLU D 1 69 ? 3.971 5.198 -5.343 1.00 66.77 64 GLU C CA 1
ATOM 2827 C C . GLU D 1 69 ? 4.850 3.938 -5.448 1.00 62.87 64 GLU C C 1
ATOM 2828 O O . GLU D 1 69 ? 4.413 2.890 -5.940 1.00 62.79 64 GLU C O 1
ATOM 2834 N N . SER D 1 70 ? 6.083 4.043 -4.949 1.00 58.45 65 SER C N 1
ATOM 2835 C CA . SER D 1 70 ? 6.988 2.892 -4.871 1.00 55.24 65 SER C CA 1
ATOM 2836 C C . SER D 1 70 ? 6.473 1.873 -3.859 1.00 52.99 65 SER C C 1
ATOM 2837 O O . SER D 1 70 ? 5.662 2.202 -2.984 1.00 52.01 65 SER C O 1
ATOM 2840 N N . THR D 1 71 ? 6.949 0.639 -3.987 1.00 50.67 66 THR C N 1
ATOM 2841 C CA . THR D 1 71 ? 6.618 -0.423 -3.034 1.00 49.43 66 THR C CA 1
ATOM 2842 C C . THR D 1 71 ? 7.892 -0.855 -2.291 1.00 46.84 66 THR C C 1
ATOM 2843 O O . THR D 1 71 ? 8.907 -1.177 -2.915 1.00 46.33 66 THR C O 1
ATOM 2847 N N . LEU D 1 72 ? 7.828 -0.816 -0.960 1.00 44.37 67 LEU C N 1
ATOM 2848 C CA . LEU D 1 72 ? 8.907 -1.290 -0.093 1.00 41.94 67 LEU C CA 1
ATOM 2849 C C . LEU D 1 72 ? 8.594 -2.703 0.377 1.00 40.15 67 LEU C C 1
ATOM 2850 O O . LEU D 1 72 ? 7.428 -3.057 0.561 1.00 39.28 67 LEU C O 1
ATOM 2855 N N . HIS D 1 73 ? 9.642 -3.500 0.572 1.00 37.93 68 HIS C N 1
ATOM 2856 C CA . HIS D 1 73 ? 9.504 -4.852 1.106 1.00 37.05 68 HIS C CA 1
ATOM 2857 C C . HIS D 1 73 ? 9.880 -4.871 2.581 1.00 35.20 68 HIS C C 1
ATOM 2858 O O . HIS D 1 73 ? 10.977 -4.454 2.953 1.00 34.81 68 HIS C O 1
ATOM 2865 N N . LEU D 1 74 ? 8.944 -5.337 3.405 1.00 33.37 69 LEU C N 1
ATOM 2866 C CA . LEU D 1 74 ? 9.116 -5.417 4.847 1.00 31.99 69 LEU C CA 1
ATOM 2867 C C . LEU D 1 74 ? 9.450 -6.857 5.219 1.00 32.18 69 LEU C C 1
ATOM 2868 O O . LEU D 1 74 ? 8.630 -7.763 5.038 1.00 31.15 69 LEU C O 1
ATOM 2873 N N . VAL D 1 75 ? 10.674 -7.055 5.698 1.00 32.25 70 VAL C N 1
ATOM 2874 C CA . VAL D 1 75 ? 11.091 -8.308 6.327 1.00 32.92 70 VAL C CA 1
ATOM 2875 C C . VAL D 1 75 ? 10.913 -8.128 7.843 1.00 32.34 70 VAL C C 1
ATOM 2876 O O . VAL D 1 75 ? 11.244 -7.075 8.392 1.00 31.33 70 VAL C O 1
ATOM 2880 N N . LEU D 1 76 ? 10.389 -9.165 8.500 1.00 32.39 71 LEU C N 1
ATOM 2881 C CA . LEU D 1 76 ? 9.976 -9.107 9.911 1.00 32.61 71 LEU C CA 1
ATOM 2882 C C . LEU D 1 76 ? 10.877 -9.958 10.814 1.00 32.25 71 LEU C C 1
ATOM 2883 O O . LEU D 1 76 ? 11.338 -11.026 10.409 1.00 32.48 71 LEU C O 1
ATOM 2888 N N . ARG D 1 77 ? 11.138 -9.462 12.022 1.00 31.12 72 ARG C N 1
ATOM 2889 C CA . ARG D 1 77 ? 11.683 -10.284 13.101 1.00 30.91 72 ARG C CA 1
ATOM 2890 C C . ARG D 1 77 ? 10.532 -10.842 13.929 1.00 30.31 72 ARG C C 1
ATOM 2891 O O . ARG D 1 77 ? 9.483 -10.210 14.052 1.00 29.35 72 ARG C O 1
ATOM 2899 N N . LEU D 1 78 ? 10.743 -12.022 14.502 1.00 29.80 73 LEU C N 1
ATOM 2900 C CA . LEU D 1 78 ? 9.774 -12.642 15.414 1.00 29.04 73 LEU C CA 1
ATOM 2901 C C . LEU D 1 78 ? 9.900 -12.135 16.849 1.00 27.07 73 LEU C C 1
ATOM 2902 O O . LEU D 1 78 ? 9.013 -12.358 17.671 1.00 27.08 73 LEU C O 1
ATOM 2907 N N . ARG D 1 79 ? 11.005 -11.462 17.143 1.00 25.50 74 ARG C N 1
ATOM 2908 C CA . ARG D 1 79 ? 11.221 -10.855 18.446 1.00 24.87 74 ARG C CA 1
ATOM 2909 C C . ARG D 1 79 ? 12.183 -9.698 18.313 1.00 24.73 74 ARG C C 1
ATOM 2910 O O . ARG D 1 79 ? 12.940 -9.616 17.345 1.00 25.00 74 ARG C O 1
ATOM 2918 N N . GLY D 1 80 ? 12.138 -8.811 19.297 1.00 24.98 75 GLY C N 1
ATOM 2919 C CA . GLY D 1 80 ? 13.130 -7.761 19.459 1.00 25.58 75 GLY C CA 1
ATOM 2920 C C . GLY D 1 80 ? 14.115 -8.106 20.555 1.00 26.20 75 GLY C C 1
ATOM 2921 O O . GLY D 1 80 ? 14.326 -9.282 20.888 1.00 26.78 75 GLY C O 1
ATOM 2922 N N . GLY D 1 81 ? 14.708 -7.064 21.129 1.00 26.77 76 GLY C N 1
ATOM 2923 C CA . GLY D 1 81 ? 15.767 -7.202 22.124 1.00 27.33 76 GLY C CA 1
ATOM 2924 C C . GLY D 1 81 ? 15.347 -7.434 23.565 1.00 27.74 76 GLY C C 1
ATOM 2925 O O . GLY D 1 81 ? 16.148 -7.925 24.363 1.00 28.86 76 GLY C O 1
ATOM 2926 N N . MET D 1 82 ? 14.112 -7.083 23.914 1.00 26.91 77 MET C N 1
ATOM 2927 C CA . MET D 1 82 ? 13.656 -7.165 25.302 1.00 26.66 77 MET C CA 1
ATOM 2928 C C . MET D 1 82 ? 12.244 -7.720 25.360 1.00 24.23 77 MET C C 1
ATOM 2929 O O . MET D 1 82 ? 11.352 -7.241 24.653 1.00 23.95 77 MET C O 1
ATOM 2934 N N . GLN D 1 83 ? 12.054 -8.733 26.204 1.00 22.17 78 GLN C N 1
ATOM 2935 C CA . GLN D 1 83 ? 10.725 -9.246 26.501 1.00 20.79 78 GLN C CA 1
ATOM 2936 C C . GLN D 1 83 ? 10.438 -9.173 27.992 1.00 19.25 78 GLN C C 1
ATOM 2937 O O . GLN D 1 83 ? 11.344 -9.225 28.824 1.00 18.92 78 GLN C O 1
ATOM 2943 N N . ILE D 1 84 ? 9.159 -9.029 28.309 1.00 17.58 79 ILE C N 1
ATOM 2944 C CA . ILE D 1 84 ? 8.676 -9.176 29.670 1.00 16.90 79 ILE C CA 1
ATOM 2945 C C . ILE D 1 84 ? 7.560 -10.191 29.613 1.00 15.96 79 ILE C C 1
ATOM 2946 O O . ILE D 1 84 ? 6.988 -10.428 28.548 1.00 15.75 79 ILE C O 1
ATOM 2951 N N . PHE D 1 85 ? 7.266 -10.787 30.759 1.00 15.47 80 PHE C N 1
ATOM 2952 C CA . PHE D 1 85 ? 6.205 -11.777 30.867 1.00 15.48 80 PHE C CA 1
ATOM 2953 C C . PHE D 1 85 ? 5.079 -11.152 31.661 1.00 15.42 80 PHE C C 1
ATOM 2954 O O . PHE D 1 85 ? 5.323 -10.423 32.622 1.00 15.49 80 PHE C O 1
ATOM 2962 N N . VAL D 1 86 ? 3.851 -11.426 31.247 1.00 15.80 81 VAL C N 1
ATOM 2963 C CA . VAL D 1 86 ? 2.672 -10.965 31.950 1.00 16.48 81 VAL C CA 1
ATOM 2964 C C . VAL D 1 86 ? 1.853 -12.196 32.330 1.00 17.31 81 VAL C C 1
ATOM 2965 O O . VAL D 1 86 ? 1.431 -12.955 31.458 1.00 17.83 81 VAL C O 1
ATOM 2969 N N . LYS D 1 87 ? 1.626 -12.377 33.627 1.00 18.62 82 LYS C N 1
ATOM 2970 C CA . LYS D 1 87 ? 0.891 -13.531 34.149 1.00 20.49 82 LYS C CA 1
ATOM 2971 C C . LYS D 1 87 ? -0.520 -13.100 34.538 1.00 19.89 82 LYS C C 1
ATOM 2972 O O . LYS D 1 87 ? -0.684 -12.124 35.265 1.00 18.43 82 LYS C O 1
ATOM 2978 N N . THR D 1 88 ? -1.530 -13.825 34.063 1.00 20.06 83 THR C N 1
ATOM 2979 C CA . THR D 1 88 ? -2.930 -13.535 34.412 1.00 21.12 83 THR C CA 1
ATOM 2980 C C . THR D 1 88 ? -3.315 -14.249 35.705 1.00 22.08 83 THR C C 1
ATOM 2981 O O . THR D 1 88 ? -2.619 -15.159 36.160 1.00 21.17 83 THR C O 1
ATOM 2985 N N . LEU D 1 89 ? -4.452 -13.857 36.269 1.00 24.27 84 LEU C N 1
ATOM 2986 C CA . LEU D 1 89 ? -4.969 -14.493 37.484 1.00 26.12 84 LEU C CA 1
ATOM 2987 C C . LEU D 1 89 ? -5.311 -15.969 37.275 1.00 27.83 84 LEU C C 1
ATOM 2988 O O . LEU D 1 89 ? -5.249 -16.757 38.218 1.00 27.84 84 LEU C O 1
ATOM 2993 N N . THR D 1 90 ? -5.652 -16.327 36.036 1.00 29.73 85 THR C N 1
ATOM 2994 C CA . THR D 1 90 ? -5.952 -17.710 35.647 1.00 32.05 85 THR C CA 1
ATOM 2995 C C . THR D 1 90 ? -4.734 -18.587 35.270 1.00 32.45 85 THR C C 1
ATOM 2996 O O . THR D 1 90 ? -4.917 -19.719 34.830 1.00 33.36 85 THR C O 1
ATOM 3000 N N . GLY D 1 91 ? -3.515 -18.073 35.433 1.00 32.28 86 GLY C N 1
ATOM 3001 C CA . GLY D 1 91 ? -2.283 -18.856 35.226 1.00 32.52 86 GLY C CA 1
ATOM 3002 C C . GLY D 1 91 ? -1.654 -18.802 33.842 1.00 32.47 86 GLY C C 1
ATOM 3003 O O . GLY D 1 91 ? -0.679 -19.505 33.582 1.00 33.37 86 GLY C O 1
ATOM 3004 N N . LYS D 1 92 ? -2.194 -17.968 32.960 1.00 32.01 87 LYS C N 1
ATOM 3005 C CA . LYS D 1 92 ? -1.709 -17.864 31.586 1.00 31.85 87 LYS C CA 1
ATOM 3006 C C . LYS D 1 92 ? -0.605 -16.826 31.491 1.00 29.75 87 LYS C C 1
ATOM 3007 O O . LYS D 1 92 ? -0.648 -15.806 32.181 1.00 27.23 87 LYS C O 1
ATOM 3013 N N . THR D 1 93 ? 0.365 -17.092 30.622 1.00 28.93 88 THR C N 1
ATOM 3014 C CA . THR D 1 93 ? 1.500 -16.200 30.412 1.00 29.13 88 THR C CA 1
ATOM 3015 C C . THR D 1 93 ? 1.396 -15.559 29.042 1.00 28.96 88 THR C C 1
ATOM 3016 O O . THR D 1 93 ? 1.052 -16.213 28.061 1.00 30.01 88 THR C O 1
ATOM 3020 N N . ILE D 1 94 ? 1.699 -14.269 29.008 1.00 28.35 89 ILE C N 1
ATOM 3021 C CA . ILE D 1 94 ? 1.719 -13.472 27.799 1.00 28.27 89 ILE C CA 1
ATOM 3022 C C . ILE D 1 94 ? 3.142 -12.918 27.735 1.00 26.71 89 ILE C C 1
ATOM 3023 O O . ILE D 1 94 ? 3.616 -12.317 28.705 1.00 26.20 89 ILE C O 1
ATOM 3028 N N . THR D 1 95 ? 3.837 -13.153 26.627 1.00 24.64 90 THR C N 1
ATOM 3029 C CA . THR D 1 95 ? 5.149 -12.546 26.415 1.00 23.85 90 THR C CA 1
ATOM 3030 C C . THR D 1 95 ? 4.971 -11.348 25.505 1.00 22.90 90 THR C C 1
ATOM 3031 O O . THR D 1 95 ? 4.345 -11.455 24.452 1.00 22.48 90 THR C O 1
ATOM 3035 N N . LEU D 1 96 ? 5.523 -10.215 25.925 1.00 22.47 91 LEU C N 1
ATOM 3036 C CA . LEU D 1 96 ? 5.413 -8.966 25.190 1.00 22.65 91 LEU C CA 1
ATOM 3037 C C . LEU D 1 96 ? 6.784 -8.504 24.743 1.00 23.37 91 LEU C C 1
ATOM 3038 O O . LEU D 1 96 ? 7.763 -8.636 25.483 1.00 23.03 91 LEU C O 1
ATOM 3043 N N . GLU D 1 97 ? 6.831 -7.950 23.536 1.00 24.25 92 GLU C N 1
ATOM 3044 C CA . GLU D 1 97 ? 8.039 -7.362 22.982 1.00 25.46 92 GLU C CA 1
ATOM 3045 C C . GLU D 1 97 ? 7.975 -5.883 23.319 1.00 26.35 92 GLU C C 1
ATOM 3046 O O . GLU D 1 97 ? 7.086 -5.171 22.842 1.00 26.92 92 GLU C O 1
ATOM 3052 N N . VAL D 1 98 ? 8.902 -5.438 24.162 1.00 27.48 93 VAL C N 1
ATOM 3053 C CA . VAL D 1 98 ? 8.889 -4.082 24.696 1.00 28.81 93 VAL C CA 1
ATOM 3054 C C . VAL D 1 98 ? 10.261 -3.419 24.574 1.00 30.49 93 VAL C C 1
ATOM 3055 O O . VAL D 1 98 ? 11.241 -4.032 24.160 1.00 30.02 93 VAL C O 1
ATOM 3059 N N . GLU D 1 99 ? 10.281 -2.146 24.941 1.00 32.79 94 GLU C N 1
ATOM 3060 C CA . GLU D 1 99 ? 11.466 -1.310 25.009 1.00 34.81 94 GLU C CA 1
ATOM 3061 C C . GLU D 1 99 ? 11.450 -0.778 26.452 1.00 34.55 94 GLU C C 1
ATOM 3062 O O . GLU D 1 99 ? 10.371 -0.619 27.018 1.00 34.47 94 GLU C O 1
ATOM 3068 N N . PRO D 1 100 ? 12.624 -0.509 27.065 1.00 34.53 95 PRO C N 1
ATOM 3069 C CA . PRO D 1 100 ? 12.620 0.063 28.433 1.00 35.28 95 PRO C CA 1
ATOM 3070 C C . PRO D 1 100 ? 11.894 1.416 28.607 1.00 36.32 95 PRO C C 1
ATOM 3071 O O . PRO D 1 100 ? 11.439 1.723 29.712 1.00 36.31 95 PRO C O 1
ATOM 3075 N N . SER D 1 101 ? 11.817 2.210 27.537 1.00 37.00 96 SER C N 1
ATOM 3076 C CA . SER D 1 101 ? 11.052 3.468 27.519 1.00 38.15 96 SER C CA 1
ATOM 3077 C C . SER D 1 101 ? 9.600 3.337 27.014 1.00 37.23 96 SER C C 1
ATOM 3078 O O . SER D 1 101 ? 8.937 4.351 26.790 1.00 37.04 96 SER C O 1
ATOM 3081 N N . ASP D 1 102 ? 9.100 2.111 26.840 1.00 35.77 97 ASP C N 1
ATOM 3082 C CA . ASP D 1 102 ? 7.654 1.904 26.679 1.00 35.04 97 ASP C CA 1
ATOM 3083 C C . ASP D 1 102 ? 6.947 2.334 27.961 1.00 34.21 97 ASP C C 1
ATOM 3084 O O . ASP D 1 102 ? 7.429 2.063 29.064 1.00 34.00 97 ASP C O 1
ATOM 3089 N N . THR D 1 103 ? 5.818 3.018 27.811 1.00 33.81 98 THR C N 1
ATOM 3090 C CA . THR D 1 103 ? 5.013 3.396 28.966 1.00 34.05 98 THR C CA 1
ATOM 3091 C C . THR D 1 103 ? 4.119 2.233 29.353 1.00 33.29 98 THR C C 1
ATOM 3092 O O . THR D 1 103 ? 3.945 1.290 28.583 1.00 32.36 98 THR C O 1
ATOM 3096 N N . ILE D 1 104 ? 3.539 2.324 30.543 1.00 33.97 99 ILE C N 1
ATOM 3097 C CA . ILE D 1 104 ? 2.566 1.329 31.004 1.00 34.14 99 ILE C CA 1
ATOM 3098 C C . ILE D 1 104 ? 1.354 1.331 30.066 1.00 34.44 99 ILE C C 1
ATOM 3099 O O . ILE D 1 104 ? 0.819 0.269 29.744 1.00 32.39 99 ILE C O 1
ATOM 3104 N N . GLU D 1 105 ? 0.946 2.520 29.623 1.00 35.97 100 GLU C N 1
ATOM 3105 C CA . GLU D 1 105 ? -0.052 2.676 28.556 1.00 37.00 100 GLU C CA 1
ATOM 3106 C C . GLU D 1 105 ? 0.278 1.879 27.295 1.00 34.01 100 GLU C C 1
ATOM 3107 O O . GLU D 1 105 ? -0.599 1.217 26.740 1.00 32.64 100 GLU C O 1
ATOM 3113 N N . ASN D 1 106 ? 1.524 1.967 26.831 1.00 32.28 101 ASN C N 1
ATOM 3114 C CA . ASN D 1 106 ? 1.974 1.171 25.676 1.00 30.84 101 ASN C CA 1
ATOM 3115 C C . ASN D 1 106 ? 1.880 -0.331 25.952 1.00 28.63 101 ASN C C 1
ATOM 3116 O O . ASN D 1 106 ? 1.479 -1.089 25.076 1.00 28.15 101 ASN C O 1
ATOM 3121 N N . VAL D 1 107 ? 2.264 -0.750 27.157 1.00 27.45 102 VAL C N 1
ATOM 3122 C CA . VAL D 1 107 ? 2.205 -2.174 27.539 1.00 26.49 102 VAL C CA 1
ATOM 3123 C C . VAL D 1 107 ? 0.765 -2.687 27.496 1.00 25.87 102 VAL C C 1
ATOM 3124 O O . VAL D 1 107 ? 0.500 -3.755 26.946 1.00 24.57 102 VAL C O 1
ATOM 3128 N N . LYS D 1 108 ? -0.161 -1.913 28.055 1.00 26.41 103 LYS C N 1
ATOM 3129 C CA . LYS D 1 108 ? -1.576 -2.287 28.032 1.00 26.67 103 LYS C CA 1
ATOM 3130 C C . LYS D 1 108 ? -2.122 -2.377 26.596 1.00 26.38 103 LYS C C 1
ATOM 3131 O O . LYS D 1 108 ? -2.904 -3.274 26.287 1.00 26.15 103 LYS C O 1
ATOM 3137 N N . ALA D 1 109 ? -1.680 -1.473 25.724 1.00 26.70 104 ALA C N 1
ATOM 3138 C CA . ALA D 1 109 ? -2.035 -1.519 24.298 1.00 27.03 104 ALA C CA 1
ATOM 3139 C C . ALA D 1 109 ? -1.499 -2.769 23.585 1.00 26.37 104 ALA C C 1
ATOM 3140 O O . ALA D 1 109 ? -2.191 -3.349 22.747 1.00 26.33 104 ALA C O 1
ATOM 3142 N N . LYS D 1 110 ? -0.277 -3.185 23.919 1.00 26.13 105 LYS C N 1
ATOM 3143 C CA . LYS D 1 110 ? 0.276 -4.453 23.408 1.00 25.97 105 LYS C CA 1
ATOM 3144 C C . LYS D 1 110 ? -0.528 -5.668 23.877 1.00 25.67 105 LYS C C 1
ATOM 3145 O O . LYS D 1 110 ? -0.750 -6.603 23.106 1.00 25.83 105 LYS C O 1
ATOM 3151 N N . ILE D 1 111 ? -0.958 -5.650 25.138 1.00 25.67 106 ILE C N 1
ATOM 3152 C CA . ILE D 1 111 ? -1.826 -6.709 25.673 1.00 26.05 106 ILE C CA 1
ATOM 3153 C C . ILE D 1 111 ? -3.155 -6.730 24.922 1.00 27.97 106 ILE C C 1
ATOM 3154 O O . ILE D 1 111 ? -3.652 -7.803 24.596 1.00 28.33 106 ILE C O 1
ATOM 3159 N N . GLN D 1 112 ? -3.717 -5.554 24.643 1.00 30.70 107 GLN C N 1
ATOM 3160 C CA . GLN D 1 112 ? -4.931 -5.450 23.815 1.00 33.69 107 GLN C CA 1
ATOM 3161 C C . GLN D 1 112 ? -4.719 -6.080 22.433 1.00 34.86 107 GLN C C 1
ATOM 3162 O O . GLN D 1 112 ? -5.495 -6.938 22.023 1.00 34.88 107 GLN C O 1
ATOM 3168 N N . ASP D 1 113 ? -3.661 -5.673 21.738 1.00 37.11 108 ASP C N 1
ATOM 3169 C CA . ASP D 1 113 ? -3.359 -6.211 20.403 1.00 39.36 108 ASP C CA 1
ATOM 3170 C C . ASP D 1 113 ? -3.172 -7.733 20.403 1.00 40.30 108 ASP C C 1
ATOM 3171 O O . ASP D 1 113 ? -3.610 -8.413 19.472 1.00 40.91 108 ASP C O 1
ATOM 3176 N N . LYS D 1 114 ? -2.541 -8.259 21.451 1.00 40.61 109 LYS C N 1
ATOM 3177 C CA . LYS D 1 114 ? -2.292 -9.697 21.556 1.00 41.59 109 LYS C CA 1
ATOM 3178 C C . LYS D 1 114 ? -3.511 -10.491 22.032 1.00 41.76 109 LYS C C 1
ATOM 3179 O O . LYS D 1 114 ? -3.853 -11.507 21.430 1.00 42.66 109 LYS C O 1
ATOM 3185 N N . GLU D 1 115 ? -4.149 -10.035 23.109 1.00 41.62 110 GLU C N 1
ATOM 3186 C CA . GLU D 1 115 ? -5.198 -10.817 23.798 1.00 41.85 110 GLU C CA 1
ATOM 3187 C C . GLU D 1 115 ? -6.631 -10.272 23.682 1.00 41.02 110 GLU C C 1
ATOM 3188 O O . GLU D 1 115 ? -7.585 -10.994 23.974 1.00 41.07 110 GLU C O 1
ATOM 3194 N N . GLY D 1 116 ? -6.777 -9.012 23.277 1.00 39.75 111 GLY C N 1
ATOM 3195 C CA . GLY D 1 116 ? -8.094 -8.383 23.087 1.00 39.72 111 GLY C CA 1
ATOM 3196 C C . GLY D 1 116 ? -8.720 -7.731 24.313 1.00 38.87 111 GLY C C 1
ATOM 3197 O O . GLY D 1 116 ? -9.848 -7.244 24.240 1.00 39.63 111 GLY C O 1
ATOM 3198 N N . ILE D 1 117 ? -8.002 -7.714 25.434 1.00 37.00 112 ILE C N 1
ATOM 3199 C CA . ILE D 1 117 ? -8.496 -7.111 26.673 1.00 36.46 112 ILE C CA 1
ATOM 3200 C C . ILE D 1 117 ? -8.320 -5.590 26.587 1.00 35.54 112 ILE C C 1
ATOM 3201 O O . ILE D 1 117 ? -7.209 -5.128 26.337 1.00 34.19 112 ILE C O 1
ATOM 3206 N N . PRO D 1 118 ? -9.402 -4.804 26.802 1.00 36.28 113 PRO C N 1
ATOM 3207 C CA . PRO D 1 118 ? -9.245 -3.336 26.732 1.00 36.35 113 PRO C CA 1
ATOM 3208 C C . PRO D 1 118 ? -8.364 -2.757 27.865 1.00 35.30 113 PRO C C 1
ATOM 3209 O O . PRO D 1 118 ? -8.407 -3.277 28.977 1.00 34.60 113 PRO C O 1
ATOM 3213 N N . PRO D 1 119 ? -7.570 -1.697 27.585 1.00 35.34 114 PRO C N 1
ATOM 3214 C CA . PRO D 1 119 ? -6.648 -1.125 28.586 1.00 34.86 114 PRO C CA 1
ATOM 3215 C C . PRO D 1 119 ? -7.232 -0.596 29.902 1.00 35.58 114 PRO C C 1
ATOM 3216 O O . PRO D 1 119 ? -6.616 -0.804 30.947 1.00 33.81 114 PRO C O 1
ATOM 3220 N N . ASP D 1 120 ? -8.385 0.073 29.878 1.00 37.40 115 ASP C N 1
ATOM 3221 C CA . ASP D 1 120 ? -8.966 0.580 31.141 1.00 38.57 115 ASP C CA 1
ATOM 3222 C C . ASP D 1 120 ? -9.518 -0.539 32.052 1.00 37.23 115 ASP C C 1
ATOM 3223 O O . ASP D 1 120 ? -9.802 -0.302 33.225 1.00 37.36 115 ASP C O 1
ATOM 3228 N N . GLN D 1 121 ? -9.667 -1.740 31.492 1.00 35.68 116 GLN C N 1
ATOM 3229 C CA . GLN D 1 121 ? -9.933 -2.977 32.236 1.00 34.79 116 GLN C CA 1
ATOM 3230 C C . GLN D 1 121 ? -8.695 -3.612 32.909 1.00 31.36 116 GLN C C 1
ATOM 3231 O O . GLN D 1 121 ? -8.842 -4.419 33.823 1.00 29.93 116 GLN C O 1
ATOM 3237 N N . GLN D 1 122 ? -7.496 -3.252 32.448 1.00 28.68 117 GLN C N 1
ATOM 3238 C CA . GLN D 1 122 ? -6.226 -3.821 32.930 1.00 26.65 117 GLN C CA 1
ATOM 3239 C C . GLN D 1 122 ? -5.642 -3.084 34.134 1.00 26.21 117 GLN C C 1
ATOM 3240 O O . GLN D 1 122 ? -5.567 -1.849 34.136 1.00 26.12 117 GLN C O 1
ATOM 3246 N N . ARG D 1 123 ? -5.224 -3.853 35.141 1.00 25.55 118 ARG C N 1
ATOM 3247 C CA . ARG D 1 123 ? -4.376 -3.368 36.230 1.00 25.68 118 ARG C CA 1
ATOM 3248 C C . ARG D 1 123 ? -3.107 -4.208 36.217 1.00 24.43 118 ARG C C 1
ATOM 3249 O O . ARG D 1 123 ? -3.177 -5.440 36.289 1.00 23.31 118 ARG C O 1
ATOM 3257 N N . LEU D 1 124 ? -1.957 -3.545 36.107 1.00 23.95 119 LEU C N 1
ATOM 3258 C CA . LEU D 1 124 ? -0.674 -4.237 36.105 1.00 23.67 119 LEU C CA 1
ATOM 3259 C C . LEU D 1 124 ? 0.021 -4.045 37.449 1.00 24.34 119 LEU C C 1
ATOM 3260 O O . LEU D 1 124 ? 0.036 -2.942 38.001 1.00 24.87 119 LEU C O 1
ATOM 3265 N N . ILE D 1 125 ? 0.580 -5.139 37.961 1.00 24.62 120 ILE C N 1
ATOM 3266 C CA . ILE D 1 125 ? 1.221 -5.186 39.271 1.00 25.67 120 ILE C CA 1
ATOM 3267 C C . ILE D 1 125 ? 2.661 -5.681 39.073 1.00 25.88 120 ILE C C 1
ATOM 3268 O O . ILE D 1 125 ? 2.908 -6.593 38.277 1.00 24.37 120 ILE C O 1
ATOM 3273 N N . PHE D 1 126 ? 3.602 -5.073 39.790 1.00 26.91 121 PHE C N 1
ATOM 3274 C CA . PHE D 1 126 ? 4.995 -5.525 39.814 1.00 28.56 121 PHE C CA 1
ATOM 3275 C C . PHE D 1 126 ? 5.585 -5.215 41.183 1.00 30.82 121 PHE C C 1
ATOM 3276 O O . PHE D 1 126 ? 5.521 -4.072 41.633 1.00 30.59 121 PHE C O 1
ATOM 3284 N N . ALA D 1 127 ? 6.144 -6.238 41.830 1.00 33.64 122 ALA C N 1
ATOM 3285 C CA . ALA D 1 127 ? 6.764 -6.122 43.160 1.00 36.48 122 ALA C CA 1
ATOM 3286 C C . ALA D 1 127 ? 5.790 -5.649 44.254 1.00 38.90 122 ALA C C 1
ATOM 3287 O O . ALA D 1 127 ? 6.177 -4.929 45.177 1.00 40.44 122 ALA C O 1
ATOM 3289 N N . GLY D 1 128 ? 4.530 -6.067 44.144 1.00 40.71 123 GLY C N 1
ATOM 3290 C CA . GLY D 1 128 ? 3.474 -5.639 45.070 1.00 41.95 123 GLY C CA 1
ATOM 3291 C C . GLY D 1 128 ? 3.015 -4.192 44.931 1.00 43.53 123 GLY C C 1
ATOM 3292 O O . GLY D 1 128 ? 2.367 -3.663 45.834 1.00 44.98 123 GLY C O 1
ATOM 3293 N N . LYS D 1 129 ? 3.342 -3.559 43.805 1.00 43.69 124 LYS C N 1
ATOM 3294 C CA . LYS D 1 129 ? 2.948 -2.181 43.513 1.00 44.55 124 LYS C CA 1
ATOM 3295 C C . LYS D 1 129 ? 2.133 -2.167 42.225 1.00 42.08 124 LYS C C 1
ATOM 3296 O O . LYS D 1 129 ? 2.497 -2.839 41.254 1.00 39.15 124 LYS C O 1
ATOM 3302 N N . GLN D 1 130 ? 1.038 -1.406 42.221 1.00 40.46 125 GLN C N 1
ATOM 3303 C CA . GLN D 1 130 ? 0.222 -1.236 41.014 1.00 40.20 125 GLN C CA 1
ATOM 3304 C C . GLN D 1 130 ? 0.806 -0.117 40.155 1.00 39.86 125 GLN C C 1
ATOM 3305 O O . GLN D 1 130 ? 1.152 0.950 40.670 1.00 40.64 125 GLN C O 1
ATOM 3311 N N . LEU D 1 131 ? 0.882 -0.361 38.847 1.00 38.39 126 LEU C N 1
ATOM 3312 C CA . LEU D 1 131 ? 1.677 0.464 37.935 1.00 38.33 126 LEU C CA 1
ATOM 3313 C C . LEU D 1 131 ? 0.865 1.575 37.272 1.00 40.40 126 LEU C C 1
ATOM 3314 O O . LEU D 1 131 ? -0.227 1.341 36.756 1.00 39.42 126 LEU C O 1
ATOM 3319 N N . GLU D 1 132 ? 1.445 2.773 37.271 1.00 43.41 127 GLU C N 1
ATOM 3320 C CA . GLU D 1 132 ? 0.782 4.007 36.862 1.00 46.64 127 GLU C CA 1
ATOM 3321 C C . GLU D 1 132 ? 0.967 4.221 35.355 1.00 47.22 127 GLU C C 1
ATOM 3322 O O . GLU D 1 132 ? 2.076 4.075 34.838 1.00 46.90 127 GLU C O 1
ATOM 3328 N N . ASP D 1 133 ? -0.123 4.573 34.674 1.00 48.49 128 ASP C N 1
ATOM 3329 C CA . ASP D 1 133 ? -0.196 4.637 33.198 1.00 49.38 128 ASP C CA 1
ATOM 3330 C C . ASP D 1 133 ? 0.911 5.431 32.480 1.00 49.84 128 ASP C C 1
ATOM 3331 O O . ASP D 1 133 ? 1.453 4.973 31.467 1.00 49.13 128 ASP C O 1
ATOM 3336 N N . GLY D 1 134 ? 1.238 6.607 33.010 1.00 50.38 129 GLY C N 1
ATOM 3337 C CA . GLY D 1 134 ? 2.170 7.538 32.356 1.00 50.63 129 GLY C CA 1
ATOM 3338 C C . GLY D 1 134 ? 3.650 7.240 32.542 1.00 50.00 129 GLY C C 1
ATOM 3339 O O . GLY D 1 134 ? 4.486 7.755 31.795 1.00 50.21 129 GLY C O 1
ATOM 3340 N N . ARG D 1 135 ? 3.975 6.418 33.537 1.00 48.83 130 ARG C N 1
ATOM 3341 C CA . ARG D 1 135 ? 5.362 6.055 33.831 1.00 48.41 130 ARG C CA 1
ATOM 3342 C C . ARG D 1 135 ? 5.864 4.986 32.854 1.00 45.15 130 ARG C C 1
ATOM 3343 O O . ARG D 1 135 ? 5.076 4.377 32.124 1.00 44.57 130 ARG C O 1
ATOM 3351 N N . THR D 1 136 ? 7.178 4.773 32.850 1.00 42.36 131 THR C N 1
ATOM 3352 C CA . THR D 1 136 ? 7.831 3.831 31.926 1.00 39.68 131 THR C CA 1
ATOM 3353 C C . THR D 1 136 ? 8.324 2.585 32.650 1.00 37.50 131 THR C C 1
ATOM 3354 O O . THR D 1 136 ? 8.376 2.543 33.881 1.00 36.49 131 THR C O 1
ATOM 3358 N N . LEU D 1 137 ? 8.684 1.568 31.874 1.00 35.77 132 LEU C N 1
ATOM 3359 C CA . LEU D 1 137 ? 9.226 0.333 32.445 1.00 35.13 132 LEU C CA 1
ATOM 3360 C C . LEU D 1 137 ? 10.526 0.598 33.203 1.00 36.09 132 LEU C C 1
ATOM 3361 O O . LEU D 1 137 ? 10.706 0.095 34.316 1.00 35.59 132 LEU C O 1
ATOM 3366 N N . SER D 1 138 ? 11.410 1.401 32.612 1.00 38.04 133 SER C N 1
ATOM 3367 C CA . SER D 1 138 ? 12.661 1.795 33.277 1.00 39.91 133 SER C CA 1
ATOM 3368 C C . SER D 1 138 ? 12.422 2.550 34.594 1.00 40.87 133 SER C C 1
ATOM 3369 O O . SER D 1 138 ? 13.179 2.358 35.547 1.00 40.77 133 SER C O 1
ATOM 3372 N N . ASP D 1 139 ? 11.365 3.369 34.657 1.00 42.05 134 ASP C N 1
ATOM 3373 C CA . ASP D 1 139 ? 10.980 4.067 35.906 1.00 43.33 134 ASP C CA 1
ATOM 3374 C C . ASP D 1 139 ? 10.712 3.121 37.079 1.00 42.73 134 ASP C C 1
ATOM 3375 O O . ASP D 1 139 ? 11.000 3.466 38.226 1.00 43.11 134 ASP C O 1
ATOM 3380 N N . TYR D 1 140 ? 10.159 1.941 36.787 1.00 40.99 135 TYR C N 1
ATOM 3381 C CA . TYR D 1 140 ? 9.851 0.937 37.815 1.00 40.30 135 TYR C CA 1
ATOM 3382 C C . TYR D 1 140 ? 10.937 -0.121 38.054 1.00 40.94 135 TYR C C 1
ATOM 3383 O O . TYR D 1 140 ? 10.734 -1.037 38.859 1.00 40.62 135 TYR C O 1
ATOM 3392 N N . ASN D 1 141 ? 12.075 0.013 37.373 1.00 42.21 136 ASN C N 1
ATOM 3393 C CA . ASN D 1 141 ? 13.167 -0.965 37.433 1.00 42.79 136 ASN C CA 1
ATOM 3394 C C . ASN D 1 141 ? 12.747 -2.325 36.838 1.00 40.56 136 ASN C C 1
ATOM 3395 O O . ASN D 1 141 ? 13.237 -3.379 37.253 1.00 40.91 136 ASN C O 1
ATOM 3400 N N . ILE D 1 142 ? 11.848 -2.281 35.854 1.00 38.05 137 ILE C N 1
ATOM 3401 C CA . ILE D 1 142 ? 11.361 -3.482 35.182 1.00 35.61 137 ILE C CA 1
ATOM 3402 C C . ILE D 1 142 ? 12.385 -3.851 34.116 1.00 34.81 137 ILE C C 1
ATOM 3403 O O . ILE D 1 142 ? 12.540 -3.137 33.128 1.00 33.87 137 ILE C O 1
ATOM 3408 N N . GLN D 1 143 ? 13.056 -4.981 34.328 1.00 34.91 138 GLN C N 1
ATOM 3409 C CA . GLN D 1 143 ? 14.141 -5.454 33.462 1.00 35.54 138 GLN C CA 1
ATOM 3410 C C . GLN D 1 143 ? 13.608 -6.461 32.456 1.00 33.67 138 GLN C C 1
ATOM 3411 O O . GLN D 1 143 ? 12.450 -6.891 32.546 1.00 31.66 138 GLN C O 1
ATOM 3417 N N . LYS D 1 144 ? 14.461 -6.861 31.515 1.00 32.55 139 LYS C N 1
ATOM 3418 C CA . LYS D 1 144 ? 14.113 -7.948 30.599 1.00 32.06 139 LYS C CA 1
ATOM 3419 C C . LYS D 1 144 ? 13.816 -9.216 31.410 1.00 29.52 139 LYS C C 1
ATOM 3420 O O . LYS D 1 144 ? 14.469 -9.481 32.422 1.00 27.60 139 LYS C O 1
ATOM 3426 N N . GLU D 1 145 ? 12.784 -9.945 30.990 1.00 27.52 140 GLU C N 1
ATOM 3427 C CA . GLU D 1 145 ? 12.322 -11.173 31.661 1.00 26.84 140 GLU C CA 1
ATOM 3428 C C . GLU D 1 145 ? 11.705 -10.982 33.056 1.00 24.39 140 GLU C C 1
ATOM 3429 O O . GLU D 1 145 ? 11.463 -11.964 33.762 1.00 23.90 140 GLU C O 1
ATOM 3435 N N . SER D 1 146 ? 11.421 -9.735 33.442 1.00 22.24 141 SER C N 1
ATOM 3436 C CA . SER D 1 146 ? 10.583 -9.471 34.609 1.00 21.20 141 SER C CA 1
ATOM 3437 C C . SER D 1 146 ? 9.181 -10.014 34.333 1.00 19.54 141 SER C C 1
ATOM 3438 O O . SER D 1 146 ? 8.738 -10.056 33.176 1.00 18.73 141 SER C O 1
ATOM 3441 N N . THR D 1 147 ? 8.501 -10.426 35.396 1.00 18.53 142 THR C N 1
ATOM 3442 C CA . THR D 1 147 ? 7.120 -10.894 35.307 1.00 18.09 142 THR C CA 1
ATOM 3443 C C . THR D 1 147 ? 6.180 -9.892 35.970 1.00 17.87 142 THR C C 1
ATOM 3444 O O . THR D 1 147 ? 6.294 -9.617 37.167 1.00 17.92 142 THR C O 1
ATOM 3448 N N . LEU D 1 148 ? 5.266 -9.344 35.177 1.00 17.74 143 LEU C N 1
ATOM 3449 C CA . LEU D 1 148 ? 4.189 -8.502 35.689 1.00 18.38 143 LEU C CA 1
ATOM 3450 C C . LEU D 1 148 ? 2.957 -9.361 35.915 1.00 18.24 143 LEU C C 1
ATOM 3451 O O . LEU D 1 148 ? 2.798 -10.407 35.290 1.00 17.93 143 LEU C O 1
ATOM 3456 N N . HIS D 1 149 ? 2.085 -8.910 36.802 1.00 18.56 144 HIS C N 1
ATOM 3457 C CA . HIS D 1 149 ? 0.818 -9.592 37.030 1.00 19.39 144 HIS C CA 1
ATOM 3458 C C . HIS D 1 149 ? -0.321 -8.728 36.520 1.00 18.99 144 HIS C C 1
ATOM 3459 O O . HIS D 1 149 ? -0.411 -7.555 36.865 1.00 18.98 144 HIS C O 1
ATOM 3466 N N . LEU D 1 150 ? -1.159 -9.310 35.666 1.00 18.75 145 LEU C N 1
ATOM 3467 C CA . LEU D 1 150 ? -2.352 -8.645 35.150 1.00 19.02 145 LEU C CA 1
ATOM 3468 C C . LEU D 1 150 ? -3.576 -9.101 35.935 1.00 19.69 145 LEU C C 1
ATOM 3469 O O . LEU D 1 150 ? -3.876 -10.298 35.979 1.00 19.79 145 LEU C O 1
ATOM 3474 N N . VAL D 1 151 ? -4.264 -8.142 36.559 1.00 20.52 146 VAL C N 1
ATOM 3475 C CA . VAL D 1 151 ? -5.568 -8.365 37.190 1.00 21.65 146 VAL C CA 1
ATOM 3476 C C . VAL D 1 151 ? -6.589 -7.480 36.477 1.00 22.80 146 VAL C C 1
ATOM 3477 O O . VAL D 1 151 ? -6.320 -6.305 36.203 1.00 22.29 146 VAL C O 1
ATOM 3481 N N . LEU D 1 152 ? -7.752 -8.046 36.176 1.00 24.01 147 LEU C N 1
ATOM 3482 C CA . LEU D 1 152 ? -8.802 -7.292 35.500 1.00 26.15 147 LEU C CA 1
ATOM 3483 C C . LEU D 1 152 ? -9.672 -6.553 36.502 1.00 28.08 147 LEU C C 1
ATOM 3484 O O . LEU D 1 152 ? -9.972 -7.070 37.579 1.00 27.29 147 LEU C O 1
ATOM 3489 N N . ARG D 1 153 ? -10.044 -5.331 36.134 1.00 31.14 148 ARG C N 1
ATOM 3490 C CA . ARG D 1 153 ? -11.043 -4.551 36.849 1.00 34.53 148 ARG C CA 1
ATOM 3491 C C . ARG D 1 153 ? -12.355 -4.756 36.107 1.00 36.42 148 ARG C C 1
ATOM 3492 O O . ARG D 1 153 ? -12.538 -4.232 35.007 1.00 36.60 148 ARG C O 1
ATOM 3500 N N . LEU D 1 154 ? -13.254 -5.519 36.714 1.00 38.09 149 LEU C N 1
ATOM 3501 C CA . LEU D 1 154 ? -14.580 -5.776 36.161 1.00 41.07 149 LEU C CA 1
ATOM 3502 C C . LEU D 1 154 ? -15.602 -5.030 37.004 1.00 42.51 149 LEU C C 1
ATOM 3503 O O . LEU D 1 154 ? -15.676 -5.233 38.215 1.00 41.51 149 LEU C O 1
ATOM 3508 N N . ARG D 1 155 ? -16.373 -4.158 36.359 1.00 44.74 150 ARG C N 1
ATOM 3509 C CA . ARG D 1 155 ? -17.357 -3.327 37.054 1.00 47.08 150 ARG C CA 1
ATOM 3510 C C . ARG D 1 155 ? -18.695 -4.047 37.216 1.00 48.14 150 ARG C C 1
ATOM 3511 O O . ARG D 1 155 ? -19.197 -4.660 36.276 1.00 48.68 150 ARG C O 1
#

InterPro domains:
  IPR000626 Ubiquitin-like domain [PF00240] (3-74)
  IPR000626 Ubiquitin-like domain [PF00240] (79-150)
  IPR000626 Ubiquitin-like domain [PF00240] (155-226)
  IPR000626 Ubiquitin-like domain [PF00240] (231-302)
  IPR000626 Ubiquitin-like domain [PF00240] (307-378)
  IPR000626 Ubiquitin-like domain [PF00240] (383-454)
  IPR000626 Ubiquitin-like domain [PF00240] (459-530)
  IPR000626 Ubiquitin-like domain [PF00240] (535-606)
  IPR000626 Ubiquitin-like domain [PF00240] (611-682)
  IPR000626 Ubiquitin-like domain [PS50053] (1-76)
  IPR000626 Ubiquitin-like domain [PS50053] (77-152)
  IPR000626 Ubiquitin-like domain [PS50053] (153-228)
  IPR000626 Ubiquitin-like domain [PS50053] (229-304)
  IPR000626 Ubiquitin-like domain [PS50053] (305-380)
  IPR000626 Ubiquitin-like domain [PS50053] (381-456)
  IPR000626 Ubiquitin-like domain [PS50053] (457-532)
  IPR000626 Ubiquitin-like domain [PS50053] (533-608)
  IPR000626 Ubiquitin-like domain [PS50053] (609-684)
  IPR000626 Ubiquitin-like domain [SM00213] (1-72)
  IPR000626 Ubiquitin-like domain [SM00213] (77-148)

GO terms:
  GO:0005515 protein binding (F, IPI)
  GO:0005654 nucleoplasm (C, TAS)
  GO:0005741 mitochondrial outer membrane (C, TAS)
  GO:0005789 endoplasmic reticulum membrane (C, TAS)
  GO:0005829 cytosol (C, TAS)
  GO:0005886 plasma membrane (C, TAS)
  GO:0010008 endosome membrane (C, TAS)
  GO:0030666 endocytic vesicle membrane (C, TAS)
  GO:0005741 mitochondrial outer membrane (C, EXP)
  GO:0031982 vesicle (C, HDA)
  GO:007006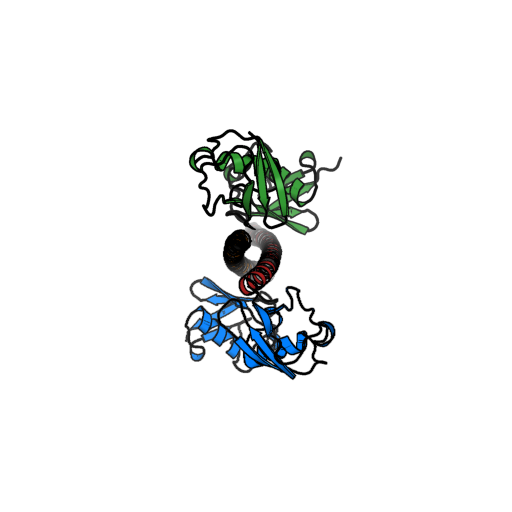2 extracellular exosome (C, HDA)
  GO:0005576 extracellular region (C, HDA)
  GO:0005634 nucleus (C, HDA)
  GO:0003723 RNA binding (F, HDA)

Foldseek 3Di:
DKEKEQEPPRDIDIDDDDQQDFVLVVLVRCCVVPVAHSQQKWKDDPRDTGDRGDGNVVVPDDHHYYIYIDTHPAGDAKEWEAEPVGDIDIDHDDQAQFPLNVLVRCCVVPVAHSVQKFKADPRDTGDRGHGNVVVPNGGHHYIYIDTD/DVVVVVVVVVVVVVVVVVVVVVVVVVVVVVVVVVVVVVVVVVV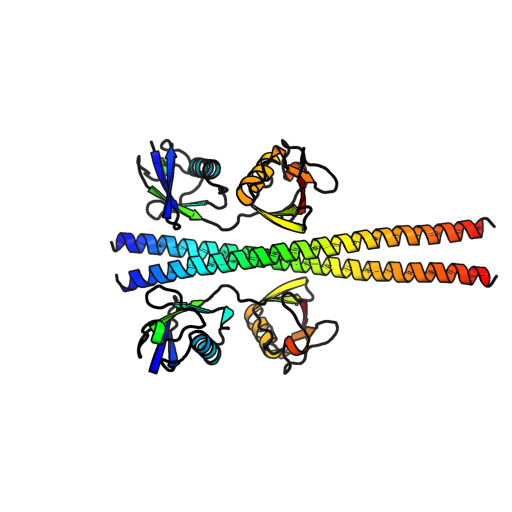VVVVVVVVVVVVVVVVVVVVVVVVD/DVVVVVVVVVVVVVVVVVVVVVVVVVVVVVVVVVVVVVVVVVVVVVVVVVVVVVVVVVVVVVVVVVD/DKEWEAEPVGDIDIDDDDWFPFVLNVLVRCVVVDVAHSQFWWKDDPNDTGDRGTTNVRVVNDDYYYIYIDGDPAGDFWEWEAEPVGDIDIFHDDQFQFPLNVLVSCCNVPVDHSVQKWKAAPNDTGDGGHGNVNVVNGGHHYIYIYTDDD